Protein AF-0000000066024032 (afdb_homodimer)

Foldseek 3Di:
DDPDDAALQFAEEEEECALLLLLLVQLLCVLAVAGAYAYEHAHVRPDPLVDDLVVLQVVLLVSLLVRVVSPHQAYEYSFLLCVLRHQVSSCVSNPPRHYYYLLLLLLVVQLVPWDPQEEEEEEGNSNVVSCRNVVSNCVVPVSHHYHYFYLHCLQVCLQVVVLPPPVVLVSLLVGCCSCVVPPGQEYEHSGSSCVLNVVSNVVNNVDNHHYGHSSNSVSVVVVVVCVVVVSHHPGPHYDPHAAEYQDDDPCNQVSCCSSNVDGDDDYHHDHD/DPPDDAALQFAEEEEECALLLVLLVQLLCVLAVAGAYAYEHAHVRPDPLVDDLVVLQVVLLVSLLVRVVSPHQEYEYSFLLCVLRHQVSSCVSNDPRHYDYLLLLLLVVQLVPWDPQEEEEEEGNSNVVSCRNVVSNCVVPVSHHYHYFYLHCLQVCLQVVVLPPPVVLVSLLVGCCSCVVPPGQEYEHSGSSCVLNVVSNVVNNVDNHHYGHSSNSVSVVVVVVCVVVVSNHPGPHYDPHAAEYQDDDPCNQVSNCSSNVDGDDDYHHDHD

pLDDT: mean 95.27, std 5.95, range [47.28, 98.88]

Nearest PDB structures (foldseek):
  2gzm-assembly1_A  TM=9.660E-01  e=6.768E-29  Bacillus anthracis
  3ist-assembly1_A  TM=9.310E-01  e=1.536E-26  Listeria monocytogenes EGD-e
  1zuw-assembly1_A  TM=9.324E-01  e=1.345E-25  Bacillus subtilis
  1zuw-assembly2_B-2  TM=9.335E-01  e=2.005E-25  Bacillus subtilis
  2jfq-assembly1_B  TM=9.343E-01  e=2.123E-25  Staphylococcus aureus

Radius of gyration: 24.54 Å; Cα contacts (8 Å, |Δi|>4): 1189; chains: 2; bounding box: 52×71×63 Å

Secondary structure (DSSP, 8-state):
-------TTSPEEEEESSSTTHHHHHHHHHH-TT--EEEEE-TTT---TTS-HHHHHHHHHHHHHHHHTT--SEEEE--HHHHHH-HHHHHHHHTTS-EEEHHHHHHHHHHHH-SSSEEEEEE-HHHHHTTHHHHHHHHH-TT-EEEEEE-TTHHHHHHTT-SS-HHHHHHHHHHHGGGTT---SEEEEESTTGGGGHHHHHHHH-S--EEEEHHHHHHHHHHHHHHHTT-----S--PPPEEEES---TTHHHHHHHHH-S----EEE---/-------TTSPEEEEESSSTTHHHHHHHHHH-TT--EEEEE-TTT---TTS-HHHHHHHHHHHHHHHHTT--SEEEE--HHHHHHSHHHHHHHHTTS-EEEHHHHHHHHHHHH-SSSEEEEEE-HHHHHTTHHHHHHHHH-TT-EEEEEE-TTHHHHHHTT-SS-HHHHHHHHHHHGGGTT---SEEEEESTTGGGGHHHHHHHH-S--EEEEHHHHHHHHHHHHHHHTT-----S--PPPEEEES---TTHHHHHHHHH-S----EEE---

InterPro domains:
  IPR001920 Asp/Glu racemase [G3DSA:3.40.50.1860] (12-260)
  IPR001920 Asp/Glu racemase [G3DSA:3.40.50.1860] (102-214)
  IPR001920 Asp/Glu racemase [SSF53681] (11-114)
  IPR001920 Asp/Glu racemase [SSF53681] (116-269)
  IPR004391 Glutamate racemase [MF_00258] (10-263)
  IPR004391 Glutamate racemase [TIGR00067] (12-257)
  IPR015942 Asp/Glu/hydantoin racemase [PF01177] (24-219)
  IPR033134 Asp/Glu racemase, active site 2 [PS00924] (187-197)

Structure (mmCIF, N/CA/C/O backbone):
data_AF-0000000066024032-model_v1
#
loop_
_entity.id
_entity.type
_entity.pdbx_description
1 polymer 'Glutamate racemase'
#
loop_
_atom_site.group_PDB
_atom_site.id
_atom_site.type_symbol
_atom_site.label_atom_id
_atom_site.label_alt_id
_atom_site.label_comp_id
_atom_site.label_asym_id
_atom_site.label_entity_id
_atom_site.label_seq_id
_atom_site.pdbx_PDB_ins_code
_atom_site.Cartn_x
_atom_site.Cartn_y
_atom_site.Cartn_z
_atom_site.occupancy
_atom_site.B_iso_or_equiv
_atom_site.auth_seq_id
_atom_site.auth_comp_id
_atom_site.auth_asym_id
_atom_site.auth_atom_id
_atom_site.pdbx_PDB_model_num
ATOM 1 N N . MET A 1 1 ? -22.828 -21.719 2.119 1 47.88 1 MET A N 1
ATOM 2 C CA . MET A 1 1 ? -22.375 -21.375 0.773 1 47.88 1 MET A CA 1
ATOM 3 C C . MET A 1 1 ? -22.859 -22.406 -0.244 1 47.88 1 MET A C 1
ATOM 5 O O . MET A 1 1 ? -22.828 -23.609 0.015 1 47.88 1 MET A O 1
ATOM 9 N N . GLN A 1 2 ? -23.688 -22.047 -1.116 1 52 2 GLN A N 1
ATOM 10 C CA . GLN A 1 2 ? -24.422 -22.922 -2.014 1 52 2 GLN A CA 1
ATOM 11 C C . GLN A 1 2 ? -23.469 -23.812 -2.814 1 52 2 GLN A C 1
ATOM 13 O O . GLN A 1 2 ? -22.5 -23.328 -3.383 1 52 2 GLN A O 1
ATOM 18 N N . HIS A 1 3 ? -23.328 -25.094 -2.455 1 68.25 3 HIS A N 1
ATOM 19 C CA . HIS A 1 3 ? -22.641 -26.125 -3.219 1 68.25 3 HIS A CA 1
ATOM 20 C C . HIS A 1 3 ? -23.125 -26.141 -4.668 1 68.25 3 HIS A C 1
ATOM 22 O O . HIS A 1 3 ? -24.312 -26.297 -4.93 1 68.25 3 HIS A O 1
ATOM 28 N N . HIS A 1 4 ? -22.359 -25.281 -5.551 1 77.88 4 HIS A N 1
ATOM 29 C CA . HIS A 1 4 ? -22.719 -25.406 -6.957 1 77.88 4 HIS A CA 1
ATOM 30 C C . HIS A 1 4 ? -21.922 -26.516 -7.641 1 77.88 4 HIS A C 1
ATOM 32 O O . HIS A 1 4 ? -20.844 -26.891 -7.176 1 77.88 4 HIS A O 1
ATOM 38 N N . LYS A 1 5 ? -22.656 -27.234 -8.594 1 85.88 5 LYS A N 1
ATOM 39 C CA . LYS A 1 5 ? -21.984 -28.266 -9.383 1 85.88 5 LYS A CA 1
ATOM 40 C C . LYS A 1 5 ? -21.172 -27.656 -10.516 1 85.88 5 LYS A C 1
ATOM 42 O O . LYS A 1 5 ? -21.734 -27.047 -11.438 1 85.88 5 LYS A O 1
ATOM 47 N N . ALA A 1 6 ? -19.797 -27.703 -10.445 1 93.25 6 ALA A N 1
ATOM 48 C CA . ALA A 1 6 ? -18.891 -27.156 -11.453 1 93.25 6 ALA A CA 1
ATOM 49 C C . ALA A 1 6 ? -19.078 -27.875 -12.789 1 93.25 6 ALA A C 1
ATOM 51 O O . ALA A 1 6 ? -19.25 -29.094 -12.828 1 93.25 6 ALA A O 1
ATOM 52 N N . THR A 1 7 ? -19.125 -27.125 -13.852 1 94.56 7 THR A N 1
ATOM 53 C CA . THR A 1 7 ? -19.172 -27.656 -15.219 1 94.56 7 THR A CA 1
ATOM 54 C C . THR A 1 7 ? -17.953 -27.203 -16 1 94.56 7 THR A C 1
ATOM 56 O O . THR A 1 7 ? -17.219 -26.312 -15.578 1 94.56 7 THR A O 1
ATOM 59 N N . PRO A 1 8 ? -17.688 -27.828 -17.078 1 95.44 8 PRO A N 1
ATOM 60 C CA . PRO A 1 8 ? -16.562 -27.406 -17.922 1 95.44 8 PRO A CA 1
ATOM 61 C C . PRO A 1 8 ? -16.672 -25.953 -18.359 1 95.44 8 PRO A C 1
ATOM 63 O O . PRO A 1 8 ? -15.641 -25.312 -18.609 1 95.44 8 PRO A O 1
ATOM 66 N N . GLU A 1 9 ? -17.859 -25.406 -18.328 1 94.69 9 GLU A N 1
ATOM 67 C CA . GLU A 1 9 ? -18.062 -24.047 -18.797 1 94.69 9 GLU A CA 1
ATOM 68 C C . GLU A 1 9 ? -18 -23.047 -17.641 1 94.69 9 GLU A C 1
ATOM 70 O O . GLU A 1 9 ? -17.984 -21.844 -17.844 1 94.69 9 GLU A O 1
ATOM 75 N N . SER A 1 10 ? -17.969 -23.547 -16.406 1 97 10 SER A N 1
ATOM 76 C CA . SER A 1 10 ? -17.766 -22.672 -15.266 1 97 10 SER A CA 1
ATOM 77 C C . SER A 1 10 ? -16.422 -21.953 -15.336 1 97 10 SER A C 1
ATOM 79 O O . SER A 1 10 ? -15.445 -22.5 -15.844 1 97 10 SER A O 1
ATOM 81 N N . PRO A 1 11 ? -16.359 -20.781 -14.875 1 98.06 11 PRO A N 1
ATOM 82 C CA . PRO A 1 11 ? -15.117 -20 -15.008 1 98.06 11 PRO A CA 1
ATOM 83 C C . PRO A 1 11 ? -14.031 -20.453 -14.031 1 98.06 11 PRO A C 1
ATOM 85 O O . PRO A 1 11 ? -14.336 -21.062 -13.008 1 98.06 11 PRO A O 1
ATOM 88 N N . ILE A 1 12 ? -12.805 -20.156 -14.414 1 98.62 12 ILE A N 1
ATOM 89 C CA . ILE A 1 12 ? -11.68 -20.188 -13.484 1 98.62 12 ILE A CA 1
ATOM 90 C C . ILE A 1 12 ? -11.648 -18.875 -12.688 1 98.62 12 ILE A C 1
ATOM 92 O O . ILE A 1 12 ? -11.57 -17.797 -13.258 1 98.62 12 ILE A O 1
ATOM 96 N N . GLY A 1 13 ? -11.789 -18.969 -11.383 1 98.75 13 GLY A N 1
ATOM 97 C CA . GLY A 1 13 ? -11.68 -17.797 -10.531 1 98.75 13 GLY A CA 1
ATOM 98 C C . GLY A 1 13 ? -10.258 -17.531 -10.062 1 98.75 13 GLY A C 1
ATOM 99 O O . GLY A 1 13 ? -9.609 -18.422 -9.508 1 98.75 13 GLY A O 1
ATOM 100 N N . ILE A 1 14 ? -9.773 -16.359 -10.289 1 98.88 14 ILE A N 1
ATOM 101 C CA . ILE A 1 14 ? -8.43 -15.938 -9.891 1 98.88 14 ILE A CA 1
ATOM 102 C C . ILE A 1 14 ? -8.516 -14.695 -9.008 1 98.88 14 ILE A C 1
ATOM 104 O O . ILE A 1 14 ? -9.266 -13.766 -9.312 1 98.88 14 ILE A O 1
ATOM 108 N N . PHE A 1 15 ? -7.801 -14.664 -7.855 1 98.69 15 PHE A N 1
ATOM 109 C CA . PHE A 1 15 ? -7.758 -13.391 -7.148 1 98.69 15 PHE A CA 1
ATOM 110 C C . PHE A 1 15 ? -6.344 -13.086 -6.668 1 98.69 15 PHE A C 1
ATOM 112 O O . PHE A 1 15 ? -5.516 -13.984 -6.543 1 98.69 15 PHE A O 1
ATOM 119 N N . ASP A 1 16 ? -6.062 -11.867 -6.48 1 98.25 16 ASP A N 1
ATOM 120 C CA . ASP A 1 16 ? -4.797 -11.281 -6.043 1 98.25 16 ASP A CA 1
ATOM 121 C C . ASP A 1 16 ? -5.027 -10.047 -5.184 1 98.25 16 ASP A C 1
ATOM 123 O O . ASP A 1 16 ? -6.125 -9.492 -5.168 1 98.25 16 ASP A O 1
ATOM 127 N N . SER A 1 17 ? -3.982 -9.703 -4.422 1 97.31 17 SER A N 1
ATOM 128 C CA . SER A 1 17 ? -4.055 -8.516 -3.574 1 97.31 17 SER A CA 1
ATOM 129 C C . SER A 1 17 ? -4.191 -7.246 -4.406 1 97.31 17 SER A C 1
ATOM 131 O O . SER A 1 17 ? -4.559 -6.191 -3.885 1 97.31 17 SER A O 1
ATOM 133 N N . GLY A 1 18 ? -3.9 -7.289 -5.625 1 95.62 18 GLY A N 1
ATOM 134 C CA . GLY A 1 18 ? -3.99 -6.148 -6.52 1 95.62 18 GLY A CA 1
ATOM 135 C C . GLY A 1 18 ? -3.955 -6.539 -7.988 1 95.62 18 GLY A C 1
ATOM 136 O O . GLY A 1 18 ? -4.695 -7.426 -8.414 1 95.62 18 GLY A O 1
ATOM 137 N N . VAL A 1 19 ? -3.131 -5.848 -8.773 1 94.75 19 VAL A N 1
ATOM 138 C CA . VAL A 1 19 ? -3.107 -6.051 -10.219 1 94.75 19 VAL A CA 1
ATOM 139 C C . VAL A 1 19 ? -2.02 -7.059 -10.578 1 94.75 19 VAL A C 1
ATOM 141 O O . VAL A 1 19 ? -1.96 -7.535 -11.711 1 94.75 19 VAL A O 1
ATOM 144 N N . GLY A 1 20 ? -1.205 -7.461 -9.609 1 95.38 20 GLY A N 1
ATOM 145 C CA . GLY A 1 20 ? -0.122 -8.391 -9.883 1 95.38 20 GLY A CA 1
ATOM 146 C C . GLY A 1 20 ? -0.605 -9.727 -10.43 1 95.38 20 GLY A C 1
ATOM 147 O O . GLY A 1 20 ? 0.087 -10.367 -11.219 1 95.38 20 GLY A O 1
ATOM 148 N N . GLY A 1 21 ? -1.785 -10.117 -10.023 1 97.31 21 GLY A N 1
ATOM 149 C CA . GLY A 1 21 ? -2.352 -11.398 -10.43 1 97.31 21 GLY A CA 1
ATOM 150 C C . GLY A 1 21 ? -2.689 -11.461 -11.906 1 97.31 21 GLY A C 1
ATOM 151 O O . GLY A 1 21 ? -2.945 -12.539 -12.445 1 97.31 21 GLY A O 1
ATOM 152 N N . LEU A 1 22 ? -2.648 -10.336 -12.602 1 96.44 22 LEU A N 1
ATOM 153 C CA . LEU A 1 22 ? -2.887 -10.32 -14.039 1 96.44 22 LEU A CA 1
ATOM 154 C C . LEU A 1 22 ? -1.825 -11.125 -14.773 1 96.44 22 LEU A C 1
ATOM 156 O O . LEU A 1 22 ? -2.084 -11.656 -15.859 1 96.44 22 LEU A O 1
ATOM 160 N N . THR A 1 23 ? -0.643 -11.281 -14.18 1 95.75 23 THR A N 1
ATOM 161 C CA . THR A 1 23 ? 0.368 -12.164 -14.75 1 95.75 23 THR A CA 1
ATOM 162 C C . THR A 1 23 ? -0.133 -13.602 -14.797 1 95.75 23 THR A C 1
ATOM 164 O O . THR A 1 23 ? 0.154 -14.336 -15.75 1 95.75 23 THR A O 1
ATOM 167 N N . VAL A 1 24 ? -0.854 -13.992 -13.773 1 97.62 24 VAL A N 1
ATOM 168 C CA . VAL A 1 24 ? -1.428 -15.336 -13.711 1 97.62 24 VAL A CA 1
ATOM 169 C C . VAL A 1 24 ? -2.539 -15.461 -14.75 1 97.62 24 VAL A C 1
ATOM 171 O O . VAL A 1 24 ? -2.65 -16.484 -15.422 1 97.62 24 VAL A O 1
ATOM 174 N N . VAL A 1 25 ? -3.367 -14.398 -14.898 1 97.38 25 VAL A N 1
ATOM 175 C CA . VAL A 1 25 ? -4.406 -14.391 -15.922 1 97.38 25 VAL A CA 1
ATOM 176 C C . VAL A 1 25 ? -3.777 -14.625 -17.297 1 97.38 25 VAL A C 1
ATOM 178 O O . VAL A 1 25 ? -4.238 -15.469 -18.062 1 97.38 25 VAL A O 1
ATOM 181 N N . ARG A 1 26 ? -2.736 -13.922 -17.547 1 95.5 26 ARG A N 1
ATOM 182 C CA . ARG A 1 26 ? -2.041 -14.047 -18.828 1 95.5 26 ARG A CA 1
ATOM 183 C C . ARG A 1 26 ? -1.519 -15.461 -19.031 1 95.5 26 ARG A C 1
ATOM 185 O O . ARG A 1 26 ? -1.658 -16.031 -20.125 1 95.5 26 ARG A O 1
ATOM 192 N N . ALA A 1 27 ? -0.917 -16.031 -18.016 1 96.19 27 ALA A N 1
ATOM 193 C CA . ALA A 1 27 ? -0.37 -17.375 -18.094 1 96.19 27 ALA A CA 1
ATOM 194 C C . ALA A 1 27 ? -1.474 -18.406 -18.344 1 96.19 27 ALA A C 1
ATOM 196 O O . ALA A 1 27 ? -1.3 -19.328 -19.125 1 96.19 27 ALA A O 1
ATOM 197 N N . ILE A 1 28 ? -2.6 -18.25 -17.688 1 97.31 28 ILE A N 1
ATOM 198 C CA . ILE A 1 28 ? -3.727 -19.156 -17.844 1 97.31 28 ILE A CA 1
ATOM 199 C C . ILE A 1 28 ? -4.289 -19.062 -19.25 1 97.31 28 ILE A C 1
ATOM 201 O O . ILE A 1 28 ? -4.602 -20.078 -19.875 1 97.31 28 ILE A O 1
ATOM 205 N N . GLN A 1 29 ? -4.402 -17.828 -19.734 1 95.75 29 GLN A N 1
ATOM 206 C CA . GLN A 1 29 ? -4.906 -17.625 -21.078 1 95.75 29 GLN A CA 1
ATOM 207 C C . GLN A 1 29 ? -3.986 -18.281 -22.109 1 95.75 29 GLN A C 1
ATOM 209 O O . GLN A 1 29 ? -4.457 -18.828 -23.109 1 95.75 29 GLN A O 1
ATOM 214 N N . ALA A 1 30 ? -2.73 -18.219 -21.891 1 94.38 30 ALA A N 1
ATOM 215 C CA . ALA A 1 30 ? -1.761 -18.828 -22.797 1 94.38 30 ALA A CA 1
ATOM 216 C C . ALA A 1 30 ? -1.856 -20.359 -22.766 1 94.38 30 ALA A C 1
ATOM 218 O O . ALA A 1 30 ? -1.774 -21.016 -23.812 1 94.38 30 ALA A O 1
ATOM 219 N N . GLU A 1 31 ? -2.045 -20.906 -21.594 1 95.5 31 GLU A N 1
ATOM 220 C CA . GLU A 1 31 ? -2.064 -22.344 -21.391 1 95.5 31 GLU A CA 1
ATOM 221 C C . GLU A 1 31 ? -3.406 -22.953 -21.797 1 95.5 31 GLU A C 1
ATOM 223 O O . GLU A 1 31 ? -3.465 -24.078 -22.281 1 95.5 31 GLU A O 1
ATOM 228 N N . MET A 1 32 ? -4.469 -22.219 -21.531 1 96.56 32 MET A N 1
ATOM 229 C CA . MET A 1 32 ? -5.84 -22.672 -21.75 1 96.56 32 MET A CA 1
ATOM 230 C C . MET A 1 32 ? -6.688 -21.547 -22.344 1 96.56 32 MET A C 1
ATOM 232 O O . MET A 1 32 ? -7.582 -21.016 -21.672 1 96.56 32 MET A O 1
ATOM 236 N N . PRO A 1 33 ? -6.555 -21.25 -23.625 1 95.56 33 PRO A N 1
ATOM 237 C CA . PRO A 1 33 ? -7.164 -20.078 -24.234 1 95.56 33 PRO A CA 1
ATOM 238 C C . PRO A 1 33 ? -8.688 -20.141 -24.281 1 95.56 33 PRO A C 1
ATOM 240 O O . PRO A 1 33 ? -9.352 -19.125 -24.453 1 95.56 33 PRO A O 1
ATOM 243 N N . ALA A 1 34 ? -9.211 -21.328 -24.031 1 96.44 34 ALA A N 1
ATOM 244 C CA . ALA A 1 34 ? -10.656 -21.484 -24.172 1 96.44 34 ALA A CA 1
ATOM 245 C C . ALA A 1 34 ? -11.367 -21.281 -22.844 1 96.44 34 ALA A C 1
ATOM 247 O O . ALA A 1 34 ? -12.594 -21.203 -22.797 1 96.44 34 ALA A O 1
ATOM 248 N N . GLU A 1 35 ? -10.664 -21.141 -21.781 1 97.75 35 GLU A N 1
ATOM 249 C CA . GLU A 1 35 ? -11.266 -21.094 -20.453 1 97.75 35 GLU A CA 1
ATOM 250 C C . GLU A 1 35 ? -11.812 -19.703 -20.156 1 97.75 35 GLU A C 1
ATOM 252 O O . GLU A 1 35 ? -11.172 -18.703 -20.453 1 97.75 35 GLU A O 1
ATOM 257 N N . ARG A 1 36 ? -12.984 -19.641 -19.625 1 97.44 36 ARG A N 1
ATOM 258 C CA . ARG A 1 36 ? -13.516 -18.406 -19.047 1 97.44 36 ARG A CA 1
ATOM 259 C C . ARG A 1 36 ? -12.805 -18.062 -17.75 1 97.44 36 ARG A C 1
ATOM 261 O O . ARG A 1 36 ? -12.539 -18.938 -16.922 1 97.44 36 ARG A O 1
ATOM 268 N N . ILE A 1 37 ? -12.508 -16.75 -17.609 1 97.94 37 ILE A N 1
ATOM 269 C CA . ILE A 1 37 ? -11.75 -16.328 -16.438 1 97.94 37 ILE A CA 1
ATOM 270 C C . ILE A 1 37 ? -12.492 -15.188 -15.734 1 97.94 37 ILE A C 1
ATOM 272 O O . ILE A 1 37 ? -12.992 -14.266 -16.391 1 97.94 37 ILE A O 1
ATOM 276 N N . ILE A 1 38 ? -12.617 -15.273 -14.492 1 98.31 38 ILE A N 1
ATOM 277 C CA . ILE A 1 38 ? -12.984 -14.156 -13.625 1 98.31 38 ILE A CA 1
ATOM 278 C C . ILE A 1 38 ? -11.805 -13.789 -12.719 1 98.31 38 ILE A C 1
ATOM 280 O O . ILE A 1 38 ? -11.234 -14.664 -12.055 1 98.31 38 ILE A O 1
ATOM 284 N N . TYR A 1 39 ? -11.461 -12.562 -12.82 1 98.25 39 TYR A N 1
ATOM 285 C CA . TYR A 1 39 ? -10.344 -12.07 -12.023 1 98.25 39 TYR A CA 1
ATOM 286 C C . TYR A 1 39 ? -10.805 -11.023 -11.016 1 98.25 39 TYR A C 1
ATOM 288 O O . TYR A 1 39 ? -11.484 -10.062 -11.383 1 98.25 39 TYR A O 1
ATOM 296 N N . PHE A 1 40 ? -10.406 -11.234 -9.758 1 98.56 40 PHE A N 1
ATOM 297 C CA . PHE A 1 40 ? -10.648 -10.211 -8.75 1 98.56 40 PHE A CA 1
ATOM 298 C C . PHE A 1 40 ? -9.328 -9.672 -8.203 1 98.56 40 PHE A C 1
ATOM 300 O O . PHE A 1 40 ? -8.562 -10.398 -7.574 1 98.56 40 PHE A O 1
ATOM 307 N N . GLY A 1 41 ? -9.039 -8.406 -8.422 1 98 41 GLY A N 1
ATOM 308 C CA . GLY A 1 41 ? -7.934 -7.68 -7.816 1 98 41 GLY A CA 1
ATOM 309 C C . GLY A 1 41 ? -8.367 -6.785 -6.668 1 98 41 GLY A C 1
ATOM 310 O O . GLY A 1 41 ? -9.125 -5.832 -6.871 1 98 41 GLY A O 1
ATOM 311 N N . ASP A 1 42 ? -7.91 -7.094 -5.504 1 98 42 ASP A N 1
ATOM 312 C CA . ASP A 1 42 ? -8.289 -6.332 -4.32 1 98 42 ASP A CA 1
ATOM 313 C C . ASP A 1 42 ? -7.5 -5.027 -4.227 1 98 42 ASP A C 1
ATOM 315 O O . ASP A 1 42 ? -6.797 -4.793 -3.242 1 98 42 ASP A O 1
ATOM 319 N N . THR A 1 43 ? -7.719 -4.105 -5.086 1 96.69 43 THR A N 1
ATOM 320 C CA . THR A 1 43 ? -6.902 -2.92 -5.312 1 96.69 43 THR A CA 1
ATOM 321 C C . THR A 1 43 ? -7.125 -1.889 -4.211 1 96.69 43 THR A C 1
ATOM 323 O O . THR A 1 43 ? -6.312 -0.977 -4.035 1 96.69 43 THR A O 1
ATOM 326 N N . ALA A 1 44 ? -8.164 -1.991 -3.43 1 96.12 44 ALA A N 1
ATOM 327 C CA . ALA A 1 44 ? -8.414 -1.056 -2.336 1 96.12 44 ALA A CA 1
ATOM 328 C C . ALA A 1 44 ? -7.496 -1.339 -1.15 1 96.12 44 ALA A C 1
ATOM 330 O O . ALA A 1 44 ? -7.176 -0.436 -0.375 1 96.12 44 ALA A O 1
ATOM 331 N N . ARG A 1 45 ? -7.012 -2.576 -1.073 1 96.31 45 ARG A N 1
ATOM 332 C CA . ARG A 1 45 ? -6.32 -2.951 0.157 1 96.31 45 ARG A CA 1
ATOM 333 C C . ARG A 1 45 ? -4.895 -3.408 -0.131 1 96.31 45 ARG A C 1
ATOM 335 O O . ARG A 1 45 ? -4.184 -3.85 0.774 1 96.31 45 ARG A O 1
ATOM 342 N N . VAL A 1 46 ? -4.453 -3.324 -1.394 1 95.31 46 VAL A N 1
ATOM 343 C CA . VAL A 1 46 ? -3.086 -3.635 -1.8 1 95.31 46 VAL A CA 1
ATOM 344 C C . VAL A 1 46 ? -2.113 -2.672 -1.121 1 95.31 46 VAL A C 1
ATOM 346 O O . VAL A 1 46 ? -2.436 -1.501 -0.909 1 95.31 46 VAL A O 1
ATOM 349 N N . PRO A 1 47 ? -0.94 -3.096 -0.695 1 95.25 47 PRO A N 1
ATOM 350 C CA . PRO A 1 47 ? -0.28 -4.402 -0.764 1 95.25 47 PRO A CA 1
ATOM 351 C C . PRO A 1 47 ? -0.532 -5.258 0.477 1 95.25 47 PRO A C 1
ATOM 353 O O . PRO A 1 47 ? -0.601 -4.73 1.591 1 95.25 47 PRO A O 1
ATOM 356 N N . TYR A 1 48 ? -0.571 -6.516 0.283 1 97 48 TYR A N 1
ATOM 357 C CA . TYR A 1 48 ? -0.803 -7.434 1.394 1 97 48 TYR A CA 1
ATOM 358 C C . TYR A 1 48 ? 0.5 -7.754 2.115 1 97 48 TYR A C 1
ATOM 360 O O . TYR A 1 48 ? 0.49 -8.125 3.293 1 97 48 TYR A O 1
ATOM 368 N N . GLY A 1 49 ? 1.594 -7.586 1.435 1 96.38 49 GLY A N 1
ATOM 369 C CA . GLY A 1 49 ? 2.887 -8.086 1.875 1 96.38 49 GLY A CA 1
ATOM 370 C C . GLY A 1 49 ? 3.355 -7.465 3.178 1 96.38 49 GLY A C 1
ATOM 371 O O . GLY A 1 49 ? 4.273 -7.977 3.82 1 96.38 49 GLY A O 1
ATOM 372 N N . THR A 1 50 ? 2.779 -6.355 3.611 1 94 50 THR A N 1
ATOM 373 C CA . THR A 1 50 ? 3.205 -5.676 4.832 1 94 50 THR A CA 1
ATOM 374 C C . THR A 1 50 ? 2.188 -5.883 5.949 1 94 50 THR A C 1
ATOM 376 O O . THR A 1 50 ? 2.385 -5.41 7.07 1 94 50 THR A O 1
ATOM 379 N N . LYS A 1 51 ? 1.043 -6.527 5.68 1 96.38 51 LYS A N 1
ATOM 380 C CA . LYS A 1 51 ? -0.04 -6.672 6.645 1 96.38 51 LYS A CA 1
ATOM 381 C C . LYS A 1 51 ? 0.221 -7.84 7.594 1 96.38 51 LYS A C 1
ATOM 383 O O . LYS A 1 51 ? 1.088 -8.672 7.336 1 96.38 51 LYS A O 1
ATOM 388 N N . SER A 1 52 ? -0.461 -7.859 8.641 1 96 52 SER A N 1
ATOM 389 C CA . SER A 1 52 ? -0.376 -8.945 9.609 1 96 52 SER A CA 1
ATOM 390 C C . SER A 1 52 ? -1.056 -10.211 9.078 1 96 52 SER A C 1
ATOM 392 O O . SER A 1 52 ? -1.946 -10.133 8.234 1 96 52 SER A O 1
ATOM 394 N N . PRO A 1 53 ? -0.639 -11.344 9.594 1 96.75 53 PRO A N 1
ATOM 395 C CA . PRO A 1 53 ? -1.303 -12.586 9.195 1 96.75 53 PRO A CA 1
ATOM 396 C C . PRO A 1 53 ? -2.812 -12.547 9.422 1 96.75 53 PRO A C 1
ATOM 398 O O . PRO A 1 53 ? -3.58 -13.016 8.578 1 96.75 53 PRO A O 1
ATOM 401 N N . ALA A 1 54 ? -3.252 -11.945 10.508 1 96.69 54 ALA A N 1
ATOM 402 C CA . ALA A 1 54 ? -4.676 -11.867 10.812 1 96.69 54 ALA A CA 1
ATOM 403 C C . ALA A 1 54 ? -5.426 -11.078 9.75 1 96.69 54 ALA A C 1
ATOM 405 O O . ALA A 1 54 ? -6.496 -11.492 9.297 1 96.69 54 ALA A O 1
ATOM 406 N N . THR A 1 55 ? -4.891 -9.984 9.359 1 97.12 55 THR A N 1
ATOM 407 C CA . THR A 1 55 ? -5.5 -9.141 8.336 1 97.12 55 THR A CA 1
ATOM 408 C C . THR A 1 55 ? -5.516 -9.852 6.984 1 97.12 55 THR A C 1
ATOM 410 O O . THR A 1 55 ? -6.523 -9.82 6.273 1 97.12 55 THR A O 1
ATOM 413 N N . ILE A 1 56 ? -4.449 -10.523 6.637 1 97.94 56 ILE A N 1
ATOM 414 C CA . ILE A 1 56 ? -4.332 -11.242 5.375 1 97.94 56 ILE A CA 1
ATOM 415 C C . ILE A 1 56 ? -5.383 -12.352 5.309 1 97.94 56 ILE A C 1
ATOM 417 O O . ILE A 1 56 ? -6.039 -12.531 4.281 1 97.94 56 ILE A O 1
ATOM 421 N N . ARG A 1 57 ? -5.555 -13.062 6.387 1 98.38 57 ARG A N 1
ATOM 422 C CA . ARG A 1 57 ? -6.52 -14.156 6.453 1 98.38 57 ARG A CA 1
ATOM 423 C C . ARG A 1 57 ? -7.945 -13.633 6.312 1 98.38 57 ARG A C 1
ATOM 425 O O . ARG A 1 57 ? -8.766 -14.234 5.609 1 98.38 57 ARG A O 1
ATOM 432 N N . LYS A 1 58 ? -8.195 -12.508 6.926 1 98 58 LYS A N 1
ATOM 433 C CA . LYS A 1 58 ? -9.5 -11.859 6.785 1 98 58 LYS A CA 1
ATOM 434 C C . LYS A 1 58 ? -9.773 -11.484 5.332 1 98 58 LYS A C 1
ATOM 436 O O . LYS A 1 58 ? -10.844 -11.789 4.797 1 98 58 LYS A O 1
ATOM 441 N N . TYR A 1 59 ? -8.828 -10.828 4.688 1 98.25 59 TYR A N 1
ATOM 442 C CA . TYR A 1 59 ? -8.977 -10.406 3.297 1 98.25 59 TYR A CA 1
ATOM 443 C C . TYR A 1 59 ? -9.164 -11.609 2.383 1 98.25 59 TYR A C 1
ATOM 445 O O . TYR A 1 59 ? -9.984 -11.578 1.463 1 98.25 59 TYR A O 1
ATOM 453 N N . ALA A 1 60 ? -8.398 -12.664 2.656 1 98.69 60 ALA A N 1
ATOM 454 C CA . ALA A 1 60 ? -8.484 -13.875 1.852 1 98.69 60 ALA A CA 1
ATOM 455 C C . ALA A 1 60 ? -9.898 -14.461 1.889 1 98.69 60 ALA A C 1
ATOM 457 O O . ALA A 1 60 ? -10.438 -14.859 0.856 1 98.69 60 ALA A O 1
ATOM 458 N N . HIS A 1 61 ? -10.484 -14.5 3.066 1 98.62 61 HIS A N 1
ATOM 459 C CA . HIS A 1 61 ? -11.852 -14.984 3.225 1 98.62 61 HIS A CA 1
ATOM 460 C C . HIS A 1 61 ? -12.836 -14.164 2.396 1 98.62 61 HIS A C 1
ATOM 462 O O . HIS A 1 61 ? -13.656 -14.719 1.661 1 98.62 61 HIS A O 1
ATOM 468 N N . GLU A 1 62 ? -12.688 -12.875 2.488 1 98.38 62 GLU A N 1
ATOM 469 C CA . GLU A 1 62 ? -13.602 -11.961 1.806 1 98.38 62 GLU A CA 1
ATOM 470 C C . GLU A 1 62 ? -13.438 -12.039 0.291 1 98.38 62 GLU A C 1
ATOM 472 O O . GLU A 1 62 ? -14.422 -12.047 -0.449 1 98.38 62 GLU A O 1
ATOM 477 N N . ASP A 1 63 ? -12.219 -12.078 -0.156 1 98.56 63 ASP A N 1
ATOM 478 C CA . ASP A 1 63 ? -11.938 -12.172 -1.585 1 98.56 63 ASP A CA 1
ATOM 479 C C . ASP A 1 63 ? -12.484 -13.477 -2.162 1 98.56 63 ASP A C 1
ATOM 481 O O . ASP A 1 63 ? -13.008 -13.5 -3.277 1 98.56 63 ASP A O 1
ATOM 485 N N . THR A 1 64 ? -12.32 -14.562 -1.4 1 98.56 64 THR A N 1
ATOM 486 C CA . THR A 1 64 ? -12.828 -15.867 -1.83 1 98.56 64 THR A CA 1
ATOM 487 C C . THR A 1 64 ? -14.344 -15.828 -1.972 1 98.56 64 THR A C 1
ATOM 489 O O . THR A 1 64 ? -14.898 -16.344 -2.947 1 98.56 64 THR A O 1
ATOM 492 N N . ALA A 1 65 ? -15.016 -15.203 -1.015 1 98.19 65 ALA A N 1
ATOM 493 C CA . ALA A 1 65 ? -16.469 -15.109 -1.051 1 98.19 65 ALA A CA 1
ATOM 494 C C . ALA A 1 65 ? -16.938 -14.367 -2.301 1 98.19 65 ALA A C 1
ATOM 496 O O . ALA A 1 65 ? -17.953 -14.742 -2.908 1 98.19 65 ALA A O 1
ATOM 497 N N . ILE A 1 66 ? -16.219 -13.367 -2.709 1 98 66 ILE A N 1
ATOM 498 C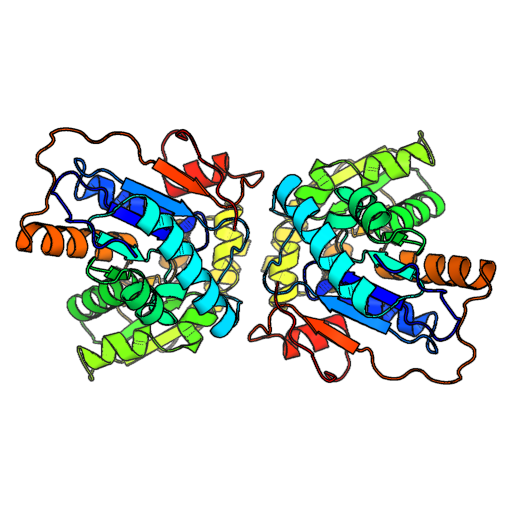 CA . ILE A 1 66 ? -16.547 -12.594 -3.906 1 98 66 ILE A CA 1
ATOM 499 C C . ILE A 1 66 ? -16.469 -13.492 -5.137 1 98 66 ILE A C 1
ATOM 501 O O . ILE A 1 66 ? -17.375 -13.516 -5.965 1 98 66 ILE A O 1
ATOM 505 N N . LEU A 1 67 ? -15.43 -14.297 -5.262 1 97.69 67 LEU A N 1
ATOM 506 C CA . LEU A 1 67 ? -15.266 -15.18 -6.414 1 97.69 67 LEU A CA 1
ATOM 507 C C . LEU A 1 67 ? -16.328 -16.281 -6.414 1 97.69 67 LEU A C 1
ATOM 509 O O . LEU A 1 67 ? -16.844 -16.641 -7.473 1 97.69 67 LEU A O 1
ATOM 513 N N . MET A 1 68 ? -16.641 -16.781 -5.23 1 97.69 68 MET A N 1
ATOM 514 C CA . MET A 1 68 ? -17.594 -17.891 -5.105 1 97.69 68 MET A CA 1
ATOM 515 C C . MET A 1 68 ? -18.984 -17.469 -5.602 1 97.69 68 MET A C 1
ATOM 517 O O . MET A 1 68 ? -19.75 -18.312 -6.09 1 97.69 68 MET A O 1
ATOM 521 N N . SER A 1 69 ? -19.234 -16.188 -5.539 1 97.12 69 SER A N 1
ATOM 522 C CA . SER A 1 69 ? -20.516 -15.688 -6.012 1 97.12 69 SER A CA 1
ATOM 523 C C . SER A 1 69 ? -20.641 -15.812 -7.527 1 97.12 69 SER A C 1
ATOM 525 O O . SER A 1 69 ? -21.734 -15.695 -8.078 1 97.12 69 SER A O 1
ATOM 527 N N . HIS A 1 70 ? -19.578 -16.156 -8.219 1 97 70 HIS A N 1
ATOM 528 C CA . HIS A 1 70 ? -19.578 -16.297 -9.672 1 97 70 HIS A CA 1
ATOM 529 C C . HIS A 1 70 ? -19.5 -17.766 -10.078 1 97 70 HIS A C 1
ATOM 531 O O . HIS A 1 70 ? -19.266 -18.078 -11.25 1 97 70 HIS A O 1
ATOM 537 N N . LEU A 1 71 ? -19.531 -18.703 -9.133 1 97.31 71 LEU A N 1
ATOM 538 C CA . LEU A 1 71 ? -19.656 -20.141 -9.305 1 97.31 71 LEU A CA 1
ATOM 539 C C . LEU A 1 71 ? -18.5 -20.703 -10.125 1 97.31 71 LEU A C 1
ATOM 541 O O . LEU A 1 71 ? -18.703 -21.344 -11.148 1 97.31 71 LEU A O 1
ATOM 545 N N . PRO A 1 72 ? -17.281 -20.516 -9.672 1 98.38 72 PRO A N 1
ATOM 546 C CA . PRO A 1 72 ? -16.109 -21 -10.391 1 98.38 72 PRO A CA 1
ATOM 547 C C . PRO A 1 72 ? -15.945 -22.516 -10.305 1 98.38 72 PRO A C 1
ATOM 549 O O . PRO A 1 72 ? -16.516 -23.156 -9.406 1 98.38 72 PRO A O 1
ATOM 552 N N . LYS A 1 73 ? -15.211 -23.062 -11.242 1 98.25 73 LYS A N 1
ATOM 553 C CA . LYS A 1 73 ? -14.922 -24.484 -11.188 1 98.25 73 LYS A CA 1
ATOM 554 C C . LYS A 1 73 ? -13.609 -24.75 -10.445 1 98.25 73 LYS A C 1
ATOM 556 O O . LYS A 1 73 ? -13.344 -25.891 -10.031 1 98.25 73 LYS A O 1
ATOM 561 N N . ILE A 1 74 ? -12.812 -23.734 -10.297 1 98.56 74 ILE A N 1
ATOM 562 C CA . ILE A 1 74 ? -11.562 -23.766 -9.547 1 98.56 74 ILE A CA 1
ATOM 563 C C . ILE A 1 74 ? -11.172 -22.359 -9.125 1 98.56 74 ILE A C 1
ATOM 565 O O . ILE A 1 74 ? -11.508 -21.375 -9.812 1 98.56 74 ILE A O 1
ATOM 569 N N . ILE A 1 75 ? -10.578 -22.219 -8.008 1 98.75 75 ILE A N 1
ATOM 570 C CA . ILE A 1 75 ? -10.047 -20.938 -7.551 1 98.75 75 ILE A CA 1
ATOM 571 C C . ILE A 1 75 ? -8.523 -20.969 -7.543 1 98.75 75 ILE A C 1
ATOM 573 O O . ILE A 1 75 ? -7.922 -21.891 -6.977 1 98.75 75 ILE A O 1
ATOM 577 N N . ILE A 1 76 ? -7.914 -20.047 -8.18 1 98.88 76 ILE A N 1
ATOM 578 C CA . ILE A 1 76 ? -6.469 -19.859 -8.148 1 98.88 76 ILE A CA 1
ATOM 579 C C . ILE A 1 76 ? -6.125 -18.672 -7.258 1 98.88 76 ILE A C 1
ATOM 581 O O . ILE A 1 76 ? -6.551 -17.547 -7.52 1 98.88 76 ILE A O 1
ATOM 585 N N . VAL A 1 77 ? -5.402 -18.953 -6.223 1 98.88 77 VAL A N 1
ATOM 586 C CA . VAL A 1 77 ? -4.855 -17.875 -5.398 1 98.88 77 VAL A CA 1
ATOM 587 C C . VAL A 1 77 ? -3.57 -17.344 -6.031 1 98.88 77 VAL A C 1
ATOM 589 O O . VAL A 1 77 ? -2.486 -17.891 -5.801 1 98.88 77 VAL A O 1
ATOM 592 N N . ALA A 1 78 ? -3.705 -16.234 -6.68 1 98.62 78 ALA A N 1
ATOM 593 C CA . ALA A 1 78 ? -2.602 -15.688 -7.461 1 98.62 78 ALA A CA 1
ATOM 594 C C . ALA A 1 78 ? -1.654 -14.875 -6.578 1 98.62 78 ALA A C 1
ATOM 596 O O . ALA A 1 78 ? -0.526 -14.578 -6.977 1 98.62 78 ALA A O 1
ATOM 597 N N . CYS A 1 79 ? -2.041 -14.5 -5.465 1 98.44 79 CYS A N 1
ATOM 598 C CA . CYS A 1 79 ? -1.214 -13.758 -4.523 1 98.44 79 CYS A CA 1
ATOM 599 C C . CYS A 1 79 ? -0.326 -14.695 -3.715 1 98.44 79 CYS A C 1
ATOM 601 O O . CYS A 1 79 ? -0.825 -15.523 -2.955 1 98.44 79 CYS A O 1
ATOM 603 N N . ASN A 1 80 ? 0.966 -14.539 -3.777 1 98.56 80 ASN A N 1
ATOM 604 C CA . ASN A 1 80 ? 1.904 -15.367 -3.031 1 98.56 80 ASN A CA 1
ATOM 605 C C . ASN A 1 80 ? 1.729 -15.195 -1.525 1 98.56 80 ASN A C 1
ATOM 607 O O . ASN A 1 80 ? 1.813 -16.172 -0.773 1 98.56 80 ASN A O 1
ATOM 611 N N . THR A 1 81 ? 1.42 -13.977 -1.102 1 98.38 81 THR A N 1
ATOM 612 C CA . THR A 1 81 ? 1.237 -13.688 0.317 1 98.38 81 THR A CA 1
ATOM 613 C C . THR A 1 81 ? 0.051 -14.469 0.877 1 98.38 81 THR A C 1
ATOM 615 O O . THR A 1 81 ? 0.16 -15.102 1.93 1 98.38 81 THR A O 1
ATOM 618 N N . VAL A 1 82 ? -1.03 -14.508 0.143 1 98.81 82 VAL A N 1
ATOM 619 C CA . VAL A 1 82 ? -2.203 -15.266 0.574 1 98.81 82 VAL A CA 1
ATOM 620 C C . VAL A 1 82 ? -1.909 -16.766 0.507 1 98.81 82 VAL A C 1
ATOM 622 O O . VAL A 1 82 ? -2.271 -17.516 1.417 1 98.81 82 VAL A O 1
ATOM 625 N N . SER A 1 83 ? -1.243 -17.188 -0.553 1 98.75 83 SER A N 1
ATOM 626 C CA . SER A 1 83 ? -0.89 -18.594 -0.676 1 98.75 83 SER A CA 1
ATOM 627 C C . SER A 1 83 ? -0.026 -19.062 0.495 1 98.75 83 SER A C 1
ATOM 629 O O . SER A 1 83 ? -0.114 -20.203 0.925 1 98.75 83 SER A O 1
ATOM 631 N N . ALA A 1 84 ? 0.755 -18.188 1.018 1 98.56 84 ALA A N 1
ATOM 632 C CA . ALA A 1 84 ? 1.68 -18.5 2.105 1 98.56 84 ALA A CA 1
ATOM 633 C C . ALA A 1 84 ? 0.958 -18.531 3.449 1 98.56 84 ALA A C 1
ATOM 635 O O . ALA A 1 84 ? 1.256 -19.375 4.305 1 98.56 84 ALA A O 1
ATOM 636 N N . LEU A 1 85 ? -0.03 -17.656 3.629 1 98.5 85 LEU A N 1
ATOM 637 C CA . LEU A 1 85 ? -0.463 -17.406 5 1 98.5 85 LEU A CA 1
ATOM 638 C C . LEU A 1 85 ? -1.932 -17.766 5.18 1 98.5 85 LEU A C 1
ATOM 640 O O . LEU A 1 85 ? -2.416 -17.859 6.309 1 98.5 85 LEU A O 1
ATOM 644 N N . ALA A 1 86 ? -2.66 -18.031 4.035 1 98.75 86 ALA A N 1
ATOM 645 C CA . ALA A 1 86 ? -4.105 -18.109 4.215 1 98.75 86 ALA A CA 1
ATOM 646 C C . ALA A 1 86 ? -4.73 -19.094 3.223 1 98.75 86 ALA A C 1
ATOM 648 O O . ALA A 1 86 ? -5.91 -18.984 2.889 1 98.75 86 ALA A O 1
ATOM 649 N N . LEU A 1 87 ? -3.955 -19.984 2.623 1 98.62 87 LEU A N 1
ATOM 650 C CA . LEU A 1 87 ? -4.512 -20.953 1.678 1 98.62 87 LEU A CA 1
ATOM 651 C C . LEU A 1 87 ? -5.59 -21.797 2.34 1 98.62 87 LEU A C 1
ATOM 653 O O . LEU A 1 87 ? -6.602 -22.125 1.714 1 98.62 87 LEU A O 1
ATOM 657 N N . ASP A 1 88 ? -5.383 -22.141 3.576 1 98.5 88 ASP A N 1
ATOM 658 C CA . ASP A 1 88 ? -6.34 -22.953 4.328 1 98.5 88 ASP A CA 1
ATOM 659 C C . ASP A 1 88 ? -7.676 -22.219 4.465 1 98.5 88 ASP A C 1
ATOM 661 O O . ASP A 1 88 ? -8.742 -22.844 4.387 1 98.5 88 ASP A O 1
ATOM 665 N N . VAL A 1 89 ? -7.641 -20.906 4.668 1 98.75 89 VAL A N 1
ATOM 666 C CA . VAL A 1 89 ? -8.844 -20.094 4.762 1 98.75 89 VAL A CA 1
ATOM 667 C C . VAL A 1 89 ? -9.594 -20.109 3.43 1 98.75 89 VAL A C 1
ATOM 669 O O . VAL A 1 89 ? -10.82 -20.234 3.4 1 98.75 89 VAL A O 1
ATOM 672 N N . VAL A 1 90 ? -8.844 -20.047 2.352 1 98.81 90 VAL A N 1
ATOM 673 C CA . VAL A 1 90 ? -9.438 -20.047 1.019 1 98.81 90 VAL A CA 1
ATOM 674 C C . VAL A 1 90 ? -10.094 -21.406 0.752 1 98.81 90 VAL A C 1
ATOM 676 O O . VAL A 1 90 ? -11.227 -21.469 0.279 1 98.81 90 VAL A O 1
ATOM 679 N N . GLU A 1 91 ? -9.414 -22.469 1.048 1 98.44 91 GLU A N 1
ATOM 680 C CA . GLU A 1 91 ? -9.945 -23.812 0.856 1 98.44 91 GLU A CA 1
ATOM 681 C C . GLU A 1 91 ? -11.234 -24.016 1.643 1 98.44 91 GLU A C 1
ATOM 683 O O . GLU A 1 91 ? -12.211 -24.562 1.116 1 98.44 91 GLU A O 1
ATOM 688 N N . LYS A 1 92 ? -11.211 -23.578 2.863 1 98.31 92 LYS A N 1
ATOM 689 C CA . LYS A 1 92 ? -12.398 -23.703 3.711 1 98.31 92 LYS A CA 1
ATOM 690 C C . LYS A 1 92 ? -13.57 -22.906 3.15 1 98.31 92 LYS A C 1
ATOM 692 O O . LYS A 1 92 ? -14.695 -23.406 3.109 1 98.31 92 LYS A O 1
ATOM 697 N N . THR A 1 93 ? -13.305 -21.719 2.74 1 98.25 93 THR A N 1
ATOM 698 C CA . THR A 1 93 ? -14.336 -20.828 2.223 1 98.25 93 THR A CA 1
ATOM 699 C C . THR A 1 93 ? -14.883 -21.344 0.893 1 98.25 93 THR A C 1
ATOM 701 O O . THR A 1 93 ? -16.062 -21.203 0.602 1 98.25 93 THR A O 1
ATOM 704 N N . ALA A 1 94 ? -13.984 -21.984 0.098 1 97.56 94 ALA A N 1
ATOM 705 C CA . ALA A 1 94 ? -14.352 -22.469 -1.232 1 97.56 94 ALA A CA 1
ATOM 706 C C . ALA A 1 94 ? -15.156 -23.766 -1.146 1 97.56 94 ALA A C 1
ATOM 708 O O . ALA A 1 94 ? -15.82 -24.156 -2.109 1 97.56 94 ALA A O 1
ATOM 709 N N . GLY A 1 95 ? -15.086 -24.5 -0.006 1 95.94 95 GLY A N 1
ATOM 710 C CA . GLY A 1 95 ? -15.82 -25.734 0.16 1 95.94 95 GLY A CA 1
ATOM 711 C C . GLY A 1 95 ? -15.344 -26.844 -0.771 1 95.94 95 GLY A C 1
ATOM 712 O O . GLY A 1 95 ? -14.18 -27.234 -0.738 1 95.94 95 GLY A O 1
ATOM 713 N N . SER A 1 96 ? -16.156 -27.234 -1.688 1 94.5 96 SER A N 1
ATOM 714 C CA . SER A 1 96 ? -15.859 -28.375 -2.545 1 94.5 96 SER A CA 1
ATOM 715 C C . SER A 1 96 ? -15.102 -27.938 -3.799 1 94.5 96 SER A C 1
ATOM 717 O O . SER A 1 96 ? -14.594 -28.781 -4.539 1 94.5 96 SER A O 1
ATOM 719 N N . ILE A 1 97 ? -15.047 -26.688 -4.035 1 96.69 97 ILE A N 1
ATOM 720 C CA . ILE A 1 97 ? -14.352 -26.172 -5.211 1 96.69 97 ILE A CA 1
ATOM 721 C C . ILE A 1 97 ? -12.836 -26.281 -5 1 96.69 97 ILE A C 1
ATOM 723 O O . ILE A 1 97 ? -12.312 -25.797 -3.992 1 96.69 97 ILE A O 1
ATOM 727 N N . PRO A 1 98 ? -12.164 -26.906 -5.93 1 97.75 98 PRO A N 1
ATOM 728 C CA . PRO A 1 98 ? -10.711 -27.031 -5.777 1 97.75 98 PRO A CA 1
ATOM 729 C C . PRO A 1 98 ? -10 -25.672 -5.746 1 97.75 98 PRO A C 1
ATOM 731 O O . PRO A 1 98 ? -10.398 -24.75 -6.457 1 97.75 98 PRO A O 1
ATOM 734 N N . VAL A 1 99 ? -8.953 -25.594 -4.895 1 98.44 99 VAL A N 1
ATOM 735 C CA . VAL A 1 99 ? -8.148 -24.391 -4.738 1 98.44 99 VAL A CA 1
ATOM 736 C C . VAL A 1 99 ? -6.684 -24.703 -5.023 1 98.44 99 VAL A C 1
ATOM 738 O O . VAL A 1 99 ? -6.176 -25.734 -4.598 1 98.44 99 VAL A O 1
ATOM 741 N N . ILE A 1 100 ? -6.043 -23.875 -5.77 1 98.25 100 ILE A N 1
ATOM 742 C CA . ILE A 1 100 ? -4.605 -24 -6.004 1 98.25 100 ILE A CA 1
ATOM 743 C C . ILE A 1 100 ? -3.922 -22.656 -5.781 1 98.25 100 ILE A C 1
ATOM 745 O O . ILE A 1 100 ? -4.465 -21.609 -6.141 1 98.25 100 ILE A O 1
ATOM 749 N N . GLY A 1 101 ? -2.812 -22.656 -5.133 1 98.25 101 GLY A N 1
ATOM 750 C CA . GLY A 1 101 ? -2.033 -21.453 -4.898 1 98.25 101 GLY A CA 1
ATOM 751 C C . GLY A 1 101 ? -0.753 -21.406 -5.711 1 98.25 101 GLY A C 1
ATOM 752 O O . GLY A 1 101 ? -0.2 -22.438 -6.074 1 98.25 101 GLY A O 1
ATOM 753 N N . VAL A 1 102 ? -0.272 -20.25 -5.898 1 98.38 102 VAL A N 1
ATOM 754 C CA . VAL A 1 102 ? 0.937 -20.047 -6.691 1 98.38 102 VAL A CA 1
ATOM 755 C C . VAL A 1 102 ? 2.148 -20.578 -5.93 1 98.38 102 VAL A C 1
ATOM 757 O O . VAL A 1 102 ? 3.123 -21.016 -6.535 1 98.38 102 VAL A O 1
ATOM 760 N N . LEU A 1 103 ? 2.094 -20.531 -4.652 1 98.38 103 LEU A N 1
ATOM 761 C CA . LEU A 1 103 ? 3.26 -20.906 -3.852 1 98.38 103 LEU A CA 1
ATOM 762 C C . LEU A 1 103 ? 3.623 -22.375 -4.055 1 98.38 103 LEU A C 1
ATOM 764 O O . LEU A 1 103 ? 4.773 -22.688 -4.359 1 98.38 103 LEU A O 1
ATOM 768 N N . LYS A 1 104 ? 2.654 -23.234 -3.932 1 97.06 104 LYS A N 1
ATOM 769 C CA . LYS A 1 104 ? 2.928 -24.656 -4.082 1 97.06 104 LYS A CA 1
ATOM 770 C C . LYS A 1 104 ? 3.395 -24.984 -5.5 1 97.06 104 LYS A C 1
ATOM 772 O O . LYS A 1 104 ? 4.301 -25.797 -5.691 1 97.06 104 LYS A O 1
ATOM 777 N N . ALA A 1 105 ? 2.723 -24.359 -6.441 1 97 105 ALA A N 1
ATOM 778 C CA . ALA A 1 105 ? 3.121 -24.578 -7.828 1 97 105 ALA A CA 1
ATOM 779 C C . ALA A 1 105 ? 4.57 -24.141 -8.055 1 97 105 ALA A C 1
ATOM 781 O O . ALA A 1 105 ? 5.34 -24.859 -8.703 1 97 105 ALA A O 1
ATOM 782 N N . GLY A 1 106 ? 4.961 -22.984 -7.527 1 97.06 106 GLY A N 1
ATOM 783 C CA . GLY A 1 106 ? 6.328 -22.5 -7.637 1 97.06 106 GLY A CA 1
ATOM 784 C C . GLY A 1 106 ? 7.332 -23.375 -6.922 1 97.06 106 GLY A C 1
ATOM 785 O O . GLY A 1 106 ? 8.406 -23.656 -7.457 1 97.06 106 GLY A O 1
ATOM 786 N N . ALA A 1 107 ? 6.969 -23.828 -5.773 1 98.38 107 ALA A N 1
ATOM 787 C CA . ALA A 1 107 ? 7.836 -24.719 -5 1 98.38 107 ALA A CA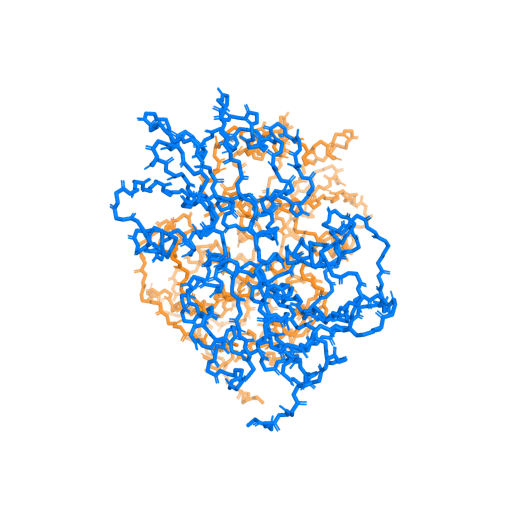 1
ATOM 788 C C . ALA A 1 107 ? 8.078 -26.031 -5.738 1 98.38 107 ALA A C 1
ATOM 790 O O . ALA A 1 107 ? 9.219 -26.5 -5.832 1 98.38 107 ALA A O 1
ATOM 791 N N . ASP A 1 108 ? 7 -26.594 -6.227 1 97.5 108 ASP A N 1
ATOM 792 C CA . ASP A 1 108 ? 7.102 -27.828 -6.98 1 97.5 108 ASP A CA 1
ATOM 793 C C . ASP A 1 108 ? 8.07 -27.688 -8.148 1 97.5 108 ASP A C 1
ATOM 795 O O . ASP A 1 108 ? 8.938 -28.547 -8.359 1 97.5 108 ASP A O 1
ATOM 799 N N . LEU A 1 109 ? 7.867 -26.625 -8.875 1 97.06 109 LEU A N 1
ATOM 800 C CA . LEU A 1 109 ? 8.711 -26.406 -10.047 1 97.06 109 LEU A CA 1
ATOM 801 C C . LEU A 1 109 ? 10.164 -26.172 -9.641 1 97.06 109 LEU A C 1
ATOM 803 O O . LEU A 1 109 ? 11.078 -26.656 -10.312 1 97.06 109 LEU A O 1
ATOM 807 N N . ALA A 1 110 ? 10.445 -25.422 -8.562 1 97.88 110 ALA A N 1
ATOM 808 C CA . ALA A 1 110 ? 11.797 -25.188 -8.078 1 97.88 110 ALA A CA 1
ATOM 809 C C . ALA A 1 110 ? 12.516 -26.484 -7.758 1 97.88 110 ALA A C 1
ATOM 811 O O . ALA A 1 110 ? 13.68 -26.672 -8.125 1 97.88 110 ALA A O 1
ATOM 812 N N . VAL A 1 111 ? 11.812 -27.406 -7.129 1 98.12 111 VAL A N 1
ATOM 813 C CA . VAL A 1 111 ? 12.375 -28.688 -6.742 1 98.12 111 VAL A CA 1
ATOM 814 C C . VAL A 1 111 ? 12.711 -29.5 -7.988 1 98.12 111 VAL A C 1
ATOM 816 O O . VAL A 1 111 ? 13.742 -30.172 -8.039 1 98.12 111 VAL A O 1
ATOM 819 N N . GLN A 1 112 ? 11.867 -29.406 -8.953 1 97 112 GLN A N 1
ATOM 820 C CA . GLN A 1 112 ? 12.023 -30.188 -10.172 1 97 112 GLN A CA 1
ATOM 821 C C . GLN A 1 112 ? 13.227 -29.703 -10.984 1 97 112 GLN A C 1
ATOM 823 O O . GLN A 1 112 ? 13.891 -30.5 -11.656 1 97 112 GLN A O 1
ATOM 828 N N . VAL A 1 113 ? 13.57 -28.422 -10.867 1 96.62 113 VAL A N 1
ATOM 829 C CA . VAL A 1 113 ? 14.484 -27.875 -11.875 1 96.62 113 VAL A CA 1
ATOM 830 C C . VAL A 1 113 ? 15.859 -27.672 -11.258 1 96.62 113 VAL A C 1
ATOM 832 O O . VAL A 1 113 ? 16.859 -27.609 -11.969 1 96.62 113 VAL A O 1
ATOM 835 N N . THR A 1 114 ? 15.977 -27.453 -9.969 1 97.94 114 THR A N 1
ATOM 836 C CA . THR A 1 114 ? 17.266 -27.188 -9.344 1 97.94 114 THR A CA 1
ATOM 837 C C . THR A 1 114 ? 18.234 -28.344 -9.586 1 97.94 114 THR A C 1
ATOM 839 O O . THR A 1 114 ? 17.844 -29.5 -9.547 1 97.94 114 THR A O 1
ATOM 842 N N . ARG A 1 115 ? 19.453 -28.031 -9.883 1 96.56 115 ARG A N 1
ATOM 843 C CA . ARG A 1 115 ? 20.453 -29.031 -10.195 1 96.56 115 ARG A CA 1
ATOM 844 C C . ARG A 1 115 ? 21.406 -29.25 -9.016 1 96.56 115 ARG A C 1
ATOM 846 O O . ARG A 1 115 ? 21.922 -30.359 -8.828 1 96.56 115 ARG A O 1
ATOM 853 N N . ASN A 1 116 ? 21.578 -28.234 -8.242 1 96.75 116 ASN A N 1
ATOM 854 C CA . ASN A 1 116 ? 22.562 -28.359 -7.164 1 96.75 116 ASN A CA 1
ATOM 855 C C . ASN A 1 116 ? 21.891 -28.266 -5.793 1 96.75 116 ASN A C 1
ATOM 857 O O . ASN A 1 116 ? 22.562 -28.156 -4.773 1 96.75 116 ASN A O 1
ATOM 861 N N . LYS A 1 117 ? 20.562 -28.094 -5.773 1 97.88 117 LYS A N 1
ATOM 862 C CA . LYS A 1 117 ? 19.734 -28.156 -4.574 1 97.88 117 LYS A CA 1
ATOM 863 C C . LYS A 1 117 ? 19.938 -26.906 -3.709 1 97.88 117 LYS A C 1
ATOM 865 O O . LYS A 1 117 ? 19.797 -26.969 -2.484 1 97.88 117 LYS A O 1
ATOM 870 N N . HIS A 1 118 ? 20.375 -25.859 -4.289 1 98.06 118 HIS A N 1
ATOM 871 C CA . HIS A 1 118 ? 20.406 -24.547 -3.65 1 98.06 118 HIS A CA 1
ATOM 872 C C . HIS A 1 118 ? 19.422 -23.578 -4.312 1 98.06 118 HIS A C 1
ATOM 874 O O . HIS A 1 118 ? 19.641 -23.141 -5.445 1 98.06 118 HIS A O 1
ATOM 880 N N . VAL A 1 119 ? 18.359 -23.266 -3.564 1 98.5 119 VAL A N 1
ATOM 881 C CA . VAL A 1 119 ? 17.266 -22.5 -4.133 1 98.5 119 VAL A CA 1
ATOM 882 C C . VAL A 1 119 ? 17.109 -21.172 -3.379 1 98.5 119 VAL A C 1
ATOM 884 O O . VAL A 1 119 ? 17.125 -21.156 -2.146 1 98.5 119 VAL A O 1
ATOM 887 N N . GLY A 1 120 ? 17.078 -20.062 -4.105 1 98.5 120 GLY A N 1
ATOM 888 C CA . GLY A 1 120 ? 16.719 -18.766 -3.551 1 98.5 120 GLY A CA 1
ATOM 889 C C . GLY A 1 120 ? 15.25 -18.438 -3.717 1 98.5 120 GLY A C 1
ATOM 890 O O . GLY A 1 120 ? 14.609 -18.875 -4.676 1 98.5 120 GLY A O 1
ATOM 891 N N . VAL A 1 121 ? 14.703 -17.75 -2.783 1 98.75 121 VAL A N 1
ATOM 892 C CA . VAL A 1 121 ? 13.328 -17.25 -2.869 1 98.75 121 VAL A CA 1
ATOM 893 C C . VAL A 1 121 ? 13.297 -15.758 -2.533 1 98.75 121 VAL A C 1
ATOM 895 O O . VAL A 1 121 ? 13.828 -15.336 -1.504 1 98.75 121 VAL A O 1
ATOM 898 N N . ILE A 1 122 ? 12.742 -14.969 -3.426 1 98.69 122 ILE A N 1
ATOM 899 C CA . ILE A 1 122 ? 12.453 -13.578 -3.07 1 98.69 122 ILE A CA 1
ATOM 900 C C . ILE A 1 122 ? 10.945 -13.359 -3.02 1 98.69 122 ILE A C 1
ATOM 902 O O . ILE A 1 122 ? 10.195 -13.984 -3.777 1 98.69 122 ILE A O 1
ATOM 906 N N . GLY A 1 123 ? 10.469 -12.516 -2.146 1 98.25 123 GLY A N 1
ATOM 907 C CA . GLY A 1 123 ? 9.047 -12.258 -1.966 1 98.25 123 GLY A CA 1
ATOM 908 C C . GLY A 1 123 ? 8.773 -11.07 -1.058 1 98.25 123 GLY A C 1
ATOM 909 O O . GLY A 1 123 ? 9.672 -10.273 -0.775 1 98.25 123 GLY A O 1
ATOM 910 N N . THR A 1 124 ? 7.531 -10.906 -0.696 1 97.5 124 THR A N 1
ATOM 911 C CA . THR A 1 124 ? 7.145 -9.875 0.255 1 97.5 124 THR A CA 1
ATOM 912 C C . THR A 1 124 ? 7.625 -10.227 1.661 1 97.5 124 THR A C 1
ATOM 914 O O . THR A 1 124 ? 8.016 -11.359 1.922 1 97.5 124 THR A O 1
ATOM 917 N N . GLN A 1 125 ? 7.578 -9.242 2.523 1 96.88 125 GLN A N 1
ATOM 918 C CA . GLN A 1 125 ? 7.957 -9.477 3.914 1 96.88 125 GLN A CA 1
ATOM 919 C C . GLN A 1 125 ? 7.102 -10.578 4.539 1 96.88 125 GLN A C 1
ATOM 921 O O . GLN A 1 125 ? 7.621 -11.484 5.188 1 96.88 125 GLN A O 1
ATOM 926 N N . ALA A 1 126 ? 5.801 -10.547 4.312 1 97.12 126 ALA A N 1
ATOM 927 C CA . ALA A 1 126 ? 4.891 -11.531 4.887 1 97.12 126 ALA A CA 1
ATOM 928 C C . ALA A 1 126 ? 5.184 -12.93 4.348 1 97.12 126 ALA A C 1
ATOM 930 O O . ALA A 1 126 ? 5.23 -13.898 5.109 1 97.12 126 ALA A O 1
ATOM 931 N N . THR A 1 127 ? 5.457 -13.039 3.049 1 97.88 127 THR A N 1
ATOM 932 C CA . THR A 1 127 ? 5.742 -14.328 2.428 1 97.88 127 THR A CA 1
ATOM 933 C C . THR A 1 127 ? 7.031 -14.922 2.986 1 97.88 127 THR A C 1
ATOM 935 O O . THR A 1 127 ? 7.055 -16.078 3.416 1 97.88 127 THR A O 1
ATOM 938 N N . VAL A 1 128 ? 8.078 -14.148 3.057 1 98.31 128 VAL A N 1
ATOM 939 C CA . VAL A 1 128 ? 9.391 -14.617 3.473 1 98.31 128 VAL A CA 1
ATOM 940 C C . VAL A 1 128 ? 9.375 -14.953 4.965 1 98.31 128 VAL A C 1
ATOM 942 O O . VAL A 1 128 ? 9.875 -16 5.379 1 98.31 128 VAL A O 1
ATOM 945 N N . SER A 1 129 ? 8.695 -14.078 5.742 1 96.94 129 SER A N 1
ATOM 946 C CA . SER A 1 129 ? 8.68 -14.266 7.188 1 96.94 129 SER A CA 1
ATOM 947 C C . SER A 1 129 ? 7.879 -15.508 7.578 1 96.94 129 SER A C 1
ATOM 949 O O . SER A 1 129 ? 8.102 -16.094 8.641 1 96.94 129 SER A O 1
ATOM 951 N N . SER A 1 130 ? 6.98 -15.922 6.73 1 97.44 130 SER A N 1
ATOM 952 C CA . SER A 1 130 ? 6.152 -17.094 7.02 1 97.44 130 SER A CA 1
ATOM 953 C C . SER A 1 130 ? 6.93 -18.391 6.809 1 97.44 130 SER A C 1
ATOM 955 O O . SER A 1 130 ? 6.488 -19.453 7.227 1 97.44 130 SER A O 1
ATOM 957 N N . ASN A 1 131 ? 8.07 -18.375 6.051 1 98.19 131 ASN A N 1
ATOM 958 C CA . ASN A 1 131 ? 8.906 -19.516 5.695 1 98.19 131 ASN A CA 1
ATOM 959 C C . ASN A 1 131 ? 8.133 -20.531 4.848 1 98.19 131 ASN A C 1
ATOM 961 O O . ASN A 1 131 ? 8.539 -21.688 4.742 1 98.19 131 ASN A O 1
ATOM 965 N N . ALA A 1 132 ? 7.078 -20.078 4.289 1 98.25 132 ALA A N 1
ATOM 966 C CA . ALA A 1 132 ? 6.164 -21 3.611 1 98.25 132 ALA A CA 1
ATOM 967 C C . ALA A 1 132 ? 6.844 -21.672 2.42 1 98.25 132 ALA A C 1
ATOM 969 O O . ALA A 1 132 ? 6.664 -22.859 2.188 1 98.25 132 ALA A O 1
ATOM 970 N N . TYR A 1 133 ? 7.621 -20.938 1.658 1 98.44 133 TYR A N 1
ATOM 971 C CA . TYR A 1 133 ? 8.32 -21.516 0.511 1 98.44 133 TYR A CA 1
ATOM 972 C C . TYR A 1 133 ? 9.359 -22.531 0.958 1 98.44 133 TYR A C 1
ATOM 974 O O . TYR A 1 133 ? 9.438 -23.625 0.402 1 98.44 133 TYR A O 1
ATOM 982 N N . ALA A 1 134 ? 10.156 -22.141 1.914 1 98.44 134 ALA A N 1
ATOM 983 C CA . ALA A 1 134 ? 11.172 -23.062 2.424 1 98.44 134 ALA A CA 1
ATOM 984 C C . ALA A 1 134 ? 10.531 -24.359 2.922 1 98.44 134 ALA A C 1
ATOM 986 O O . ALA A 1 134 ? 11.016 -25.453 2.615 1 98.44 134 ALA A O 1
ATOM 987 N N . ASP A 1 135 ? 9.438 -24.234 3.654 1 98.56 135 ASP A N 1
ATOM 988 C CA . ASP A 1 135 ? 8.734 -25.391 4.176 1 98.56 135 ASP A CA 1
ATOM 989 C C . ASP A 1 135 ? 8.203 -26.281 3.043 1 98.56 135 ASP A C 1
ATOM 991 O O . ASP A 1 135 ? 8.367 -27.5 3.074 1 98.56 135 ASP A O 1
ATOM 995 N N . ALA A 1 136 ? 7.586 -25.656 2.059 1 98.38 136 ALA A N 1
ATOM 996 C CA . ALA A 1 136 ? 7.008 -26.391 0.94 1 98.38 136 ALA A CA 1
ATOM 997 C C . ALA A 1 136 ? 8.086 -27.125 0.153 1 98.38 136 ALA A C 1
ATOM 999 O O . ALA A 1 136 ? 7.906 -28.297 -0.226 1 98.38 136 ALA A O 1
ATOM 1000 N N . ILE A 1 137 ? 9.203 -26.484 -0.059 1 98.5 137 ILE A N 1
ATOM 1001 C CA . ILE A 1 137 ? 10.289 -27.062 -0.842 1 98.5 137 ILE A CA 1
ATOM 1002 C C . ILE A 1 137 ? 10.93 -28.219 -0.07 1 98.5 137 ILE A C 1
ATOM 1004 O O . ILE A 1 137 ? 11.141 -29.297 -0.622 1 98.5 137 ILE A O 1
ATOM 1008 N N . THR A 1 138 ? 11.141 -27.984 1.189 1 97.94 138 THR A N 1
ATOM 1009 C CA . THR A 1 138 ? 11.828 -28.984 1.993 1 97.94 138 THR A CA 1
ATOM 1010 C C . THR A 1 138 ? 10.938 -30.203 2.227 1 97.94 138 THR A C 1
ATOM 1012 O O . THR A 1 138 ? 11.43 -31.328 2.365 1 97.94 138 THR A O 1
ATOM 1015 N N . LEU A 1 139 ? 9.664 -30.016 2.264 1 97.81 139 LEU A N 1
ATOM 1016 C CA . LEU A 1 139 ? 8.727 -31.125 2.359 1 97.81 139 LEU A CA 1
ATOM 1017 C C . LEU A 1 139 ? 8.836 -32.031 1.145 1 97.81 139 LEU A C 1
ATOM 1019 O O . LEU A 1 139 ? 8.664 -33.25 1.259 1 97.81 139 LEU A O 1
ATOM 1023 N N . LEU A 1 140 ? 9.086 -31.438 0.017 1 97.88 140 LEU A N 1
ATOM 1024 C CA . LEU A 1 140 ? 9.203 -32.188 -1.226 1 97.88 140 LEU A CA 1
ATOM 1025 C C . LEU A 1 140 ? 10.586 -32.844 -1.343 1 97.88 140 LEU A C 1
ATOM 1027 O O . LEU A 1 140 ? 10.711 -33.969 -1.854 1 97.88 140 LEU A O 1
ATOM 1031 N N . ASP A 1 141 ? 11.602 -32.125 -0.887 1 98.31 141 ASP A N 1
ATOM 1032 C CA . ASP A 1 141 ? 12.977 -32.625 -0.883 1 98.31 141 ASP A CA 1
ATOM 1033 C C . ASP A 1 141 ? 13.773 -31.984 0.258 1 98.31 141 ASP A C 1
ATOM 1035 O O . ASP A 1 141 ? 14.25 -30.844 0.144 1 98.31 141 ASP A O 1
ATOM 1039 N N . ALA A 1 142 ? 14.062 -32.656 1.242 1 97.81 142 ALA A N 1
ATOM 1040 C CA . ALA A 1 142 ? 14.664 -32.188 2.486 1 97.81 142 ALA A CA 1
ATOM 1041 C C . ALA A 1 142 ? 16.141 -31.844 2.279 1 97.81 142 ALA A C 1
ATOM 1043 O O . ALA A 1 142 ? 16.75 -31.188 3.131 1 97.81 142 ALA A O 1
ATOM 1044 N N . ASN A 1 143 ? 16.672 -32.219 1.147 1 98.06 143 ASN A N 1
ATOM 1045 C CA . ASN A 1 143 ? 18.078 -31.953 0.885 1 98.06 143 ASN A CA 1
ATOM 1046 C C . ASN A 1 143 ? 18.281 -30.562 0.273 1 98.06 143 ASN A C 1
ATOM 1048 O O . ASN A 1 143 ? 19.406 -30.109 0.114 1 98.06 143 ASN A O 1
ATOM 1052 N N . ILE A 1 144 ? 17.219 -29.922 -0.054 1 98.56 144 ILE A N 1
ATOM 1053 C CA . ILE A 1 144 ? 17.328 -28.625 -0.713 1 98.56 144 ILE A CA 1
ATOM 1054 C C . ILE A 1 144 ? 17.516 -27.516 0.333 1 98.56 144 ILE A C 1
ATOM 1056 O O . ILE A 1 144 ? 16.781 -27.453 1.319 1 98.56 144 ILE A O 1
ATOM 1060 N N . GLU A 1 145 ? 18.562 -26.75 0.143 1 98.19 145 GLU A N 1
ATOM 1061 C CA . GLU A 1 145 ? 18.781 -25.547 0.949 1 98.19 145 GLU A CA 1
ATOM 1062 C C . GLU A 1 145 ? 18.078 -24.344 0.345 1 98.19 145 GLU A C 1
ATOM 1064 O O . GLU A 1 145 ? 18.234 -24.047 -0.843 1 98.19 145 GLU A O 1
ATOM 1069 N N . VAL A 1 146 ? 17.312 -23.688 1.19 1 98.69 146 VAL A N 1
ATOM 1070 C CA . VAL A 1 146 ? 16.562 -22.531 0.713 1 98.69 146 VAL A CA 1
ATOM 1071 C C . VAL A 1 146 ? 17.047 -21.266 1.417 1 98.69 146 VAL A C 1
ATOM 1073 O O . VAL A 1 146 ? 17.156 -21.234 2.645 1 98.69 146 VAL A O 1
ATOM 1076 N N . VAL A 1 147 ? 17.422 -20.25 0.685 1 98.5 147 VAL A N 1
ATOM 1077 C CA . VAL A 1 147 ? 17.734 -18.922 1.204 1 98.5 147 VAL A CA 1
ATOM 1078 C C . VAL A 1 147 ? 16.688 -17.922 0.7 1 98.5 147 VAL A C 1
ATOM 1080 O O . VAL A 1 147 ? 16.469 -17.797 -0.507 1 98.5 147 VAL A O 1
ATOM 1083 N N . SER A 1 148 ? 16.016 -17.25 1.64 1 98.69 148 SER A N 1
ATOM 1084 C CA . SER A 1 148 ? 14.93 -16.344 1.272 1 98.69 148 SER A CA 1
ATOM 1085 C C . SER A 1 148 ? 15.289 -14.891 1.599 1 98.69 148 SER A C 1
ATOM 1087 O O . SER A 1 148 ? 16.047 -14.633 2.539 1 98.69 148 SER A O 1
ATOM 1089 N N . LYS A 1 149 ? 14.805 -13.992 0.793 1 98.69 149 LYS A N 1
ATOM 1090 C CA . LYS A 1 149 ? 15.023 -12.57 1.014 1 98.69 149 LYS A CA 1
ATOM 1091 C C . LYS A 1 149 ? 13.766 -11.766 0.689 1 98.69 149 LYS A C 1
ATOM 1093 O O . LYS A 1 149 ? 13.219 -11.867 -0.411 1 98.69 149 LYS A O 1
ATOM 1098 N N . ALA A 1 150 ? 13.305 -11.008 1.664 1 98.38 150 ALA A N 1
ATOM 1099 C CA . ALA A 1 150 ? 12.203 -10.086 1.425 1 98.38 150 ALA A CA 1
ATOM 1100 C C . ALA A 1 150 ? 12.656 -8.883 0.602 1 98.38 150 ALA A C 1
ATOM 1102 O O . ALA A 1 150 ? 13.75 -8.352 0.822 1 98.38 150 ALA A O 1
ATOM 1103 N N . CYS A 1 151 ? 11.883 -8.5 -0.35 1 98.38 151 CYS A N 1
ATOM 1104 C CA . CYS A 1 151 ? 12.188 -7.375 -1.225 1 98.38 151 CYS A CA 1
ATOM 1105 C C . CYS A 1 151 ? 11.023 -6.398 -1.287 1 98.38 151 CYS A C 1
ATOM 1107 O O . CYS A 1 151 ? 10.43 -6.195 -2.35 1 98.38 151 CYS A O 1
ATOM 1109 N N . PRO A 1 152 ? 10.719 -5.68 -0.236 1 97.06 152 PRO A N 1
ATOM 1110 C CA . PRO A 1 152 ? 9.492 -4.895 -0.09 1 97.06 152 PRO A CA 1
ATOM 1111 C C . PRO A 1 152 ? 9.406 -3.736 -1.082 1 97.06 152 PRO A C 1
ATOM 1113 O O . PRO A 1 152 ? 8.312 -3.271 -1.406 1 97.06 152 PRO A O 1
ATOM 1116 N N . LEU A 1 153 ? 10.453 -3.27 -1.664 1 98.12 153 LEU A N 1
ATOM 1117 C CA . LEU A 1 153 ? 10.414 -2.098 -2.533 1 98.12 153 LEU A CA 1
ATOM 1118 C C . LEU A 1 153 ? 10.156 -2.502 -3.98 1 98.12 153 LEU A C 1
ATOM 1120 O O . LEU A 1 153 ? 9.898 -1.648 -4.832 1 98.12 153 LEU A O 1
ATOM 1124 N N . PHE A 1 154 ? 10.141 -3.791 -4.281 1 98.19 154 PHE A N 1
ATOM 1125 C CA . PHE A 1 154 ? 9.992 -4.242 -5.656 1 98.19 154 PHE A CA 1
ATOM 1126 C C . PHE A 1 154 ? 8.57 -3.986 -6.156 1 98.19 154 PHE A C 1
ATOM 1128 O O . PHE A 1 154 ? 8.375 -3.572 -7.305 1 98.19 154 PHE A O 1
ATOM 1135 N N . VAL A 1 155 ? 7.57 -4.152 -5.266 1 97.06 155 VAL A N 1
ATOM 1136 C CA . VAL A 1 155 ? 6.188 -3.967 -5.691 1 97.06 155 VAL A CA 1
ATOM 1137 C C . VAL A 1 155 ? 5.949 -2.502 -6.047 1 97.06 155 VAL A C 1
ATOM 1139 O O . VAL A 1 155 ? 5.492 -2.189 -7.148 1 97.06 155 VAL A O 1
ATOM 1142 N N . PRO A 1 156 ? 6.344 -1.558 -5.152 1 97 156 PRO A N 1
ATOM 1143 C CA . PRO A 1 156 ? 6.148 -0.153 -5.52 1 97 156 PRO A CA 1
ATOM 1144 C C . PRO A 1 156 ? 6.895 0.233 -6.793 1 97 156 PRO A C 1
ATOM 1146 O O . PRO A 1 156 ? 6.359 0.965 -7.629 1 97 156 PRO A O 1
ATOM 1149 N N . LEU A 1 157 ? 8.078 -0.211 -6.992 1 97.62 157 LEU A N 1
ATOM 1150 C CA . LEU A 1 157 ? 8.852 0.109 -8.188 1 97.62 157 LEU A CA 1
ATOM 1151 C C . LEU A 1 157 ? 8.172 -0.426 -9.438 1 97.62 157 LEU A C 1
ATOM 1153 O O . LEU A 1 157 ? 8.062 0.283 -10.438 1 97.62 157 LEU A O 1
ATOM 1157 N N . ALA A 1 158 ? 7.691 -1.682 -9.352 1 95.31 158 ALA A N 1
ATOM 1158 C CA . ALA A 1 158 ? 6.992 -2.301 -10.477 1 95.31 158 ALA A CA 1
ATOM 1159 C C . ALA A 1 158 ? 5.734 -1.514 -10.844 1 95.31 158 ALA A C 1
ATOM 1161 O O . ALA A 1 158 ? 5.496 -1.228 -12.016 1 95.31 158 ALA A O 1
ATOM 1162 N N . GLU A 1 159 ? 4.969 -1.091 -9.883 1 93.88 159 GLU A N 1
ATOM 1163 C CA . GLU A 1 159 ? 3.697 -0.415 -10.117 1 93.88 159 GLU A CA 1
ATOM 1164 C C . GLU A 1 159 ? 3.912 0.992 -10.664 1 93.88 159 GLU A C 1
ATOM 1166 O O . GLU A 1 159 ? 3.033 1.546 -11.328 1 93.88 159 GLU A O 1
ATOM 1171 N N . GLU A 1 160 ? 5.102 1.562 -10.367 1 94.12 160 GLU A N 1
ATOM 1172 C CA . GLU A 1 160 ? 5.395 2.896 -10.883 1 94.12 160 GLU A CA 1
ATOM 1173 C C . GLU A 1 160 ? 6.051 2.828 -12.258 1 94.12 160 GLU A C 1
ATOM 1175 O O . GLU A 1 160 ? 6.367 3.859 -12.852 1 94.12 160 GLU A O 1
ATOM 1180 N N . GLY A 1 161 ? 6.32 1.617 -12.727 1 93.25 161 GLY A N 1
ATOM 1181 C CA . GLY A 1 161 ? 6.93 1.441 -14.039 1 93.25 161 GLY A CA 1
ATOM 1182 C C . GLY A 1 161 ? 8.43 1.684 -14.039 1 93.25 161 GLY A C 1
ATOM 1183 O O . GLY A 1 161 ? 9.023 1.92 -15.086 1 93.25 161 GLY A O 1
ATOM 1184 N N . PHE A 1 162 ? 9.055 1.684 -12.867 1 95.31 162 PHE A N 1
ATOM 1185 C CA . PHE A 1 162 ? 10.5 1.864 -12.742 1 95.31 162 PHE A CA 1
ATOM 1186 C C . PHE A 1 162 ? 11.227 0.545 -12.961 1 95.31 162 PHE A C 1
ATOM 1188 O O . PHE A 1 162 ? 12.078 0.159 -12.156 1 95.31 162 PHE A O 1
ATOM 1195 N N . THR A 1 163 ? 10.984 -0.124 -14.07 1 94.81 163 THR A N 1
ATOM 1196 C CA . THR A 1 163 ? 11.438 -1.49 -14.305 1 94.81 163 THR A CA 1
ATOM 1197 C C . THR A 1 163 ? 12.914 -1.508 -14.703 1 94.81 163 THR A C 1
ATOM 1199 O O . THR A 1 163 ? 13.633 -2.455 -14.383 1 94.81 163 THR A O 1
ATOM 1202 N N . GLU A 1 164 ? 13.367 -0.426 -15.406 1 94.56 164 GLU A N 1
ATOM 1203 C CA . GLU A 1 164 ? 14.758 -0.363 -15.859 1 94.56 164 GLU A CA 1
ATOM 1204 C C . GLU A 1 164 ? 15.477 0.848 -15.266 1 94.56 164 GLU A C 1
ATOM 1206 O O . GLU A 1 164 ? 16.516 1.262 -15.773 1 94.56 164 GLU A O 1
ATOM 1211 N N . HIS A 1 165 ? 14.922 1.372 -14.305 1 96.12 165 HIS A N 1
ATOM 1212 C CA . HIS A 1 165 ? 15.461 2.574 -13.688 1 96.12 165 HIS A CA 1
ATOM 1213 C C . HIS A 1 165 ? 16.734 2.262 -12.891 1 96.12 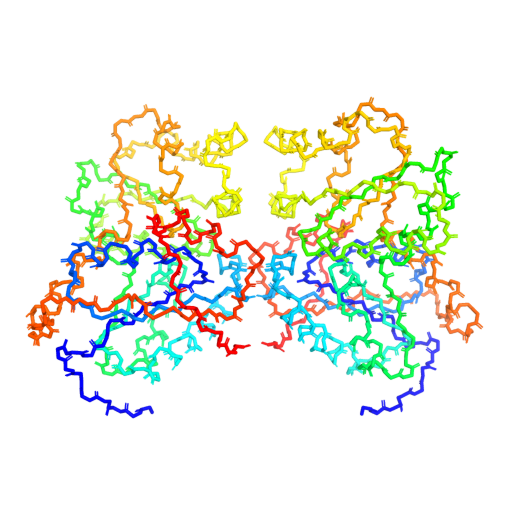165 HIS A C 1
ATOM 1215 O O . HIS A 1 165 ? 16.844 1.189 -12.297 1 96.12 165 HIS A O 1
ATOM 1221 N N . ALA A 1 166 ? 17.625 3.232 -12.852 1 97.56 166 ALA A N 1
ATOM 1222 C CA . ALA A 1 166 ? 18.875 3.062 -12.125 1 97.56 166 ALA A CA 1
ATOM 1223 C C . ALA A 1 166 ? 18.609 2.801 -10.641 1 97.56 166 ALA A C 1
ATOM 1225 O O . ALA A 1 166 ? 19.328 2.021 -10.008 1 97.56 166 ALA A O 1
ATOM 1226 N N . ALA A 1 167 ? 17.641 3.451 -10.078 1 97.94 167 ALA A N 1
ATOM 1227 C CA . ALA A 1 167 ? 17.297 3.24 -8.68 1 97.94 167 ALA A CA 1
ATOM 1228 C C . ALA A 1 167 ? 16.859 1.796 -8.43 1 97.94 167 ALA A C 1
ATOM 1230 O O . ALA A 1 167 ? 17.188 1.22 -7.391 1 97.94 167 ALA A O 1
ATOM 1231 N N . THR A 1 168 ? 16.109 1.212 -9.391 1 98.38 168 THR A N 1
ATOM 1232 C CA . THR A 1 168 ? 15.68 -0.177 -9.273 1 98.38 168 THR A CA 1
ATOM 1233 C C . THR A 1 168 ? 16.875 -1.117 -9.273 1 98.38 168 THR A C 1
ATOM 1235 O O . THR A 1 168 ? 16.922 -2.084 -8.508 1 98.38 168 THR A O 1
ATOM 1238 N N . ARG A 1 169 ? 17.812 -0.842 -10.078 1 98 169 ARG A N 1
ATOM 1239 C CA . ARG A 1 169 ? 19.031 -1.646 -10.141 1 98 169 ARG A CA 1
ATOM 1240 C C . ARG A 1 169 ? 19.781 -1.599 -8.812 1 98 169 ARG A C 1
ATOM 1242 O O . ARG A 1 169 ? 20.281 -2.621 -8.344 1 98 169 ARG A O 1
ATOM 1249 N N . LEU A 1 170 ? 19.906 -0.411 -8.211 1 98.19 170 LEU A N 1
ATOM 1250 C CA . LEU A 1 170 ? 20.578 -0.257 -6.93 1 98.19 170 LEU A CA 1
ATOM 1251 C C . LEU A 1 170 ? 19.875 -1.054 -5.844 1 98.19 170 LEU A C 1
ATOM 1253 O O . LEU A 1 170 ? 20.516 -1.749 -5.055 1 98.19 170 LEU A O 1
ATOM 1257 N N . ILE A 1 171 ? 18.578 -0.982 -5.836 1 98.44 171 ILE A N 1
ATOM 1258 C CA . ILE A 1 171 ? 17.781 -1.675 -4.828 1 98.44 171 ILE A CA 1
ATOM 1259 C C . ILE A 1 171 ? 17.875 -3.184 -5.039 1 98.44 171 ILE A C 1
ATOM 1261 O O . ILE A 1 171 ? 18.031 -3.943 -4.082 1 98.44 171 ILE A O 1
ATOM 1265 N N . ALA A 1 172 ? 17.797 -3.602 -6.316 1 98.25 172 ALA A N 1
ATOM 1266 C CA . ALA A 1 172 ? 17.969 -5.016 -6.637 1 98.25 172 ALA A CA 1
ATOM 1267 C C . ALA A 1 172 ? 19.328 -5.531 -6.168 1 98.25 172 ALA A C 1
ATOM 1269 O O . ALA A 1 172 ? 19.422 -6.613 -5.59 1 98.25 172 ALA A O 1
ATOM 1270 N N . SER A 1 173 ? 20.328 -4.734 -6.438 1 97.62 173 SER A N 1
ATOM 1271 C CA . SER A 1 173 ? 21.672 -5.113 -6.012 1 97.62 173 SER A CA 1
ATOM 1272 C C . SER A 1 173 ? 21.734 -5.297 -4.496 1 97.62 173 SER A C 1
ATOM 1274 O O . SER A 1 173 ? 22.328 -6.262 -4.008 1 97.62 173 SER A O 1
ATOM 1276 N N . ASP A 1 174 ? 21.109 -4.402 -3.775 1 97.56 174 ASP A N 1
ATOM 1277 C CA . ASP A 1 174 ? 21.109 -4.484 -2.318 1 97.56 174 ASP A CA 1
ATOM 1278 C C . ASP A 1 174 ? 20.391 -5.742 -1.843 1 97.56 174 ASP A C 1
ATOM 1280 O O . ASP A 1 174 ? 20.906 -6.48 -1 1 97.56 174 ASP A O 1
ATOM 1284 N N . TYR A 1 175 ? 19.219 -6.008 -2.371 1 98.19 175 TYR A N 1
ATOM 1285 C CA . TYR A 1 175 ? 18.422 -7.152 -1.938 1 98.19 175 TYR A CA 1
ATOM 1286 C C . TYR A 1 175 ? 19.094 -8.461 -2.307 1 98.19 175 TYR A C 1
ATOM 1288 O O . TYR A 1 175 ? 19.219 -9.367 -1.476 1 98.19 175 TYR A O 1
ATOM 1296 N N . LEU A 1 176 ? 19.625 -8.539 -3.49 1 98.06 176 LEU A N 1
ATOM 1297 C CA . LEU A 1 176 ? 20.094 -9.812 -4.02 1 98.06 176 LEU A CA 1
ATOM 1298 C C . LEU A 1 176 ? 21.484 -10.148 -3.482 1 98.06 176 LEU A C 1
ATOM 1300 O O . LEU A 1 176 ? 21.938 -11.289 -3.59 1 98.06 176 LEU A O 1
ATOM 1304 N N . ALA A 1 177 ? 22.141 -9.148 -2.854 1 97.44 177 ALA A N 1
ATOM 1305 C CA . ALA A 1 177 ? 23.406 -9.422 -2.16 1 97.44 177 ALA A CA 1
ATOM 1306 C C . ALA A 1 177 ? 23.219 -10.477 -1.08 1 97.44 177 ALA A C 1
ATOM 1308 O O . ALA A 1 177 ? 24.188 -11.102 -0.64 1 97.44 177 ALA A O 1
ATOM 1309 N N . ALA A 1 178 ? 21.984 -10.719 -0.672 1 97.31 178 ALA A N 1
ATOM 1310 C CA . ALA A 1 178 ? 21.656 -11.734 0.323 1 97.31 178 ALA A CA 1
ATOM 1311 C C . ALA A 1 178 ? 22.047 -13.125 -0.173 1 97.31 178 ALA A C 1
ATOM 1313 O O . ALA A 1 178 ? 22.25 -14.047 0.626 1 97.31 178 ALA A O 1
ATOM 1314 N N . PHE A 1 179 ? 22.203 -13.258 -1.425 1 97.38 179 PHE A N 1
ATOM 1315 C CA . PHE A 1 179 ? 22.484 -14.57 -1.989 1 97.38 179 PHE A CA 1
ATOM 1316 C C . PHE A 1 179 ? 23.984 -14.727 -2.256 1 97.38 179 PHE A C 1
ATOM 1318 O O . PHE A 1 179 ? 24.438 -15.789 -2.684 1 97.38 179 PHE A O 1
ATOM 1325 N N . ASP A 1 180 ? 24.703 -13.617 -1.946 1 94.56 180 ASP A N 1
ATOM 1326 C CA . ASP A 1 180 ? 26.156 -13.719 -2.084 1 94.56 180 ASP A CA 1
ATOM 1327 C C . ASP A 1 180 ? 26.719 -14.812 -1.176 1 94.56 180 ASP A C 1
ATOM 1329 O O . ASP A 1 180 ? 26.359 -14.891 0.001 1 94.56 180 ASP A O 1
ATOM 1333 N N . GLY A 1 181 ? 27.547 -15.641 -1.661 1 93.19 181 GLY A N 1
ATOM 1334 C CA . GLY A 1 181 ? 28.109 -16.734 -0.887 1 93.19 181 GLY A CA 1
ATOM 1335 C C . GLY A 1 181 ? 27.266 -18 -0.918 1 93.19 181 GLY A C 1
ATOM 1336 O O . GLY A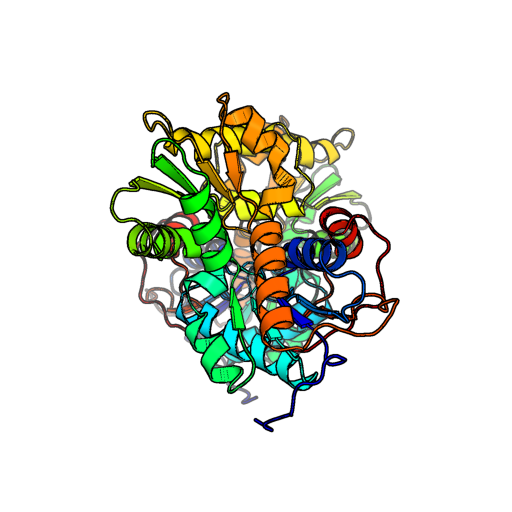 1 181 ? 27.672 -19.031 -0.4 1 93.19 181 GLY A O 1
ATOM 1337 N N . HIS A 1 182 ? 26.062 -17.844 -1.432 1 94.62 182 HIS A N 1
ATOM 1338 C CA . HIS A 1 182 ? 25.219 -19 -1.649 1 94.62 182 HIS A CA 1
ATOM 1339 C C . HIS A 1 182 ? 25.234 -19.438 -3.113 1 94.62 182 HIS A C 1
ATOM 1341 O O . HIS A 1 182 ? 25.172 -18.594 -4.012 1 94.62 182 HIS A O 1
ATOM 1347 N N . ASP A 1 183 ? 25.422 -20.641 -3.369 1 94.38 183 ASP A N 1
ATOM 1348 C CA . ASP A 1 183 ? 25.5 -21.156 -4.73 1 94.38 183 ASP A CA 1
ATOM 1349 C C . ASP A 1 183 ? 24.125 -21.547 -5.262 1 94.38 183 ASP A C 1
ATOM 1351 O O . ASP A 1 183 ? 23.938 -22.688 -5.703 1 94.38 183 ASP A O 1
ATOM 1355 N N . ILE A 1 184 ? 23.234 -20.594 -5.238 1 96.94 184 ILE A N 1
ATOM 1356 C CA . ILE A 1 184 ? 21.906 -20.922 -5.727 1 96.94 184 ILE A CA 1
ATOM 1357 C C . ILE A 1 184 ? 21.938 -21.094 -7.246 1 96.94 184 ILE A C 1
ATOM 1359 O O . ILE A 1 184 ? 22.625 -20.359 -7.945 1 96.94 184 ILE A O 1
ATOM 1363 N N . ASP A 1 185 ? 21.219 -22.062 -7.758 1 97.69 185 ASP A N 1
ATOM 1364 C CA . ASP A 1 185 ? 21.109 -22.234 -9.203 1 97.69 185 ASP A CA 1
ATOM 1365 C C . ASP A 1 185 ? 19.688 -21.953 -9.688 1 97.69 185 ASP A C 1
ATOM 1367 O O . ASP A 1 185 ? 19.406 -21.984 -10.891 1 97.69 185 ASP A O 1
ATOM 1371 N N . THR A 1 186 ? 18.766 -21.734 -8.742 1 97.81 186 THR A N 1
ATOM 1372 C CA . THR A 1 186 ? 17.344 -21.5 -8.984 1 97.81 186 THR A CA 1
ATOM 1373 C C . THR A 1 186 ? 16.812 -20.391 -8.07 1 97.81 186 THR A C 1
ATOM 1375 O O . THR A 1 186 ? 17.156 -20.344 -6.887 1 97.81 186 THR A O 1
ATOM 1378 N N . LEU A 1 187 ? 16.094 -19.422 -8.641 1 98.31 187 LEU A N 1
ATOM 1379 C CA . LEU A 1 187 ? 15.484 -18.328 -7.871 1 98.31 187 LEU A CA 1
ATOM 1380 C C . LEU A 1 187 ? 13.984 -18.266 -8.117 1 98.31 187 LEU A C 1
ATOM 1382 O O . LEU A 1 187 ? 13.539 -18.125 -9.258 1 98.31 187 LEU A O 1
ATOM 1386 N N . VAL A 1 188 ? 13.203 -18.391 -7.105 1 98.31 188 VAL A N 1
ATOM 1387 C CA . VAL A 1 188 ? 11.75 -18.312 -7.188 1 98.31 188 VAL A CA 1
ATOM 1388 C C . VAL A 1 188 ? 11.305 -16.859 -7.008 1 98.31 188 VAL A C 1
ATOM 1390 O O . VAL A 1 188 ? 11.688 -16.203 -6.039 1 98.31 188 VAL A O 1
ATOM 1393 N N . LEU A 1 189 ? 10.555 -16.391 -7.949 1 98.19 189 LEU A N 1
ATOM 1394 C CA . LEU A 1 189 ? 9.867 -15.117 -7.781 1 98.19 189 LEU A CA 1
ATOM 1395 C C . LEU A 1 189 ? 8.57 -15.289 -6.996 1 98.19 189 LEU A C 1
ATOM 1397 O O . LEU A 1 189 ? 7.527 -15.594 -7.57 1 98.19 189 LEU A O 1
ATOM 1401 N N . GLY A 1 190 ? 8.664 -15.016 -5.691 1 97.81 190 GLY A N 1
ATOM 1402 C CA . GLY A 1 190 ? 7.559 -15.266 -4.785 1 97.81 190 GLY A CA 1
ATOM 1403 C C . GLY A 1 190 ? 6.613 -14.086 -4.656 1 97.81 190 GLY A C 1
ATOM 1404 O O . GLY A 1 190 ? 6.098 -13.82 -3.568 1 97.81 190 GLY A O 1
ATOM 1405 N N . CYS A 1 191 ? 6.418 -13.352 -5.656 1 97.38 191 CYS A N 1
ATOM 1406 C CA . CYS A 1 191 ? 5.453 -12.266 -5.785 1 97.38 191 CYS A CA 1
ATOM 1407 C C . CYS A 1 191 ? 5.02 -12.086 -7.234 1 97.38 191 CYS A C 1
ATOM 1409 O O . CYS A 1 191 ? 5.852 -12.102 -8.141 1 97.38 191 CYS A O 1
ATOM 1411 N N . THR A 1 192 ? 3.793 -11.852 -7.422 1 96.19 192 THR A N 1
ATOM 1412 C CA . THR A 1 192 ? 3.229 -11.836 -8.766 1 96.19 192 THR A CA 1
ATOM 1413 C C . THR A 1 192 ? 3.623 -10.562 -9.508 1 96.19 192 THR A C 1
ATOM 1415 O O . THR A 1 192 ? 3.494 -10.477 -10.727 1 96.19 192 THR A O 1
ATOM 1418 N N . HIS A 1 193 ? 4.125 -9.57 -8.828 1 96.12 193 HIS A N 1
ATOM 1419 C CA . HIS A 1 193 ? 4.621 -8.359 -9.469 1 96.12 193 HIS A CA 1
ATOM 1420 C C . HIS A 1 193 ? 6.023 -8.562 -10.023 1 96.12 193 HIS A C 1
ATOM 1422 O O . HIS A 1 193 ? 6.453 -7.848 -10.93 1 96.12 193 HIS A O 1
ATOM 1428 N N . TYR A 1 194 ? 6.777 -9.492 -9.531 1 97.25 194 TYR A N 1
ATOM 1429 C CA . TYR A 1 194 ? 8.227 -9.562 -9.68 1 97.25 194 TYR A CA 1
ATOM 1430 C C . TYR A 1 194 ? 8.609 -9.938 -11.109 1 97.25 194 TYR A C 1
ATOM 1432 O O . TYR A 1 194 ? 9.664 -9.531 -11.602 1 97.25 194 TYR A O 1
ATOM 1440 N N . PRO A 1 195 ? 7.75 -10.656 -11.828 1 95.44 195 PRO A N 1
ATOM 1441 C CA . PRO A 1 195 ? 8.102 -10.945 -13.219 1 95.44 195 PRO A CA 1
ATOM 1442 C C . PRO A 1 195 ? 8.328 -9.688 -14.047 1 95.44 195 PRO A C 1
ATOM 1444 O O . PRO A 1 195 ? 9.109 -9.703 -15.008 1 95.44 195 PRO A O 1
ATOM 1447 N N . ILE A 1 196 ? 7.707 -8.586 -13.695 1 94.31 196 ILE A N 1
ATOM 1448 C CA . ILE A 1 196 ? 7.875 -7.324 -14.414 1 94.31 196 ILE A CA 1
ATOM 1449 C C . ILE A 1 196 ? 9.305 -6.816 -14.242 1 94.31 196 ILE A C 1
ATOM 1451 O O . ILE A 1 196 ? 9.812 -6.078 -15.094 1 94.31 196 ILE A O 1
ATOM 1455 N N . LEU A 1 197 ? 10 -7.234 -13.195 1 96.75 197 LEU A N 1
ATOM 1456 C CA . LEU A 1 197 ? 11.359 -6.82 -12.891 1 96.75 197 LEU A CA 1
ATOM 1457 C C . LEU A 1 197 ? 12.359 -7.918 -13.242 1 96.75 197 LEU A C 1
ATOM 1459 O O . LEU A 1 197 ? 13.508 -7.887 -12.805 1 96.75 197 LEU A O 1
ATOM 1463 N N . ARG A 1 198 ? 11.93 -8.891 -13.977 1 95.38 198 ARG A N 1
ATOM 1464 C CA . ARG A 1 198 ? 12.742 -10.062 -14.273 1 95.38 198 ARG A CA 1
ATOM 1465 C C . ARG A 1 198 ? 14.086 -9.672 -14.875 1 95.38 198 ARG A C 1
ATOM 1467 O O . ARG A 1 198 ? 15.125 -10.219 -14.5 1 95.38 198 ARG A O 1
ATOM 1474 N N . HIS A 1 199 ? 14.102 -8.75 -15.789 1 95.5 199 HIS A N 1
ATOM 1475 C CA . HIS A 1 199 ? 15.312 -8.359 -16.484 1 95.5 199 HIS A CA 1
ATOM 1476 C C . HIS A 1 199 ? 16.344 -7.801 -15.523 1 95.5 199 HIS A C 1
ATOM 1478 O O . HIS A 1 199 ? 17.5 -8.234 -15.516 1 95.5 199 HIS A O 1
ATOM 1484 N N . VAL A 1 200 ? 15.93 -6.844 -14.648 1 97.06 200 VAL A N 1
ATOM 1485 C CA . VAL A 1 200 ? 16.859 -6.223 -13.703 1 97.06 200 VAL A CA 1
ATOM 1486 C C . VAL A 1 200 ? 17.328 -7.258 -12.688 1 97.06 200 VAL A C 1
ATOM 1488 O O . VAL A 1 200 ? 18.5 -7.258 -12.297 1 97.06 200 VAL A O 1
ATOM 1491 N N . ILE A 1 201 ? 16.453 -8.18 -12.281 1 97 201 ILE A N 1
ATOM 1492 C CA . ILE A 1 201 ? 16.797 -9.219 -11.32 1 97 201 ILE A CA 1
ATOM 1493 C C . ILE A 1 201 ? 17.859 -10.148 -11.922 1 97 201 ILE A C 1
ATOM 1495 O O . ILE A 1 201 ? 18.891 -10.414 -11.289 1 97 201 ILE A O 1
ATOM 1499 N N . THR A 1 202 ? 17.625 -10.547 -13.141 1 95.19 202 THR A N 1
ATOM 1500 C CA . THR A 1 202 ? 18.547 -11.461 -13.82 1 95.19 202 THR A CA 1
ATOM 1501 C C . THR A 1 202 ? 19.891 -10.797 -14.07 1 95.19 202 THR A C 1
ATOM 1503 O O . THR A 1 202 ? 20.938 -11.406 -13.844 1 95.19 202 THR A O 1
ATOM 1506 N N . GLU A 1 203 ? 19.859 -9.586 -14.461 1 94.5 203 GLU A N 1
ATOM 1507 C CA . GLU A 1 203 ? 21.094 -8.859 -14.734 1 94.5 203 GLU A CA 1
ATOM 1508 C C . GLU A 1 203 ? 21.906 -8.664 -13.461 1 94.5 203 GLU A C 1
ATOM 1510 O O . GLU A 1 203 ? 23.141 -8.695 -13.5 1 94.5 203 GLU A O 1
ATOM 1515 N N . THR A 1 204 ? 21.219 -8.461 -12.398 1 94.5 204 THR A N 1
ATOM 1516 C CA . THR A 1 204 ? 21.891 -8.18 -11.133 1 94.5 204 THR A CA 1
ATOM 1517 C C . THR A 1 204 ? 22.562 -9.43 -10.578 1 94.5 204 THR A C 1
ATOM 1519 O O . THR A 1 204 ? 23.609 -9.352 -9.93 1 94.5 204 THR A O 1
ATOM 1522 N N . LEU A 1 205 ? 22.031 -10.633 -10.648 1 91.94 205 LEU A N 1
ATOM 1523 C CA . LEU A 1 205 ? 22.547 -11.875 -10.102 1 91.94 205 LEU A CA 1
ATOM 1524 C C . LEU A 1 205 ? 23.812 -12.312 -10.844 1 91.94 205 LEU A C 1
ATOM 1526 O O . LEU A 1 205 ? 24.672 -12.984 -10.266 1 91.94 205 LEU A O 1
ATOM 1530 N N . HIS A 1 206 ? 24.203 -11.797 -11.977 1 79.94 206 HIS A N 1
ATOM 1531 C CA . HIS A 1 206 ? 25.422 -12.031 -12.766 1 79.94 206 HIS A CA 1
ATOM 1532 C C . HIS A 1 206 ? 25.766 -13.516 -12.812 1 79.94 206 HIS A C 1
ATOM 1534 O O . HIS A 1 206 ? 26.938 -13.891 -12.688 1 79.94 206 HIS A O 1
ATOM 1540 N N . ARG A 1 207 ? 24.953 -14.461 -12.766 1 83 207 ARG A N 1
ATOM 1541 C CA . ARG A 1 207 ? 25.172 -15.898 -12.859 1 83 207 ARG A CA 1
ATOM 1542 C C . ARG A 1 207 ? 24.047 -16.578 -13.625 1 83 207 ARG A C 1
ATOM 1544 O O . ARG A 1 207 ? 23 -15.969 -13.867 1 83 207 ARG A O 1
ATOM 1551 N N . ASP A 1 208 ? 24.375 -17.812 -14.078 1 87.94 208 ASP A N 1
ATOM 1552 C CA . ASP A 1 208 ? 23.375 -18.609 -14.781 1 87.94 208 ASP A CA 1
ATOM 1553 C C . ASP A 1 208 ? 22.375 -19.203 -13.797 1 87.94 208 ASP A C 1
ATOM 1555 O O . ASP A 1 208 ? 22.625 -20.25 -13.195 1 87.94 208 ASP A O 1
ATOM 1559 N N . ILE A 1 209 ? 21.328 -18.484 -13.523 1 94.69 209 ILE A N 1
ATOM 1560 C CA . ILE A 1 209 ? 20.312 -18.891 -12.562 1 94.69 209 ILE A CA 1
ATOM 1561 C C . ILE A 1 209 ? 18.984 -19.109 -13.281 1 94.69 209 ILE A C 1
ATOM 1563 O O . ILE A 1 209 ? 18.609 -18.344 -14.164 1 94.69 209 ILE A O 1
ATOM 1567 N N . ARG A 1 210 ? 18.344 -20.156 -12.945 1 95.94 210 ARG A N 1
ATOM 1568 C CA . ARG A 1 210 ? 17 -20.406 -13.445 1 95.94 210 ARG A CA 1
ATOM 1569 C C . ARG A 1 210 ? 15.953 -19.656 -12.625 1 95.94 210 ARG A C 1
ATOM 1571 O O . ARG A 1 210 ? 15.891 -19.828 -11.406 1 95.94 210 ARG A O 1
ATOM 1578 N N . ILE A 1 211 ? 15.148 -18.875 -13.336 1 96.75 211 ILE A N 1
ATOM 1579 C CA . ILE A 1 211 ? 14.117 -18.094 -12.656 1 96.75 211 ILE A CA 1
ATOM 1580 C C . ILE A 1 211 ? 12.781 -18.828 -12.734 1 96.75 211 ILE A C 1
ATOM 1582 O O . ILE A 1 211 ? 12.359 -19.25 -13.805 1 96.75 211 ILE A O 1
ATOM 1586 N N . ILE A 1 212 ? 12.195 -19.016 -11.641 1 96.31 212 ILE A N 1
ATOM 1587 C CA . ILE A 1 212 ? 10.883 -19.625 -11.57 1 96.31 212 ILE A CA 1
ATOM 1588 C C . ILE A 1 212 ? 9.805 -18.547 -11.422 1 96.31 212 ILE A C 1
ATOM 1590 O O . ILE A 1 212 ? 9.789 -17.812 -10.438 1 96.31 212 ILE A O 1
ATOM 1594 N N . ASP A 1 213 ? 8.945 -18.5 -12.391 1 93.62 213 ASP A N 1
ATOM 1595 C CA . ASP A 1 213 ? 7.762 -17.656 -12.367 1 93.62 213 ASP A CA 1
ATOM 1596 C C . ASP A 1 213 ? 6.543 -18.422 -11.867 1 93.62 213 ASP A C 1
ATOM 1598 O O . ASP A 1 213 ? 6.055 -19.328 -12.547 1 93.62 213 ASP A O 1
ATOM 1602 N N . SER A 1 214 ? 6.016 -17.984 -10.812 1 93.06 214 SER A N 1
ATOM 1603 C CA . SER A 1 214 ? 4.93 -18.719 -10.156 1 93.06 214 SER A CA 1
ATOM 1604 C C . SER A 1 214 ? 3.66 -18.688 -11 1 93.06 214 SER A C 1
ATOM 1606 O O . SER A 1 214 ? 2.824 -19.594 -10.898 1 93.06 214 SER A O 1
ATOM 1608 N N . ALA A 1 215 ? 3.527 -17.672 -11.828 1 94.19 215 ALA A N 1
ATOM 1609 C CA . ALA A 1 215 ? 2.355 -17.562 -12.695 1 94.19 215 ALA A CA 1
ATOM 1610 C C . ALA A 1 215 ? 2.346 -18.688 -13.734 1 94.19 215 ALA A C 1
ATOM 1612 O O . ALA A 1 215 ? 1.316 -19.328 -13.961 1 94.19 215 ALA A O 1
ATOM 1613 N N . GLU A 1 216 ? 3.475 -18.969 -14.336 1 93.31 216 GLU A N 1
ATOM 1614 C CA . GLU A 1 216 ? 3.588 -20.047 -15.32 1 93.31 216 GLU A CA 1
ATOM 1615 C C . GLU A 1 216 ? 3.42 -21.406 -14.672 1 93.31 216 GLU A C 1
ATOM 1617 O O . GLU A 1 216 ? 2.766 -22.297 -15.227 1 93.31 216 GLU A O 1
ATOM 1622 N N . ALA A 1 217 ? 4.035 -21.5 -13.492 1 94.62 217 ALA A N 1
ATOM 1623 C CA . ALA A 1 217 ? 3.971 -22.766 -12.773 1 94.62 217 ALA A CA 1
ATOM 1624 C C . ALA A 1 217 ? 2.529 -23.141 -12.43 1 94.62 217 ALA A C 1
ATOM 1626 O O . ALA A 1 217 ? 2.117 -24.281 -12.602 1 94.62 217 ALA A O 1
ATOM 1627 N N . VAL A 1 218 ? 1.724 -22.203 -12.047 1 97.69 218 VAL A N 1
ATOM 1628 C CA . VAL A 1 218 ? 0.37 -22.5 -11.586 1 97.69 218 VAL A CA 1
ATOM 1629 C C . VAL A 1 218 ? -0.532 -22.781 -12.789 1 97.69 218 VAL A C 1
ATOM 1631 O O . VAL A 1 218 ? -1.476 -23.562 -12.688 1 97.69 218 VAL A O 1
ATOM 1634 N N . ALA A 1 219 ? -0.287 -22.156 -13.914 1 97.38 219 ALA A N 1
ATOM 1635 C CA . ALA A 1 219 ? -1.072 -22.406 -15.125 1 97.38 219 ALA A CA 1
ATOM 1636 C C . ALA A 1 219 ? -0.973 -23.859 -15.555 1 97.38 219 ALA A C 1
ATOM 1638 O O . ALA A 1 219 ? -1.987 -24.5 -15.852 1 97.38 219 ALA A O 1
ATOM 1639 N N . GLY A 1 220 ? 0.254 -24.375 -15.547 1 96.06 220 GLY A N 1
ATOM 1640 C CA . GLY A 1 220 ? 0.449 -25.766 -15.906 1 96.06 220 GLY A CA 1
ATOM 1641 C C . GLY A 1 220 ? -0.233 -26.719 -14.945 1 96.06 220 GLY A C 1
ATOM 1642 O O . GLY A 1 220 ? -0.888 -27.672 -15.375 1 96.06 220 GLY A O 1
ATOM 1643 N N . ARG A 1 221 ? -0.125 -26.438 -13.719 1 96.12 221 ARG A N 1
ATOM 1644 C CA . ARG A 1 221 ? -0.746 -27.281 -12.711 1 96.12 221 ARG A CA 1
ATOM 1645 C C . ARG A 1 221 ? -2.266 -27.25 -12.82 1 96.12 221 ARG A C 1
ATOM 1647 O O . ARG A 1 221 ? -2.936 -28.266 -12.641 1 96.12 221 ARG A O 1
ATOM 1654 N N . THR A 1 222 ? -2.777 -26.109 -13.055 1 98.19 222 THR A N 1
ATOM 1655 C CA . THR A 1 222 ? -4.219 -25.938 -13.195 1 98.19 222 THR A CA 1
ATOM 1656 C C . THR A 1 222 ? -4.75 -26.766 -14.367 1 98.19 222 THR A C 1
ATOM 1658 O O . THR A 1 222 ? -5.781 -27.422 -14.25 1 98.19 222 THR A O 1
ATOM 1661 N N . ARG A 1 223 ? -4.07 -26.719 -15.484 1 97.81 223 ARG A N 1
ATOM 1662 C CA . ARG A 1 223 ? -4.48 -27.5 -16.656 1 97.81 223 ARG A CA 1
ATOM 1663 C C . ARG A 1 223 ? -4.574 -28.984 -16.312 1 97.81 223 ARG A C 1
ATOM 1665 O O . ARG A 1 223 ? -5.547 -29.656 -16.672 1 97.81 223 ARG A O 1
ATOM 1672 N N . LYS A 1 224 ? -3.553 -29.438 -15.633 1 96.88 224 LYS A N 1
ATOM 1673 C CA . LYS A 1 224 ? -3.516 -30.844 -15.258 1 96.88 224 LYS A CA 1
ATOM 1674 C C . LYS A 1 224 ? -4.688 -31.203 -14.352 1 96.88 224 LYS A C 1
ATOM 1676 O O . LYS A 1 224 ? -5.336 -32.25 -14.547 1 96.88 224 LYS A O 1
ATOM 1681 N N . LEU A 1 225 ? -4.938 -30.359 -13.383 1 96.94 225 LEU A N 1
ATOM 1682 C CA . LEU A 1 225 ? -6.027 -30.594 -12.445 1 96.94 225 LEU A CA 1
ATOM 1683 C C . LEU A 1 225 ? -7.371 -30.641 -13.164 1 96.94 225 LEU A C 1
ATOM 1685 O O . LEU A 1 225 ? -8.195 -31.516 -12.898 1 96.94 225 LEU A O 1
ATOM 1689 N N . LEU A 1 226 ? -7.598 -29.688 -14.047 1 97.88 226 LEU A N 1
ATOM 1690 C CA . LEU A 1 226 ? -8.859 -29.609 -14.773 1 97.88 226 LEU A CA 1
ATOM 1691 C C . LEU A 1 226 ? -9.008 -30.797 -15.734 1 97.88 226 LEU A C 1
ATOM 1693 O O . LEU A 1 226 ? -10.102 -31.328 -15.906 1 97.88 226 LEU A O 1
ATOM 1697 N N . ALA A 1 227 ? -7.898 -31.172 -16.359 1 97.5 227 ALA A N 1
ATOM 1698 C CA . ALA A 1 227 ? -7.914 -32.344 -17.234 1 97.5 227 ALA A CA 1
ATOM 1699 C C . ALA A 1 227 ? -8.281 -33.594 -16.469 1 97.5 227 ALA A C 1
ATOM 1701 O O . ALA A 1 227 ? -9.125 -34.375 -16.922 1 97.5 227 ALA A O 1
ATOM 1702 N N . ASP A 1 228 ? -7.68 -33.781 -15.375 1 97.25 228 ASP A N 1
ATOM 1703 C CA . ASP A 1 228 ? -7.934 -34.969 -14.539 1 97.25 228 ASP A CA 1
ATOM 1704 C C . ASP A 1 228 ? -9.383 -35 -14.078 1 97.25 228 ASP A C 1
ATOM 1706 O O . ASP A 1 228 ? -9.969 -36.094 -13.945 1 97.25 228 ASP A O 1
ATOM 1710 N N . ALA A 1 229 ? -9.984 -33.844 -13.906 1 96.5 229 ALA A N 1
ATOM 1711 C CA . ALA A 1 229 ? -11.352 -33.75 -13.414 1 96.5 229 ALA A CA 1
ATOM 1712 C C . ALA A 1 229 ? -12.352 -33.719 -14.57 1 96.5 229 ALA A C 1
ATOM 1714 O O . ALA A 1 229 ? -13.562 -33.656 -14.352 1 96.5 229 ALA A O 1
ATOM 1715 N N . LYS A 1 230 ? -11.82 -33.656 -15.828 1 96.69 230 LYS A N 1
ATOM 1716 C CA . LYS A 1 230 ? -12.648 -33.562 -17.016 1 96.69 230 LYS A CA 1
ATOM 1717 C C . LYS A 1 230 ? -13.469 -32.281 -17 1 96.69 230 LYS A C 1
ATOM 1719 O O . LYS A 1 230 ? -14.672 -32.312 -17.281 1 96.69 230 LYS A O 1
ATOM 1724 N N . LEU A 1 231 ? -12.805 -31.25 -16.625 1 97.25 231 LEU A N 1
ATOM 1725 C CA . LEU A 1 231 ? -13.492 -29.969 -16.5 1 97.25 231 LEU A CA 1
ATOM 1726 C C . LEU A 1 231 ? -12.906 -28.938 -17.453 1 97.25 231 LEU A C 1
ATOM 1728 O O . LEU A 1 231 ? -13.195 -27.734 -17.344 1 97.25 231 LEU A O 1
ATOM 1732 N N . LEU A 1 232 ? -12.055 -29.359 -18.359 1 97.44 232 LEU A N 1
ATOM 1733 C CA . LEU A 1 232 ? -11.578 -28.438 -19.375 1 97.44 232 LEU A CA 1
ATOM 1734 C C . LEU A 1 232 ? -12.719 -27.969 -20.266 1 97.44 232 LEU A C 1
ATOM 1736 O O . LEU A 1 232 ? -13.578 -28.766 -20.656 1 97.44 232 LEU A O 1
ATOM 1740 N N . SER A 1 233 ? -12.641 -26.719 -20.562 1 96.38 233 SER A N 1
ATOM 1741 C CA . SER A 1 233 ? -13.68 -26.156 -21.422 1 96.38 233 SER A CA 1
ATOM 1742 C C . SER A 1 233 ? -13.727 -26.844 -22.781 1 96.38 233 SER A C 1
ATOM 1744 O O . SER A 1 233 ? -12.68 -27.188 -23.328 1 96.38 233 SER A O 1
ATOM 1746 N N . THR A 1 234 ? -14.914 -26.922 -23.359 1 92.88 234 THR A N 1
ATOM 1747 C CA . THR A 1 234 ? -15.094 -27.516 -24.672 1 92.88 234 THR A CA 1
ATOM 1748 C C . THR A 1 234 ? -15.297 -26.438 -25.734 1 92.88 234 THR A C 1
ATOM 1750 O O . THR A 1 234 ? -15.438 -26.734 -26.922 1 92.88 234 THR A O 1
ATOM 1753 N N . GLU A 1 235 ? -15.258 -25.266 -25.266 1 91.25 235 GLU A N 1
ATOM 1754 C CA . GLU A 1 235 ? -15.438 -24.141 -26.172 1 91.25 235 GLU A CA 1
ATOM 1755 C C . GLU A 1 235 ? -14.18 -23.891 -26.984 1 91.25 235 GLU A C 1
ATOM 1757 O O . GLU A 1 235 ? -13.086 -24.312 -26.594 1 91.25 235 GLU A O 1
ATOM 1762 N N . LYS A 1 236 ? -14.352 -23.219 -28.156 1 88.19 236 LYS A N 1
ATOM 1763 C CA . LYS A 1 236 ? -13.227 -22.906 -29.031 1 88.19 236 LYS A CA 1
ATOM 1764 C C . LYS A 1 236 ? -12.547 -21.609 -28.609 1 88.19 236 LYS A C 1
ATOM 1766 O O . LYS A 1 236 ? -11.328 -21.469 -28.719 1 88.19 236 LYS A O 1
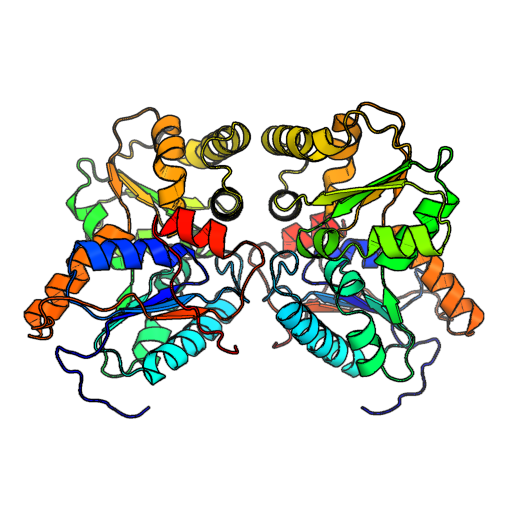ATOM 1771 N N . HIS A 1 237 ? -13.406 -20.656 -28.172 1 87.62 237 HIS A N 1
ATOM 1772 C CA . HIS A 1 237 ? -12.875 -19.359 -27.781 1 87.62 237 HIS A CA 1
ATOM 1773 C C . HIS A 1 237 ? -13.469 -18.906 -26.453 1 87.62 237 HIS A C 1
ATOM 1775 O O . HIS A 1 237 ? -14.617 -19.219 -26.141 1 87.62 237 HIS A O 1
ATOM 1781 N N . ALA A 1 238 ? -12.633 -18.203 -25.766 1 87.94 238 ALA A N 1
ATOM 1782 C CA . ALA A 1 238 ? -13.133 -17.625 -24.516 1 87.94 238 ALA A CA 1
ATOM 1783 C C . ALA A 1 238 ? -13.328 -16.125 -24.641 1 87.94 238 ALA A C 1
ATOM 1785 O O . ALA A 1 238 ? -12.586 -15.453 -25.375 1 87.94 238 ALA A O 1
ATOM 1786 N N . PRO A 1 239 ? -14.398 -15.578 -23.969 1 89.19 239 PRO A N 1
ATOM 1787 C CA . PRO A 1 239 ? -14.5 -14.117 -23.875 1 89.19 239 PRO A CA 1
ATOM 1788 C C . PRO A 1 239 ? -13.336 -13.492 -23.109 1 89.19 239 PRO A C 1
ATOM 1790 O O . PRO A 1 239 ? -12.578 -14.203 -22.453 1 89.19 239 PRO A O 1
ATOM 1793 N N . PRO A 1 240 ? -13.172 -12.141 -23.234 1 91.62 240 PRO A N 1
ATOM 1794 C CA . PRO A 1 240 ? -12.195 -11.477 -22.359 1 91.62 240 PRO A CA 1
ATOM 1795 C C . PRO A 1 240 ? -12.461 -11.719 -20.875 1 91.62 240 PRO A C 1
ATOM 1797 O O . PRO A 1 240 ? -13.609 -11.93 -20.484 1 91.62 240 PRO A O 1
ATOM 1800 N N . PRO A 1 241 ? -11.398 -11.711 -20.125 1 94.81 241 PRO A N 1
ATOM 1801 C CA . PRO A 1 241 ? -11.602 -11.938 -18.703 1 94.81 241 PRO A CA 1
ATOM 1802 C C . PRO A 1 241 ? -12.547 -10.922 -18.062 1 94.81 241 PRO A C 1
ATOM 1804 O O . PRO A 1 241 ? -12.523 -9.742 -18.422 1 94.81 241 PRO A O 1
ATOM 1807 N N . HIS A 1 242 ? -13.383 -11.43 -17.203 1 96.25 242 HIS A N 1
ATOM 1808 C CA . HIS A 1 242 ? -14.203 -10.562 -16.359 1 96.25 242 HIS A CA 1
ATOM 1809 C C . HIS A 1 242 ? -13.398 -10.023 -15.18 1 96.25 242 HIS A C 1
ATOM 1811 O O . HIS A 1 242 ? -13.141 -10.75 -14.219 1 96.25 242 HIS A O 1
ATOM 1817 N N . LEU A 1 243 ? -13.125 -8.695 -15.25 1 96.75 243 LEU A N 1
ATOM 1818 C CA . LEU A 1 243 ? -12.25 -8.086 -14.258 1 96.75 243 LEU A CA 1
ATOM 1819 C C . LEU A 1 243 ? -13.062 -7.418 -13.156 1 96.75 243 LEU A C 1
ATOM 1821 O O . LEU A 1 243 ? -13.891 -6.547 -13.43 1 96.75 243 LEU A O 1
ATOM 1825 N N . LEU A 1 244 ? -12.844 -7.852 -11.953 1 97.69 244 LEU A N 1
ATOM 1826 C CA . LEU A 1 244 ? -13.367 -7.227 -10.742 1 97.69 244 LEU A CA 1
ATOM 1827 C C . LEU A 1 244 ? -12.25 -6.594 -9.93 1 97.69 244 LEU A C 1
ATOM 1829 O O . LEU A 1 244 ? -11.172 -7.18 -9.781 1 97.69 244 LEU A O 1
ATOM 1833 N N . VAL A 1 245 ? -12.438 -5.367 -9.508 1 97.25 245 VAL A N 1
ATOM 1834 C CA . VAL A 1 245 ? -11.484 -4.723 -8.609 1 97.25 245 VAL A CA 1
ATOM 1835 C C . VAL A 1 245 ? -12.227 -4.066 -7.449 1 97.25 245 VAL A C 1
ATOM 1837 O O . VAL A 1 245 ? -13.414 -3.736 -7.57 1 97.25 245 VAL A O 1
ATOM 1840 N N . SER A 1 246 ? -11.57 -3.91 -6.336 1 97.56 246 SER A N 1
ATOM 1841 C CA . SER A 1 246 ? -12.219 -3.285 -5.188 1 97.56 246 SER A CA 1
ATOM 1842 C C . SER A 1 246 ? -12.062 -1.769 -5.219 1 97.56 246 SER A C 1
ATOM 1844 O O . SER A 1 246 ? -12.664 -1.058 -4.414 1 97.56 246 SER A O 1
ATOM 1846 N N . ASP A 1 247 ? -11.211 -1.312 -6.105 1 96.38 247 ASP A N 1
ATOM 1847 C CA . ASP A 1 247 ? -10.984 0.107 -6.363 1 96.38 247 ASP A CA 1
ATOM 1848 C C . ASP A 1 247 ? -10.453 0.33 -7.777 1 96.38 247 ASP A C 1
ATOM 1850 O O . ASP A 1 247 ? -9.898 -0.586 -8.391 1 96.38 247 ASP A O 1
ATOM 1854 N N .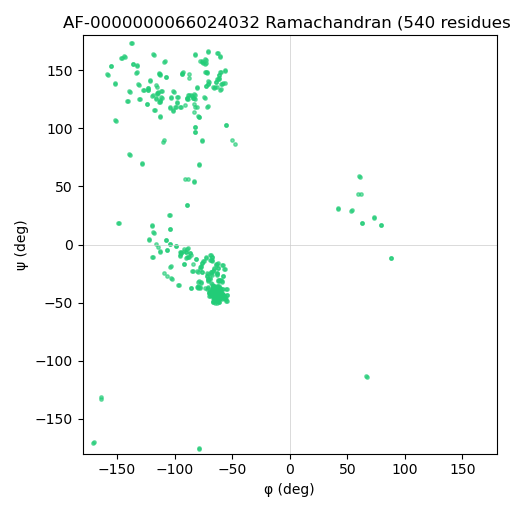 LEU A 1 248 ? -10.719 1.484 -8.266 1 92.06 248 LEU A N 1
ATOM 1855 C CA . LEU A 1 248 ? -10.148 1.87 -9.555 1 92.06 248 LEU A CA 1
ATOM 1856 C C . LEU A 1 248 ? -9.102 2.965 -9.383 1 92.06 248 LEU A C 1
ATOM 1858 O O . LEU A 1 248 ? -9.414 4.152 -9.492 1 92.06 248 LEU A O 1
ATOM 1862 N N . PRO A 1 249 ? -7.922 2.488 -9.172 1 83.19 249 PRO A N 1
ATOM 1863 C CA . PRO A 1 249 ? -6.867 3.486 -8.977 1 83.19 249 PRO A CA 1
ATOM 1864 C C . PRO A 1 249 ? -6.684 4.398 -10.188 1 83.19 249 PRO A C 1
ATOM 1866 O O . PRO A 1 249 ? -7.027 4.016 -11.312 1 83.19 249 PRO A O 1
ATOM 1869 N N . GLN A 1 250 ? -6.062 5.477 -9.945 1 80.25 250 GLN A N 1
ATOM 1870 C CA . GLN A 1 250 ? -5.855 6.461 -11 1 80.25 250 GLN A CA 1
ATOM 1871 C C . GLN A 1 250 ? -5.012 5.887 -12.141 1 80.25 250 GLN A C 1
ATOM 1873 O O . GLN A 1 250 ? -5.27 6.164 -13.312 1 80.25 250 GLN A O 1
ATOM 1878 N N . LYS A 1 251 ? -4.141 5.027 -11.859 1 86.38 251 LYS A N 1
ATOM 1879 C CA . LYS A 1 251 ? -3.211 4.496 -12.852 1 86.38 251 LYS A CA 1
ATOM 1880 C C . LYS A 1 251 ? -3.615 3.094 -13.289 1 86.38 251 LYS A C 1
ATOM 1882 O O . LYS A 1 251 ? -2.773 2.309 -13.734 1 86.38 251 LYS A O 1
ATOM 1887 N N . PHE A 1 252 ? -4.848 2.717 -13.211 1 89.31 252 PHE A N 1
ATOM 1888 C CA . PHE A 1 252 ? -5.254 1.337 -13.453 1 89.31 252 PHE A CA 1
ATOM 1889 C C . PHE A 1 252 ? -4.98 0.933 -14.891 1 89.31 252 PHE A C 1
ATOM 1891 O O . PHE A 1 252 ? -4.492 -0.169 -15.156 1 89.31 252 PHE A O 1
ATOM 1898 N N . SER A 1 253 ? -5.273 1.815 -15.805 1 89.62 253 SER A N 1
ATOM 1899 C CA . SER A 1 253 ? -5.078 1.511 -17.219 1 89.62 253 SER A CA 1
ATOM 1900 C C . SER A 1 253 ? -3.607 1.247 -17.531 1 89.62 253 SER A C 1
ATOM 1902 O O . SER A 1 253 ? -3.277 0.296 -18.234 1 89.62 253 SER A O 1
ATOM 1904 N N . MET A 1 254 ? -2.74 2.047 -16.969 1 89.19 254 MET A N 1
ATOM 1905 C CA . MET A 1 254 ? -1.304 1.872 -17.156 1 89.19 254 MET A CA 1
ATOM 1906 C C . MET A 1 254 ? -0.83 0.555 -16.562 1 89.19 254 MET A C 1
ATOM 1908 O O . MET A 1 254 ? -0.061 -0.179 -17.172 1 89.19 254 MET A O 1
ATOM 1912 N N . LEU A 1 255 ? -1.324 0.251 -15.445 1 90.38 255 LEU A N 1
ATOM 1913 C CA . LEU A 1 255 ? -0.939 -0.979 -14.766 1 90.38 255 LEU A CA 1
ATOM 1914 C C . LEU A 1 255 ? -1.412 -2.203 -15.539 1 90.38 255 LEU A C 1
ATOM 1916 O O . LEU A 1 255 ? -0.661 -3.168 -15.703 1 90.38 255 LEU A O 1
ATOM 1920 N N . TYR A 1 256 ? -2.631 -2.113 -16.016 1 92.06 256 TYR A N 1
ATOM 1921 C CA . TYR A 1 256 ? -3.17 -3.223 -16.797 1 92.06 256 TYR A CA 1
ATOM 1922 C C . TYR A 1 256 ? -2.305 -3.502 -18.016 1 92.06 256 TYR A C 1
ATOM 1924 O O . TYR A 1 256 ? -1.987 -4.656 -18.312 1 92.06 256 TYR A O 1
ATOM 1932 N N . LYS A 1 257 ? -1.903 -2.465 -18.672 1 90.06 257 LYS A N 1
ATOM 1933 C CA . LYS A 1 257 ? -1.061 -2.619 -19.859 1 90.06 257 LYS A CA 1
ATOM 1934 C C . LYS A 1 257 ? 0.298 -3.209 -19.484 1 90.06 257 LYS A C 1
ATOM 1936 O O . LYS A 1 257 ? 0.838 -4.039 -20.219 1 90.06 257 LYS A O 1
ATOM 1941 N N . LEU A 1 258 ? 0.812 -2.832 -18.422 1 87.44 258 LEU A N 1
ATOM 1942 C CA . LEU A 1 258 ? 2.119 -3.287 -17.969 1 87.44 258 LEU A CA 1
ATOM 1943 C C . LEU A 1 258 ? 2.092 -4.777 -17.641 1 87.44 258 LEU A C 1
ATOM 1945 O O . LEU A 1 258 ? 3.031 -5.504 -17.953 1 87.44 258 LEU A O 1
ATOM 1949 N N . PHE A 1 259 ? 0.952 -5.23 -17.078 1 88.5 259 PHE A N 1
ATOM 1950 C CA . PHE A 1 259 ? 0.898 -6.598 -16.578 1 88.5 259 PHE A CA 1
ATOM 1951 C C . PHE A 1 259 ? 0.283 -7.531 -17.625 1 88.5 259 PHE A C 1
ATOM 1953 O O . PHE A 1 259 ? 0.667 -8.695 -17.719 1 88.5 259 PHE A O 1
ATOM 1960 N N . MET A 1 260 ? -0.703 -7.082 -18.438 1 87.12 260 MET A N 1
ATOM 1961 C CA . MET A 1 260 ? -1.423 -7.922 -19.391 1 87.12 260 MET A CA 1
ATOM 1962 C C . MET A 1 260 ? -0.936 -7.672 -20.812 1 87.12 260 MET A C 1
ATOM 1964 O O . MET A 1 260 ? -1.107 -8.516 -21.703 1 87.12 260 MET A O 1
ATOM 1968 N N . GLU A 1 261 ? -0.328 -6.613 -21 1 78.12 261 GLU A N 1
ATOM 1969 C CA . GLU A 1 261 ? 0.155 -6.238 -22.328 1 78.12 261 GLU A CA 1
ATOM 1970 C C . GLU A 1 261 ? -0.974 -6.266 -23.359 1 78.12 261 GLU A C 1
ATOM 1972 O O . GLU A 1 261 ? -0.804 -6.793 -24.453 1 78.12 261 GLU A O 1
ATOM 1977 N N . SER A 1 262 ? -2.189 -6.031 -23.031 1 78.56 262 SER A N 1
ATOM 1978 C CA . SER A 1 262 ? -3.367 -5.965 -23.891 1 78.56 262 SER A CA 1
ATOM 1979 C C . SER A 1 262 ? -4.27 -4.801 -23.5 1 78.56 262 SER A C 1
ATOM 1981 O O . SER A 1 262 ? -4.012 -4.109 -22.516 1 78.56 262 SER A O 1
ATOM 1983 N N . ASP A 1 263 ? -5.355 -4.566 -24.344 1 78.75 263 ASP A N 1
ATOM 1984 C CA . ASP A 1 263 ? -6.293 -3.484 -24.062 1 78.75 263 ASP A CA 1
ATOM 1985 C C . ASP A 1 263 ? -7.176 -3.822 -22.859 1 78.75 263 ASP A C 1
ATOM 1987 O O . ASP A 1 263 ? -7.492 -4.992 -22.625 1 78.75 263 ASP A O 1
ATOM 1991 N N . LEU A 1 264 ? -7.512 -2.783 -22.188 1 80.25 264 LEU A N 1
ATOM 1992 C CA . LEU A 1 264 ? -8.305 -2.896 -20.969 1 80.25 264 LEU A CA 1
ATOM 1993 C C . LEU A 1 264 ? -9.75 -3.277 -21.281 1 80.25 264 LEU A C 1
ATOM 1995 O O . LEU A 1 264 ? -10.438 -2.557 -22.016 1 80.25 264 LEU A O 1
ATOM 1999 N N . PRO A 1 265 ? -10.102 -4.367 -20.781 1 84.25 265 PRO A N 1
ATOM 2000 C CA . PRO A 1 265 ? -11.523 -4.688 -20.906 1 84.25 265 PRO A CA 1
ATOM 2001 C C . PRO A 1 265 ? -12.383 -3.941 -19.891 1 84.25 265 PRO A C 1
ATOM 2003 O O . PRO A 1 265 ? -11.883 -3.068 -19.172 1 84.25 265 PRO A O 1
ATOM 2006 N N . ASP A 1 266 ? -13.68 -4.277 -19.891 1 85.5 266 ASP A N 1
ATOM 2007 C CA . ASP A 1 266 ? -14.555 -3.691 -18.875 1 85.5 266 ASP A CA 1
ATOM 2008 C C . ASP A 1 266 ? -14.18 -4.16 -17.484 1 85.5 266 ASP A C 1
ATOM 2010 O O . ASP A 1 266 ? -13.852 -5.332 -17.281 1 85.5 266 ASP A O 1
ATOM 2014 N N . VAL A 1 267 ? -14.133 -3.211 -16.562 1 89.94 267 VAL A N 1
ATOM 2015 C CA . VAL A 1 267 ? -13.766 -3.484 -15.172 1 89.94 267 VAL A CA 1
ATOM 2016 C C . VAL A 1 267 ? -14.961 -3.232 -14.258 1 89.94 267 VAL A C 1
ATOM 2018 O O . VAL A 1 267 ? -15.641 -2.211 -14.383 1 89.94 267 VAL A O 1
ATOM 2021 N N . GLU A 1 268 ? -15.242 -4.199 -13.391 1 93.5 268 GLU A N 1
ATOM 2022 C CA . GLU A 1 268 ? -16.328 -4.082 -12.422 1 93.5 268 GLU A CA 1
ATOM 2023 C C . GLU A 1 268 ? -15.805 -3.768 -11.031 1 93.5 268 GLU A C 1
ATOM 2025 O O . GLU A 1 268 ? -14.891 -4.438 -10.539 1 93.5 268 GLU A O 1
ATOM 2030 N N . LEU A 1 269 ? -16.344 -2.699 -10.438 1 92.62 269 LEU A N 1
ATOM 2031 C CA . LEU A 1 269 ? -15.992 -2.326 -9.07 1 92.62 269 LEU A CA 1
ATOM 2032 C C . LEU A 1 269 ? -16.812 -3.131 -8.062 1 92.62 269 LEU A C 1
ATOM 2034 O O . LEU A 1 269 ? -18.031 -3.23 -8.188 1 92.62 269 LEU A O 1
ATOM 2038 N N . VAL A 1 270 ? -16.125 -3.721 -7.125 1 93.19 270 VAL A N 1
ATOM 2039 C CA . VAL A 1 270 ? -16.781 -4.484 -6.07 1 93.19 270 VAL A CA 1
ATOM 2040 C C . VAL A 1 270 ? -16.422 -3.893 -4.707 1 93.19 270 VAL A C 1
ATOM 2042 O O . VAL A 1 270 ? -15.281 -3.486 -4.48 1 93.19 270 VAL A O 1
ATOM 2045 N N . GLU A 1 271 ? -17.375 -3.84 -3.785 1 86.94 271 GLU A N 1
ATOM 2046 C CA . GLU A 1 271 ? -17.172 -3.25 -2.467 1 86.94 271 GLU A CA 1
ATOM 2047 C C . GLU A 1 271 ? -16.562 -4.262 -1.501 1 86.94 271 GLU A C 1
ATOM 2049 O O . GLU A 1 271 ? -16.969 -5.418 -1.46 1 86.94 271 GLU A O 1
ATOM 2054 N N . VAL A 1 272 ? -15.531 -3.814 -0.931 1 86.69 272 VAL A N 1
ATOM 2055 C CA . VAL A 1 272 ? -14.961 -4.621 0.141 1 86.69 272 VAL A CA 1
ATOM 2056 C C . VAL A 1 272 ? -14.875 -3.795 1.422 1 86.69 272 VAL A C 1
ATOM 2058 O O . VAL A 1 272 ? -14.828 -2.562 1.372 1 86.69 272 VAL A O 1
ATOM 2061 N N . MET B 1 1 ? -25.125 10.672 15.898 1 47.28 1 MET B N 1
ATOM 2062 C CA . MET B 1 1 ? -23.844 10.727 16.594 1 47.28 1 MET B CA 1
ATOM 2063 C C . MET B 1 1 ? -23.922 11.609 17.828 1 47.28 1 MET B C 1
ATOM 2065 O O . MET B 1 1 ? -24.531 12.688 17.797 1 47.28 1 MET B O 1
ATOM 2069 N N . GLN B 1 2 ? -23.781 11.055 18.953 1 51.25 2 GLN B N 1
ATOM 2070 C CA . GLN B 1 2 ? -24.078 11.695 20.234 1 51.25 2 GLN B CA 1
ATOM 2071 C C . GLN B 1 2 ? -23.297 13 20.375 1 51.25 2 GLN B C 1
ATOM 2073 O O . GLN B 1 2 ? -22.094 13.047 20.125 1 51.25 2 GLN B O 1
ATOM 2078 N N . HIS B 1 3 ? -23.922 14.133 20.188 1 65.88 3 HIS B N 1
ATOM 2079 C CA . HIS B 1 3 ? -23.422 15.469 20.5 1 65.88 3 HIS B CA 1
ATOM 2080 C C . HIS B 1 3 ? -22.828 15.523 21.906 1 65.88 3 HIS B C 1
ATOM 2082 O O . HIS B 1 3 ? -23.516 15.227 22.891 1 65.88 3 HIS B O 1
ATOM 2088 N N . HIS B 1 4 ? -21.438 15.141 21.938 1 77.75 4 HIS B N 1
ATOM 2089 C CA . HIS B 1 4 ? -20.844 15.297 23.266 1 77.75 4 HIS B CA 1
ATOM 2090 C C . HIS B 1 4 ? -20.297 16.703 23.469 1 77.75 4 HIS B C 1
ATOM 2092 O O . HIS B 1 4 ? -20 17.406 22.5 1 77.75 4 HIS B O 1
ATOM 2098 N N . LYS B 1 5 ? -20.391 17.141 24.688 1 87.62 5 LYS B N 1
ATOM 2099 C CA . LYS B 1 5 ? -19.859 18.469 25.016 1 87.62 5 LYS B CA 1
ATOM 2100 C C . LYS B 1 5 ? -18.344 18.391 25.281 1 87.62 5 LYS B C 1
ATOM 2102 O O . LYS B 1 5 ? -17.922 17.734 26.234 1 87.62 5 LYS B O 1
ATOM 2107 N N . ALA B 1 6 ? -17.531 19.016 24.422 1 92.44 6 ALA B N 1
ATOM 2108 C CA . ALA B 1 6 ? -16.078 19.016 24.531 1 92.44 6 ALA B CA 1
ATOM 2109 C C . ALA B 1 6 ? -15.641 19.797 25.781 1 92.44 6 ALA B C 1
ATOM 2111 O O . ALA B 1 6 ? -16.203 20.844 26.094 1 92.44 6 ALA B O 1
ATOM 2112 N N . THR B 1 7 ? -14.727 19.25 26.5 1 94.5 7 THR B N 1
ATOM 2113 C CA . THR B 1 7 ? -14.102 19.906 27.641 1 94.5 7 THR B CA 1
ATOM 2114 C C . THR B 1 7 ? -12.602 20.094 27.406 1 94.5 7 THR B C 1
ATOM 2116 O O . THR B 1 7 ? -12.031 19.484 26.484 1 94.5 7 THR B O 1
ATOM 2119 N N . PRO B 1 8 ? -11.977 20.922 28.141 1 95.5 8 PRO B N 1
ATOM 2120 C CA . PRO B 1 8 ? -10.523 21.094 28.016 1 95.5 8 PRO B CA 1
ATOM 2121 C C . PRO B 1 8 ? -9.758 19.781 28.203 1 95.5 8 PRO B C 1
ATOM 2123 O O . PRO B 1 8 ? -8.664 19.625 27.656 1 95.5 8 PRO B O 1
ATOM 2126 N N . GLU B 1 9 ? -10.359 18.828 28.828 1 94.75 9 GLU B N 1
ATOM 2127 C CA . GLU B 1 9 ? -9.688 17.562 29.125 1 94.75 9 GLU B CA 1
ATOM 2128 C C . GLU B 1 9 ? -9.992 16.516 28.062 1 94.75 9 GLU B C 1
ATOM 2130 O O . GLU B 1 9 ? -9.375 15.445 28.031 1 94.75 9 GLU B O 1
ATOM 2135 N N . SER B 1 10 ? -10.914 16.797 27.188 1 97 10 SER B N 1
ATOM 2136 C CA . SER B 1 10 ? -11.172 15.906 26.047 1 97 10 SER B CA 1
ATOM 2137 C C . SER B 1 10 ? -9.945 15.781 25.156 1 97 10 SER B C 1
ATOM 2139 O O . SER B 1 10 ? -9.18 16.734 25 1 97 10 SER B O 1
ATOM 2141 N N . PRO B 1 11 ? -9.734 14.672 24.578 1 98.06 11 PRO B N 1
ATOM 2142 C CA . PRO B 1 11 ? -8.516 14.469 23.797 1 98.06 11 PRO B CA 1
ATOM 2143 C C . PRO B 1 11 ? -8.562 15.156 22.438 1 98.06 11 PRO B C 1
ATOM 2145 O O . PRO B 1 11 ? -9.648 15.453 21.938 1 98.06 11 PRO B O 1
ATOM 2148 N N . ILE B 1 12 ? -7.383 15.422 21.906 1 98.62 12 ILE B N 1
ATOM 2149 C CA . ILE B 1 12 ? -7.215 15.734 20.5 1 98.62 12 ILE B CA 1
ATOM 2150 C C . ILE B 1 12 ? -7.199 14.445 19.688 1 98.62 12 ILE B C 1
ATOM 2152 O O . ILE B 1 12 ? -6.367 13.562 19.922 1 98.62 12 ILE B O 1
ATOM 2156 N N . GLY B 1 13 ? -8.148 14.273 18.781 1 98.75 13 GLY B N 1
ATOM 2157 C CA . GLY B 1 13 ? -8.156 13.133 17.891 1 98.75 13 GLY B CA 1
ATOM 2158 C C . GLY B 1 13 ? -7.391 13.375 16.594 1 98.75 13 GLY B C 1
ATOM 2159 O O . GLY B 1 13 ? -7.645 14.352 15.898 1 98.75 13 GLY B O 1
ATOM 2160 N N . ILE B 1 14 ? -6.457 12.508 16.312 1 98.88 14 ILE B N 1
ATOM 2161 C CA . ILE B 1 14 ? -5.645 12.594 15.102 1 98.88 14 ILE B CA 1
ATOM 2162 C C . ILE B 1 14 ? -5.773 11.297 14.297 1 98.88 14 ILE B C 1
ATOM 2164 O O . ILE B 1 14 ? -5.73 10.203 14.867 1 98.88 14 ILE B O 1
ATOM 2168 N N . PHE B 1 15 ? -6 11.391 12.969 1 98.62 15 PHE B N 1
ATOM 2169 C CA . PHE B 1 15 ? -5.922 10.141 12.219 1 98.62 15 PHE B CA 1
ATOM 2170 C C . PHE B 1 15 ? -5.152 10.344 10.914 1 98.62 15 PHE B C 1
ATOM 2172 O O . PHE B 1 15 ? -5.027 11.469 10.43 1 98.62 15 PHE B O 1
ATOM 2179 N N . ASP B 1 16 ? -4.602 9.312 10.43 1 98.19 16 ASP B N 1
ATOM 2180 C CA . ASP B 1 16 ? -3.799 9.211 9.211 1 98.19 16 ASP B CA 1
ATOM 2181 C C . ASP B 1 16 ? -4.023 7.867 8.516 1 98.19 16 ASP B C 1
ATOM 2183 O O . ASP B 1 16 ? -4.562 6.934 9.117 1 98.19 16 ASP B O 1
ATOM 2187 N N . SER B 1 17 ? -3.67 7.848 7.223 1 97.25 17 SER B N 1
ATOM 2188 C CA . SER B 1 17 ? -3.801 6.617 6.453 1 97.25 17 SER B CA 1
ATOM 2189 C C . SER B 1 17 ? -2.883 5.527 6.988 1 97.25 17 SER B C 1
ATOM 2191 O O . SER B 1 17 ? -3.059 4.348 6.676 1 97.25 17 SER B O 1
ATOM 2193 N N . GLY B 1 18 ? -1.932 5.852 7.742 1 95.5 18 GLY B N 1
ATOM 2194 C CA . GLY B 1 18 ? -0.989 4.906 8.32 1 95.5 18 GLY B CA 1
ATOM 2195 C C . GLY B 1 18 ? -0.198 5.484 9.477 1 95.5 18 GLY B C 1
ATOM 2196 O O . GLY B 1 18 ? -0.772 6.055 10.406 1 95.5 18 GLY B O 1
ATOM 2197 N N . VAL B 1 19 ? 1.121 5.301 9.445 1 94.62 19 VAL B N 1
ATOM 2198 C CA . VAL B 1 19 ? 1.962 5.699 10.57 1 94.62 19 VAL B CA 1
ATOM 2199 C C . VAL B 1 19 ? 2.541 7.09 10.312 1 94.62 19 VAL B C 1
ATOM 2201 O O . VAL B 1 19 ? 3.107 7.711 11.219 1 94.62 19 VAL B O 1
ATOM 2204 N N . GLY B 1 20 ? 2.33 7.637 9.125 1 95.25 20 GLY B N 1
ATOM 2205 C CA . GLY B 1 20 ? 2.875 8.945 8.789 1 95.25 20 GLY B CA 1
ATOM 2206 C C . GLY B 1 20 ? 2.373 10.047 9.703 1 95.25 20 GLY B C 1
ATOM 2207 O O . GLY B 1 20 ? 3.09 11.016 9.969 1 95.25 20 GLY B O 1
ATOM 2208 N N . GLY B 1 21 ? 1.175 9.891 10.195 1 97.19 21 GLY B N 1
ATOM 2209 C CA . GLY B 1 21 ? 0.552 10.891 11.047 1 97.19 21 GLY B CA 1
ATOM 2210 C C . GLY B 1 21 ? 1.228 11.031 12.398 1 97.19 21 GLY B C 1
ATOM 2211 O O . GLY B 1 21 ? 0.977 11.992 13.133 1 97.19 21 GLY B O 1
ATOM 2212 N N . LEU B 1 22 ? 2.125 10.125 12.734 1 96.31 22 LEU B N 1
ATOM 2213 C CA . LEU B 1 22 ? 2.873 10.227 13.984 1 96.31 22 LEU B CA 1
ATOM 2214 C C . LEU B 1 22 ? 3.742 11.477 14 1 96.31 22 LEU B C 1
ATOM 2216 O O . LEU B 1 22 ? 4.043 12.016 15.07 1 96.31 22 LEU B O 1
ATOM 2220 N N . THR B 1 23 ? 4.113 11.992 12.828 1 95.62 23 THR B N 1
ATOM 2221 C CA . THR B 1 23 ? 4.816 13.266 12.758 1 95.62 23 THR B CA 1
ATOM 2222 C C . THR B 1 23 ? 3.953 14.391 13.32 1 95.62 23 THR B C 1
ATOM 2224 O O . THR B 1 23 ? 4.461 15.305 13.977 1 95.62 23 THR B O 1
ATOM 2227 N N . VAL B 1 24 ? 2.672 14.32 13.039 1 97.5 24 VAL B N 1
ATOM 2228 C CA . VAL B 1 24 ? 1.731 15.312 13.547 1 97.5 24 VAL B CA 1
ATOM 2229 C C . VAL B 1 24 ? 1.582 15.148 15.062 1 97.5 24 VAL B C 1
ATOM 2231 O O . VAL B 1 24 ? 1.533 16.141 15.797 1 97.5 24 VAL B O 1
ATOM 2234 N N . VAL B 1 25 ? 1.521 13.883 15.539 1 97.19 25 VAL B N 1
ATOM 2235 C CA . VAL B 1 25 ? 1.47 13.617 16.969 1 97.19 25 VAL B CA 1
ATOM 2236 C C . VAL B 1 25 ? 2.666 14.273 17.656 1 97.19 25 VAL B C 1
ATOM 2238 O O . VAL B 1 25 ? 2.504 14.977 18.656 1 97.19 25 VAL B O 1
ATOM 2241 N N . ARG B 1 26 ? 3.799 14.078 17.094 1 95.38 26 ARG B N 1
ATOM 2242 C CA . ARG B 1 26 ? 5.023 14.641 17.656 1 95.38 26 ARG B CA 1
ATOM 2243 C C . ARG B 1 26 ? 4.961 16.156 17.688 1 95.38 26 ARG B C 1
ATOM 2245 O O . ARG B 1 26 ? 5.328 16.781 18.688 1 95.38 26 ARG B O 1
ATOM 2252 N N . ALA B 1 27 ? 4.512 16.75 16.625 1 96.06 27 ALA B N 1
ATOM 2253 C CA . ALA B 1 27 ? 4.406 18.219 16.531 1 96.06 27 ALA B CA 1
ATOM 2254 C C . ALA B 1 27 ? 3.422 18.75 17.562 1 96.06 27 ALA B C 1
ATOM 2256 O O . ALA B 1 27 ? 3.674 19.781 18.203 1 96.06 27 ALA B O 1
ATOM 2257 N N . ILE B 1 28 ? 2.312 18.078 17.75 1 97.25 28 ILE B N 1
ATOM 2258 C CA . ILE B 1 28 ? 1.29 18.5 18.703 1 97.25 28 ILE B CA 1
ATOM 2259 C C . ILE B 1 28 ? 1.837 18.391 20.125 1 97.25 28 ILE B C 1
ATOM 2261 O O . ILE B 1 28 ? 1.626 19.281 20.953 1 97.25 28 ILE B O 1
ATOM 2265 N N . GLN B 1 29 ? 2.527 17.297 20.375 1 95.62 29 GLN B N 1
ATOM 2266 C CA . GLN B 1 29 ? 3.115 17.109 21.703 1 95.62 29 GLN B CA 1
ATOM 2267 C C . GLN B 1 29 ? 4.129 18.219 22.016 1 95.62 29 GLN B C 1
ATOM 2269 O O . GLN B 1 29 ? 4.23 18.672 23.156 1 95.62 29 GLN B O 1
ATOM 2274 N N . ALA B 1 30 ? 4.871 18.609 21.047 1 94.19 30 ALA B N 1
ATOM 2275 C CA . ALA B 1 30 ? 5.859 19.672 21.219 1 94.19 30 ALA B CA 1
ATOM 2276 C C . ALA B 1 30 ? 5.18 21.016 21.484 1 94.19 30 ALA B C 1
ATOM 2278 O O . ALA B 1 30 ? 5.633 21.797 22.312 1 94.19 30 ALA B O 1
ATOM 2279 N N . GLU B 1 31 ? 4.098 21.281 20.766 1 95.44 31 GLU B N 1
ATOM 2280 C CA . GLU B 1 31 ? 3.398 22.562 20.828 1 95.44 31 GLU B CA 1
ATOM 2281 C C . GLU B 1 31 ? 2.516 22.656 22.078 1 95.44 31 GLU B C 1
ATOM 2283 O O . GLU B 1 31 ? 2.344 23.734 22.656 1 95.44 31 GLU B O 1
ATOM 2288 N N . MET B 1 32 ? 1.917 21.531 22.438 1 96.5 32 MET B N 1
ATOM 2289 C CA . MET B 1 32 ? 0.961 21.453 23.531 1 96.5 32 MET B CA 1
ATOM 2290 C C . MET B 1 32 ? 1.188 20.172 24.344 1 96.5 32 MET B C 1
ATOM 2292 O O . MET B 1 32 ? 0.368 19.266 24.312 1 96.5 32 MET B O 1
ATOM 2296 N N . PRO B 1 33 ? 2.193 20.156 25.203 1 95.5 33 PRO B N 1
ATOM 2297 C CA . PRO B 1 33 ? 2.627 18.938 25.891 1 95.5 33 PRO B CA 1
ATOM 2298 C C . PRO B 1 33 ? 1.589 18.422 26.891 1 95.5 33 PRO B C 1
ATOM 2300 O O . PRO B 1 33 ? 1.653 17.266 27.297 1 95.5 33 PRO B O 1
ATOM 2303 N N . ALA B 1 34 ? 0.625 19.25 27.203 1 96.44 34 ALA B N 1
ATOM 2304 C CA . ALA B 1 34 ? -0.321 18.859 28.25 1 96.44 34 ALA B CA 1
ATOM 2305 C C . ALA B 1 34 ? -1.558 18.203 27.641 1 96.44 34 ALA B C 1
ATOM 2307 O O . ALA B 1 34 ? -2.393 17.641 28.359 1 96.44 34 ALA B O 1
ATOM 2308 N N . GLU B 1 35 ? -1.7 18.203 26.359 1 97.75 35 GLU B N 1
ATOM 2309 C CA . GLU B 1 35 ? -2.918 17.719 25.719 1 97.75 35 GLU B CA 1
ATOM 2310 C C . GLU B 1 35 ? -2.941 16.203 25.625 1 97.75 35 GLU B C 1
ATOM 2312 O O . GLU B 1 35 ? -1.93 15.578 25.312 1 97.75 35 GLU B O 1
ATOM 2317 N N . ARG B 1 36 ? -4.043 15.625 25.953 1 97.38 36 ARG B N 1
ATOM 2318 C CA . ARG B 1 36 ? -4.281 14.211 25.672 1 97.38 36 ARG B CA 1
ATOM 2319 C C . ARG B 1 36 ? -4.48 13.977 24.172 1 97.38 36 ARG B C 1
ATOM 2321 O O . ARG B 1 36 ? -5.156 14.758 23.5 1 97.38 36 ARG B O 1
ATOM 2328 N N . ILE B 1 37 ? -3.865 12.883 23.672 1 97.88 37 ILE B N 1
ATOM 2329 C CA . ILE B 1 37 ? -3.924 12.609 22.25 1 97.88 37 ILE B CA 1
ATOM 2330 C C . ILE B 1 37 ? -4.43 11.188 22.016 1 97.88 37 ILE B C 1
ATOM 2332 O O . ILE B 1 37 ? -4.008 10.25 22.688 1 97.88 37 ILE B O 1
ATOM 2336 N N . ILE B 1 38 ? -5.328 11.031 21.156 1 98.25 38 ILE B N 1
ATOM 2337 C CA . ILE B 1 38 ? -5.691 9.75 20.562 1 98.25 38 ILE B CA 1
ATOM 2338 C C . ILE B 1 38 ? -5.32 9.742 19.078 1 98.25 38 ILE B C 1
ATOM 2340 O O . ILE B 1 38 ? -5.684 10.664 18.344 1 98.25 38 ILE B O 1
ATOM 2344 N N . TYR B 1 39 ? -4.547 8.773 18.766 1 98.19 39 TYR B N 1
ATOM 2345 C CA . TYR B 1 39 ? -4.098 8.641 17.375 1 98.19 39 TYR B CA 1
ATOM 2346 C C . TYR B 1 39 ? -4.641 7.359 16.75 1 98.19 39 TYR B C 1
ATOM 2348 O O . TYR B 1 39 ? -4.496 6.273 17.312 1 98.19 39 TYR B O 1
ATOM 2356 N N . PHE B 1 40 ? -5.234 7.523 15.555 1 98.44 40 PHE B N 1
ATOM 2357 C CA . PHE B 1 40 ? -5.641 6.352 14.789 1 98.44 40 PHE B CA 1
ATOM 2358 C C . PHE B 1 40 ? -4.887 6.289 13.461 1 98.44 40 PHE B C 1
ATOM 2360 O O . PHE B 1 40 ? -5.035 7.168 12.617 1 98.44 40 PHE B O 1
ATOM 2367 N N . GLY B 1 41 ? -4.066 5.277 13.266 1 97.94 41 GLY B N 1
ATOM 2368 C CA . GLY B 1 41 ? -3.422 4.957 12 1 97.94 41 GLY B CA 1
ATOM 2369 C C . GLY B 1 41 ? -4.09 3.809 11.266 1 97.94 41 GLY B C 1
ATOM 2370 O O . GLY B 1 41 ? -4.102 2.676 11.758 1 97.94 41 GLY B O 1
ATOM 2371 N N . ASP B 1 42 ? -4.637 4.105 10.133 1 97.94 42 ASP B N 1
ATOM 2372 C CA . ASP B 1 42 ? -5.34 3.088 9.359 1 97.94 42 ASP B CA 1
ATOM 2373 C C . ASP B 1 42 ? -4.355 2.197 8.602 1 97.94 42 ASP B C 1
ATOM 2375 O O . ASP B 1 42 ? -4.402 2.119 7.371 1 97.94 42 ASP B O 1
ATOM 2379 N N . THR B 1 43 ? -3.611 1.384 9.258 1 96.62 43 THR B N 1
ATOM 2380 C CA . THR B 1 43 ? -2.459 0.65 8.75 1 96.62 43 THR B CA 1
ATOM 2381 C C . THR B 1 43 ? -2.904 -0.533 7.895 1 96.62 43 THR B C 1
ATOM 2383 O O . THR B 1 43 ? -2.117 -1.079 7.117 1 96.62 43 THR B O 1
ATOM 2386 N N . ALA B 1 44 ? -4.137 -0.946 7.957 1 96.06 44 ALA B N 1
ATOM 2387 C CA . ALA B 1 44 ? -4.633 -2.051 7.145 1 96.06 44 ALA B CA 1
ATOM 2388 C C . ALA B 1 44 ? -4.863 -1.609 5.699 1 96.06 44 ALA B C 1
ATOM 2390 O O . ALA B 1 44 ? -4.785 -2.42 4.773 1 96.06 44 ALA B O 1
ATOM 2391 N N . ARG B 1 45 ? -5.074 -0.306 5.516 1 96.31 45 ARG B N 1
ATOM 2392 C CA . ARG B 1 45 ? -5.523 0.123 4.195 1 96.31 45 ARG B CA 1
ATOM 2393 C C . ARG B 1 45 ? -4.562 1.138 3.592 1 96.31 45 ARG B C 1
ATOM 2395 O O . ARG B 1 45 ? -4.824 1.69 2.521 1 96.31 45 ARG B O 1
ATOM 2402 N N . VAL B 1 46 ? -3.443 1.403 4.273 1 95.25 46 VAL B N 1
ATOM 2403 C CA . VAL B 1 46 ? -2.385 2.273 3.773 1 95.25 46 VAL B CA 1
ATOM 2404 C C . VAL B 1 46 ? -1.781 1.678 2.504 1 95.25 46 VAL B C 1
ATOM 2406 O O . VAL B 1 46 ? -1.681 0.456 2.371 1 95.25 46 VAL B O 1
ATOM 2409 N N . PRO B 1 47 ? -1.416 2.455 1.493 1 95.19 47 PRO B N 1
ATOM 2410 C CA . PRO B 1 47 ? -1.428 3.91 1.326 1 95.19 47 PRO B CA 1
ATOM 2411 C C . PRO B 1 47 ? -2.705 4.418 0.66 1 95.19 47 PRO B C 1
ATOM 2413 O O . PRO B 1 47 ? -3.246 3.754 -0.229 1 95.19 47 PRO B O 1
ATOM 2416 N N . TYR B 1 48 ? -3.102 5.574 1.021 1 96.94 48 TYR B N 1
ATOM 2417 C CA . TYR B 1 48 ? -4.309 6.164 0.451 1 96.94 48 TYR B CA 1
ATOM 2418 C C . TYR B 1 48 ? -4.004 6.859 -0.871 1 96.94 48 TYR B C 1
ATOM 2420 O O . TYR B 1 48 ? -4.887 7.016 -1.716 1 96.94 48 TYR B O 1
ATOM 2428 N N . GLY B 1 49 ? -2.768 7.234 -1.05 1 96.31 49 GLY B N 1
ATOM 2429 C CA . GLY B 1 49 ? -2.363 8.125 -2.125 1 96.31 49 GLY B CA 1
ATOM 2430 C C . GLY B 1 49 ? -2.615 7.551 -3.506 1 96.31 49 GLY B C 1
ATOM 2431 O O . GLY B 1 49 ? -2.592 8.281 -4.5 1 96.31 49 GLY B O 1
ATOM 2432 N N . THR B 1 50 ? -2.844 6.258 -3.639 1 94 50 THR B N 1
ATOM 2433 C CA . THR B 1 50 ? -3.053 5.625 -4.938 1 94 50 THR B CA 1
ATOM 2434 C C . THR B 1 50 ? -4.523 5.258 -5.129 1 94 50 THR B C 1
ATOM 2436 O O . THR B 1 50 ? -4.906 4.742 -6.18 1 94 50 THR B O 1
ATOM 2439 N N . LYS B 1 51 ? -5.379 5.445 -4.113 1 96.38 51 LYS B N 1
ATOM 2440 C CA . LYS B 1 51 ? -6.773 5.02 -4.156 1 96.38 51 LYS B CA 1
ATOM 2441 C C . LYS B 1 51 ? -7.641 6.043 -4.879 1 96.38 51 LYS B C 1
ATOM 2443 O O . LYS B 1 51 ? -7.215 7.18 -5.098 1 96.38 51 LYS B O 1
ATOM 2448 N N . SER B 1 52 ? -8.773 5.645 -5.25 1 95.94 52 SER B N 1
ATOM 2449 C CA . SER B 1 52 ? -9.742 6.527 -5.887 1 95.94 52 SER B CA 1
ATOM 2450 C C . SER B 1 52 ? -10.359 7.492 -4.875 1 95.94 52 SER B C 1
ATOM 2452 O O . SER B 1 52 ? -10.398 7.199 -3.678 1 95.94 52 SER B O 1
ATOM 2454 N N . PRO B 1 53 ? -10.836 8.617 -5.355 1 96.69 53 PRO B N 1
ATOM 2455 C CA . PRO B 1 53 ? -11.516 9.555 -4.457 1 96.69 53 PRO B CA 1
ATOM 2456 C C . PRO B 1 53 ? -12.664 8.898 -3.689 1 96.69 53 PRO B C 1
ATOM 2458 O O . PRO B 1 53 ? -12.828 9.148 -2.492 1 96.69 53 PRO B O 1
ATOM 2461 N N . ALA B 1 54 ? -13.406 8.023 -4.332 1 96.69 54 ALA B N 1
ATOM 2462 C CA . ALA B 1 54 ? -14.539 7.355 -3.684 1 96.69 54 ALA B CA 1
ATOM 2463 C C . ALA B 1 54 ? -14.062 6.5 -2.512 1 96.69 54 ALA B C 1
ATOM 2465 O O . ALA B 1 54 ? -14.664 6.527 -1.435 1 96.69 54 ALA B O 1
ATOM 2466 N N . THR B 1 55 ? -13.031 5.762 -2.705 1 97.12 55 THR B N 1
ATOM 2467 C CA . THR B 1 55 ? -12.477 4.902 -1.666 1 97.12 55 THR B CA 1
ATOM 2468 C C . THR B 1 55 ? -11.914 5.734 -0.519 1 97.12 55 THR B C 1
ATOM 2470 O O . THR B 1 55 ? -12.141 5.418 0.652 1 97.12 55 THR B O 1
ATOM 2473 N N . ILE B 1 56 ? -11.234 6.816 -0.823 1 97.94 56 ILE B N 1
ATOM 2474 C CA . ILE B 1 56 ? -10.641 7.699 0.173 1 97.94 56 ILE B CA 1
ATOM 2475 C C . ILE B 1 56 ? -11.742 8.305 1.043 1 97.94 56 ILE B C 1
ATOM 2477 O O . ILE B 1 56 ? -11.609 8.367 2.268 1 97.94 56 ILE B O 1
ATOM 2481 N N . ARG B 1 57 ? -12.812 8.742 0.432 1 98.31 57 ARG B N 1
ATOM 2482 C CA . ARG B 1 57 ? -13.93 9.352 1.146 1 98.31 57 ARG B CA 1
ATOM 2483 C C . ARG B 1 57 ? -14.602 8.344 2.074 1 98.31 57 ARG B C 1
ATOM 2485 O O . ARG B 1 57 ? -14.945 8.672 3.211 1 98.31 57 ARG B O 1
ATOM 2492 N N . LYS B 1 58 ? -14.719 7.125 1.592 1 98 58 LYS B N 1
ATOM 2493 C CA . LYS B 1 58 ? -15.266 6.055 2.422 1 98 58 LYS B CA 1
ATOM 2494 C C . LYS B 1 58 ? -14.391 5.812 3.65 1 98 58 LYS B C 1
ATOM 2496 O O . LYS B 1 58 ? -14.891 5.75 4.773 1 98 58 LYS B O 1
ATOM 2501 N N . TYR B 1 59 ? -13.094 5.68 3.459 1 98.25 59 TYR B N 1
ATOM 2502 C CA . TYR B 1 59 ? -12.156 5.441 4.551 1 98.25 59 TYR B CA 1
ATOM 2503 C C . TYR B 1 59 ? -12.18 6.598 5.551 1 98.25 59 TYR B C 1
ATOM 2505 O O . TYR B 1 59 ? -12.141 6.379 6.762 1 98.25 59 TYR B O 1
ATOM 2513 N N . ALA B 1 60 ? -12.234 7.812 5.016 1 98.62 60 ALA B N 1
ATOM 2514 C CA . ALA B 1 60 ? -12.258 9 5.867 1 98.62 60 ALA B CA 1
ATOM 2515 C C . ALA B 1 60 ? -13.461 8.977 6.805 1 98.62 60 ALA B C 1
ATOM 2517 O O . ALA B 1 60 ? -13.336 9.289 7.992 1 98.62 60 ALA B O 1
ATOM 2518 N N . HIS B 1 61 ? -14.617 8.617 6.273 1 98.62 61 HIS B N 1
ATOM 2519 C CA . HIS B 1 61 ? -15.828 8.508 7.078 1 98.62 61 HIS B CA 1
ATOM 2520 C C . HIS B 1 61 ? -15.648 7.5 8.211 1 98.62 61 HIS B C 1
ATOM 2522 O O . HIS B 1 61 ? -15.961 7.797 9.367 1 98.62 61 HIS B O 1
ATOM 2528 N N . GLU B 1 62 ? -15.109 6.371 7.863 1 98.38 62 GLU B N 1
ATOM 2529 C CA . GLU B 1 62 ? -14.953 5.289 8.828 1 98.38 62 GLU B CA 1
ATOM 2530 C C . GLU B 1 62 ? -13.914 5.648 9.891 1 98.38 62 GLU B C 1
ATOM 2532 O O . GLU B 1 62 ? -14.125 5.379 11.078 1 98.38 62 GLU B O 1
ATOM 2537 N N . ASP B 1 63 ? -12.828 6.203 9.477 1 98.5 63 ASP B N 1
ATOM 2538 C CA . ASP B 1 63 ? -11.781 6.609 10.414 1 98.5 63 ASP B CA 1
ATOM 2539 C C . ASP B 1 63 ? -12.289 7.668 11.383 1 98.5 63 ASP B C 1
ATOM 2541 O O . ASP B 1 63 ? -11.961 7.641 12.57 1 98.5 63 ASP B O 1
ATOM 2545 N N . THR B 1 64 ? -13.078 8.617 10.859 1 98.56 64 THR B N 1
ATOM 2546 C CA . THR B 1 64 ? -13.656 9.672 11.695 1 98.56 64 THR B CA 1
ATOM 2547 C C . THR B 1 64 ? -14.578 9.07 12.75 1 98.56 64 THR B C 1
ATOM 2549 O O . THR B 1 64 ? -14.539 9.469 13.914 1 98.56 64 THR B O 1
ATOM 2552 N N . ALA B 1 65 ? -15.391 8.102 12.352 1 98.19 65 ALA B N 1
ATOM 2553 C CA . ALA B 1 65 ? -16.312 7.457 13.281 1 98.19 65 ALA B CA 1
ATOM 2554 C C . ALA B 1 65 ? -15.555 6.781 14.422 1 98.19 65 ALA B C 1
ATOM 2556 O O . ALA B 1 65 ? -16 6.82 15.57 1 98.19 65 ALA B O 1
ATOM 2557 N N . ILE B 1 66 ? -14.438 6.207 14.133 1 98 66 ILE B N 1
ATOM 2558 C CA . ILE B 1 66 ? -13.609 5.555 15.141 1 98 66 ILE B CA 1
ATOM 2559 C C . ILE B 1 66 ? -13.117 6.586 16.156 1 98 66 ILE B C 1
ATOM 2561 O O . ILE B 1 66 ? -13.219 6.367 17.375 1 98 66 ILE B O 1
ATOM 2565 N N . LEU B 1 67 ? -12.648 7.73 15.727 1 97.69 67 LEU B N 1
ATOM 2566 C CA . LEU B 1 67 ? -12.156 8.766 16.641 1 97.69 67 LEU B CA 1
ATOM 2567 C C . LEU B 1 67 ? -13.289 9.352 17.469 1 97.69 67 LEU B C 1
ATOM 2569 O O . LEU B 1 67 ? -13.117 9.633 18.641 1 97.69 67 LEU B O 1
ATOM 2573 N N . MET B 1 68 ? -14.453 9.516 16.828 1 97.62 68 MET B N 1
ATOM 2574 C CA . MET B 1 68 ? -15.594 10.141 17.484 1 97.62 68 MET B CA 1
ATOM 2575 C C . MET B 1 68 ? -16.062 9.297 18.672 1 97.62 68 MET B C 1
ATOM 2577 O O . MET B 1 68 ? -16.578 9.836 19.656 1 97.62 68 MET B O 1
ATOM 2581 N N . SER B 1 69 ? -15.789 8.023 18.594 1 97.12 69 SER B N 1
ATOM 2582 C CA . SER B 1 69 ? -16.172 7.145 19.703 1 97.12 69 SER B CA 1
ATOM 2583 C C . SER B 1 69 ? -15.344 7.43 20.953 1 97.12 69 SER B C 1
ATOM 2585 O O . SER B 1 69 ? -15.703 6.988 22.047 1 97.12 69 SER B O 1
ATOM 2587 N N . HIS B 1 70 ? -14.32 8.25 20.859 1 96.94 70 HIS B N 1
ATOM 2588 C CA . HIS B 1 70 ? -13.461 8.594 22 1 96.94 70 HIS B CA 1
ATOM 2589 C C . HIS B 1 70 ? -13.711 10.016 22.469 1 96.94 70 HIS B C 1
ATOM 2591 O O . HIS B 1 70 ? -12.945 10.555 23.266 1 96.94 70 HIS B O 1
ATOM 2597 N N . LEU B 1 71 ? -14.688 10.727 21.891 1 97.31 71 LEU B N 1
ATOM 2598 C CA . LEU B 1 71 ? -15.219 12.016 22.312 1 97.31 71 LEU B CA 1
ATOM 2599 C C . LEU B 1 71 ? -14.133 13.086 22.281 1 97.31 71 LEU B C 1
ATOM 2601 O O . LEU B 1 71 ? -13.883 13.75 23.297 1 97.31 71 LEU B O 1
ATOM 2605 N N . PRO B 1 72 ? -13.531 13.312 21.156 1 98.38 72 PRO B N 1
ATOM 2606 C CA . PRO B 1 72 ? -12.469 14.312 21.047 1 98.38 72 PRO B CA 1
ATOM 2607 C C . PRO B 1 72 ? -13 15.742 21.094 1 98.38 72 PRO B C 1
ATOM 2609 O O . PRO B 1 72 ? -14.195 15.977 20.859 1 98.38 72 PRO B O 1
ATOM 2612 N N . LYS B 1 73 ? -12.133 16.672 21.422 1 98.25 73 LYS B N 1
ATOM 2613 C CA . LYS B 1 73 ? -12.516 18.078 21.406 1 98.25 73 LYS B CA 1
ATOM 2614 C C . LYS B 1 73 ? -12.203 18.719 20.062 1 98.25 73 LYS B C 1
ATOM 2616 O O . LYS B 1 73 ? -12.711 19.797 19.734 1 98.25 73 LYS B O 1
ATOM 2621 N N . ILE B 1 74 ? -11.375 18.062 19.297 1 98.56 74 ILE B N 1
ATOM 2622 C CA . ILE B 1 74 ? -11 18.469 17.938 1 98.56 74 ILE B CA 1
ATOM 2623 C C . ILE B 1 74 ? -10.461 17.266 17.172 1 98.56 74 ILE B C 1
ATOM 2625 O O . ILE B 1 74 ? -9.883 16.359 17.766 1 98.56 74 ILE B O 1
ATOM 2629 N N . ILE B 1 75 ? -10.688 17.203 15.914 1 98.75 75 ILE B N 1
ATOM 2630 C CA . ILE B 1 75 ? -10.117 16.172 15.047 1 98.75 75 ILE B CA 1
ATOM 2631 C C . ILE B 1 75 ? -9.109 16.812 14.094 1 98.75 75 ILE B C 1
ATOM 2633 O O . ILE B 1 75 ? -9.406 17.797 13.422 1 98.75 75 ILE B O 1
ATOM 2637 N N . ILE B 1 76 ? -7.945 16.297 14.062 1 98.88 76 ILE B N 1
ATOM 2638 C CA . ILE B 1 76 ? -6.91 16.672 13.109 1 98.88 76 ILE B CA 1
ATOM 2639 C C . ILE B 1 76 ? -6.777 15.594 12.039 1 98.88 76 ILE B C 1
ATOM 2641 O O . ILE B 1 76 ? -6.469 14.438 12.344 1 98.88 76 ILE B O 1
ATOM 2645 N N . VAL B 1 77 ? -7.043 15.977 10.836 1 98.88 77 VAL B N 1
ATOM 2646 C CA . VAL B 1 77 ? -6.781 15.086 9.711 1 98.88 77 VAL B CA 1
ATOM 2647 C C . VAL B 1 77 ? -5.309 15.18 9.312 1 98.88 77 VAL B C 1
ATOM 2649 O O . VAL B 1 77 ? -4.926 16.062 8.523 1 98.88 77 VAL B O 1
ATOM 2652 N N . ALA B 1 78 ? -4.57 14.219 9.734 1 98.62 78 ALA B N 1
ATOM 2653 C CA . ALA B 1 78 ? -3.121 14.234 9.57 1 98.62 78 ALA B CA 1
ATOM 2654 C C . ALA B 1 78 ? -2.721 13.68 8.203 1 98.62 78 ALA B C 1
ATOM 2656 O O . ALA B 1 78 ? -1.551 13.758 7.816 1 98.62 78 ALA B O 1
ATOM 2657 N N . CYS B 1 79 ? -3.553 13.156 7.484 1 98.38 79 CYS B N 1
ATOM 2658 C CA . CYS B 1 79 ? -3.305 12.648 6.137 1 98.38 79 CYS B CA 1
ATOM 2659 C C . CYS B 1 79 ? -3.574 13.719 5.09 1 98.38 79 CYS B C 1
ATOM 2661 O O . CYS B 1 79 ? -4.711 14.172 4.938 1 98.38 79 CYS B O 1
ATOM 2663 N N . ASN B 1 80 ? -2.596 14.086 4.316 1 98.5 80 ASN B N 1
ATOM 2664 C CA . ASN B 1 80 ? -2.752 15.102 3.273 1 98.5 80 ASN B CA 1
ATOM 2665 C C . ASN B 1 80 ? -3.748 14.656 2.207 1 98.5 80 ASN B C 1
ATOM 2667 O O . ASN B 1 80 ? -4.539 15.461 1.714 1 98.5 80 ASN B O 1
ATOM 2671 N N . THR B 1 81 ? -3.754 13.359 1.903 1 98.38 81 THR B N 1
ATOM 2672 C CA . THR B 1 81 ? -4.66 12.812 0.896 1 98.38 81 THR B CA 1
ATOM 2673 C C . THR B 1 81 ? -6.113 12.984 1.327 1 98.38 81 THR B C 1
ATOM 2675 O O . THR B 1 81 ? -6.945 13.453 0.547 1 98.38 81 THR B O 1
ATOM 2678 N N . VAL B 1 82 ? -6.398 12.719 2.572 1 98.81 82 VAL B N 1
ATOM 2679 C CA . VAL B 1 82 ? -7.75 12.883 3.09 1 98.81 82 VAL B CA 1
ATOM 2680 C C . VAL B 1 82 ? -8.094 14.367 3.172 1 98.81 82 VAL B C 1
ATOM 2682 O O . VAL B 1 82 ? -9.195 14.781 2.814 1 98.81 82 VAL B O 1
ATOM 2685 N N . SER B 1 83 ? -7.141 15.172 3.623 1 98.75 83 SER B N 1
ATOM 2686 C CA . SER B 1 83 ? -7.367 16.609 3.701 1 98.75 83 SER B CA 1
ATOM 2687 C C . SER B 1 83 ? -7.699 17.188 2.33 1 98.75 83 SER B C 1
ATOM 2689 O O . SER B 1 83 ? -8.477 18.141 2.223 1 98.75 83 SER B O 1
ATOM 2691 N N . ALA B 1 84 ? -7.16 16.641 1.315 1 98.56 84 ALA B N 1
ATOM 2692 C CA . ALA B 1 84 ? -7.34 17.109 -0.052 1 98.56 84 ALA B CA 1
ATOM 2693 C C . ALA B 1 84 ? -8.688 16.672 -0.618 1 98.56 84 ALA B C 1
ATOM 2695 O O . ALA B 1 84 ? -9.344 17.422 -1.334 1 98.56 84 ALA B O 1
ATOM 2696 N N . LEU B 1 85 ? -9.117 15.453 -0.263 1 98.5 85 LEU B N 1
ATOM 2697 C CA . LEU B 1 85 ? -10.172 14.859 -1.074 1 98.5 85 LEU B CA 1
ATOM 2698 C C . LEU B 1 85 ? -11.422 14.594 -0.236 1 98.5 85 LEU B C 1
ATOM 2700 O O . LEU B 1 85 ? -12.5 14.336 -0.78 1 98.5 85 LEU B O 1
ATOM 2704 N N . ALA B 1 86 ? -11.297 14.719 1.138 1 98.75 86 ALA B N 1
ATOM 2705 C CA . ALA B 1 86 ? -12.414 14.211 1.921 1 98.75 86 ALA B CA 1
ATOM 2706 C C . ALA B 1 86 ? -12.586 15 3.213 1 98.75 86 ALA B C 1
ATOM 2708 O O . ALA B 1 86 ? -13.141 14.492 4.195 1 98.75 86 ALA B O 1
ATOM 2709 N N . LEU B 1 87 ? -12.039 16.203 3.322 1 98.62 87 LEU B N 1
ATOM 2710 C CA . LEU B 1 87 ? -12.188 17 4.535 1 98.62 87 LEU B CA 1
ATOM 2711 C C . LEU B 1 87 ? -13.664 17.266 4.832 1 98.62 87 LEU B C 1
ATOM 2713 O O . LEU B 1 87 ? -14.078 17.266 5.992 1 98.62 87 LEU B O 1
ATOM 2717 N N . ASP B 1 88 ? -14.43 17.5 3.797 1 98.44 88 ASP B N 1
ATOM 2718 C CA . ASP B 1 88 ? -15.859 17.75 3.941 1 98.44 88 ASP B CA 1
ATOM 2719 C C . ASP B 1 88 ? -16.562 16.547 4.57 1 98.44 88 ASP B C 1
ATOM 2721 O O . ASP B 1 88 ? -17.484 16.719 5.387 1 98.44 88 ASP B O 1
ATOM 2725 N N . VAL B 1 89 ? -16.156 15.328 4.199 1 98.75 89 VAL B N 1
ATOM 2726 C CA . VAL B 1 89 ? -16.719 14.109 4.766 1 98.75 89 VAL B CA 1
ATOM 2727 C C . VAL B 1 89 ? -16.406 14.031 6.258 1 98.75 89 VAL B C 1
ATOM 2729 O O . VAL B 1 89 ? -17.266 13.68 7.066 1 98.75 89 VAL B O 1
ATOM 2732 N N . VAL B 1 90 ? -15.18 14.406 6.609 1 98.81 90 VAL B N 1
ATOM 2733 C CA . VAL B 1 90 ? -14.75 14.375 8 1 98.81 90 VAL B CA 1
ATOM 2734 C C . VAL B 1 90 ? -15.547 15.391 8.812 1 98.81 90 VAL B C 1
ATOM 2736 O O . VAL B 1 90 ? -16.047 15.078 9.898 1 98.81 90 VAL B O 1
ATOM 2739 N N . GLU B 1 91 ? -15.695 16.578 8.312 1 98.38 91 GLU B N 1
ATOM 2740 C CA . GLU B 1 91 ? -16.453 17.641 8.992 1 98.38 91 GLU B CA 1
ATOM 2741 C C . GLU B 1 91 ? -17.891 17.219 9.227 1 98.38 91 GLU B C 1
ATOM 2743 O O . GLU B 1 91 ? -18.438 17.406 10.32 1 98.38 91 GLU B O 1
ATOM 2748 N N . LYS B 1 92 ? -18.484 16.641 8.211 1 98.31 92 LYS B N 1
ATOM 2749 C CA . LYS B 1 92 ? -19.859 16.188 8.328 1 98.31 92 LYS B CA 1
ATOM 2750 C C . LYS B 1 92 ? -20 15.086 9.375 1 98.31 92 LYS B C 1
ATOM 2752 O O . LYS B 1 92 ? -20.922 15.109 10.188 1 98.31 92 LYS B O 1
ATOM 2757 N N . THR B 1 93 ? -19.094 14.164 9.352 1 98.25 93 THR B N 1
ATOM 2758 C CA . THR B 1 93 ? -19.125 13.023 10.266 1 98.25 93 THR B CA 1
ATOM 2759 C C . THR B 1 93 ? -18.859 13.477 11.703 1 98.25 93 THR B C 1
ATOM 2761 O O . THR B 1 93 ? -19.422 12.93 12.648 1 98.25 93 THR B O 1
ATOM 2764 N N . ALA B 1 94 ? -18.016 14.523 11.844 1 97.5 94 ALA B N 1
ATOM 2765 C CA . ALA B 1 94 ? -17.609 15.016 13.156 1 97.5 94 ALA B CA 1
ATOM 2766 C C . ALA B 1 94 ? -18.703 15.867 13.789 1 97.5 94 ALA B C 1
ATOM 2768 O O . ALA B 1 94 ? -18.703 16.094 15 1 97.5 94 ALA B O 1
ATOM 2769 N N . GLY B 1 95 ? -19.641 16.406 12.969 1 95.88 95 GLY B N 1
ATOM 2770 C CA . GLY B 1 95 ? -20.719 17.234 13.484 1 95.88 95 GLY B CA 1
ATOM 2771 C C . GLY B 1 95 ? -20.234 18.562 14.062 1 95.88 95 GLY B C 1
ATOM 2772 O O . GLY B 1 95 ? -19.625 19.359 13.359 1 95.88 95 GLY B O 1
ATOM 2773 N N . SER B 1 96 ? -20.375 18.734 15.328 1 94.5 96 SER B N 1
ATOM 2774 C CA . SER B 1 96 ? -20.078 20.016 15.961 1 94.5 96 SER B CA 1
ATOM 2775 C C . SER B 1 96 ? -18.609 20.094 16.391 1 94.5 96 SER B C 1
ATOM 2777 O O . SER B 1 96 ? -18.125 21.156 16.75 1 94.5 96 SER B O 1
ATOM 2779 N N . ILE B 1 97 ? -17.938 18.984 16.344 1 96.69 97 ILE B N 1
ATOM 2780 C CA . ILE B 1 97 ? -16.531 18.969 16.734 1 96.69 97 ILE B CA 1
ATOM 2781 C C . ILE B 1 97 ? -15.672 19.609 15.641 1 96.69 97 ILE B C 1
ATOM 2783 O O . ILE B 1 97 ? -15.766 19.234 14.469 1 96.69 97 ILE B O 1
ATOM 2787 N N . PRO B 1 98 ? -14.875 20.578 16.016 1 97.69 98 PRO B N 1
ATOM 2788 C CA . PRO B 1 98 ? -14.039 21.234 15 1 97.69 98 PRO B CA 1
ATOM 2789 C C . PRO B 1 98 ? -13.062 20.266 14.336 1 97.69 98 PRO B C 1
ATOM 2791 O O . PRO B 1 98 ? -12.523 19.375 14.992 1 97.69 98 PRO B O 1
ATOM 2794 N N . VAL B 1 99 ? -12.844 20.469 13.008 1 98.44 99 VAL B N 1
ATOM 2795 C CA . VAL B 1 99 ? -11.93 19.656 12.211 1 98.44 99 VAL B CA 1
ATOM 2796 C C . VAL B 1 99 ? -10.883 20.547 11.555 1 98.44 99 VAL B C 1
ATOM 2798 O O . VAL B 1 99 ? -11.211 21.625 11.062 1 98.44 99 VAL B O 1
ATOM 2801 N N . ILE B 1 100 ? -9.672 20.141 11.609 1 98.25 100 ILE B N 1
ATOM 2802 C CA . ILE B 1 100 ? -8.609 20.859 10.906 1 98.25 100 ILE B CA 1
ATOM 2803 C C . ILE B 1 100 ? -7.77 19.859 10.109 1 98.25 100 ILE B C 1
ATOM 2805 O O . ILE B 1 100 ? -7.504 18.75 10.57 1 98.25 100 ILE B O 1
ATOM 2809 N N . GLY B 1 101 ? -7.414 20.203 8.922 1 98.19 101 GLY B N 1
ATOM 2810 C CA . GLY B 1 101 ? -6.574 19.375 8.07 1 98.19 101 GLY B CA 1
ATOM 2811 C C . GLY B 1 101 ? -5.18 19.938 7.879 1 98.19 101 GLY B C 1
ATOM 2812 O O . GLY B 1 101 ? -4.977 21.141 7.965 1 98.19 101 GLY B O 1
ATOM 2813 N N . VAL B 1 102 ? -4.297 19.094 7.551 1 98.38 102 VAL B N 1
ATOM 2814 C CA . VAL B 1 102 ? -2.902 19.484 7.367 1 98.38 102 VAL B CA 1
ATOM 2815 C C . VAL B 1 102 ? -2.764 20.328 6.098 1 98.38 102 VAL B C 1
ATOM 2817 O O . VAL B 1 102 ? -1.896 21.188 6.02 1 98.38 102 VAL B O 1
ATOM 2820 N N . LEU B 1 103 ? -3.592 20.094 5.148 1 98.31 103 LEU B N 1
ATOM 2821 C CA . LEU B 1 103 ? -3.445 20.75 3.857 1 98.31 103 LEU B CA 1
ATOM 2822 C C . LEU B 1 103 ? -3.639 22.266 4 1 98.31 103 LEU B C 1
ATOM 2824 O O . LEU B 1 103 ? -2.793 23.047 3.561 1 98.31 103 LEU B O 1
ATOM 2828 N N . LYS B 1 104 ? -4.707 22.656 4.645 1 97 104 LYS B N 1
ATOM 2829 C CA . LYS B 1 104 ? -4.98 24.094 4.797 1 97 104 LYS B CA 1
ATOM 2830 C C . LYS B 1 104 ? -3.896 24.766 5.633 1 97 104 LYS B C 1
ATOM 2832 O O . LYS B 1 104 ? -3.482 25.891 5.332 1 97 104 LYS B O 1
ATOM 2837 N N . ALA B 1 105 ? -3.52 24.078 6.676 1 96.94 105 ALA B N 1
ATOM 2838 C CA . ALA B 1 105 ? -2.457 24.609 7.52 1 96.94 105 ALA B CA 1
ATOM 2839 C C . ALA B 1 105 ? -1.173 24.812 6.723 1 96.94 105 ALA B C 1
ATOM 2841 O O . ALA B 1 105 ? -0.519 25.859 6.84 1 96.94 105 ALA B O 1
ATOM 2842 N N . GLY B 1 106 ? -0.786 23.828 5.902 1 97.06 106 GLY B N 1
ATOM 2843 C CA . GLY B 1 106 ? 0.394 23.938 5.059 1 97.06 106 GLY B CA 1
ATOM 2844 C C . GLY B 1 106 ? 0.282 25.031 4.012 1 97.06 106 GLY B C 1
ATOM 2845 O O . GLY B 1 106 ? 1.235 25.781 3.785 1 97.06 106 GLY B O 1
ATOM 2846 N N . ALA B 1 107 ? -0.864 25.141 3.426 1 98.31 107 ALA B N 1
ATOM 2847 C CA . ALA B 1 107 ? -1.106 26.172 2.418 1 98.31 107 ALA B CA 1
ATOM 2848 C C . ALA B 1 107 ? -0.989 27.562 3.023 1 98.31 107 ALA B C 1
ATOM 2850 O O . ALA B 1 107 ? -0.341 28.438 2.451 1 98.31 107 ALA B O 1
ATOM 2851 N N . ASP B 1 108 ? -1.629 27.719 4.152 1 97.44 108 ASP B N 1
ATOM 2852 C CA . ASP B 1 108 ? -1.565 29 4.852 1 97.44 108 ASP B CA 1
ATOM 2853 C C . ASP B 1 108 ? -0.118 29.422 5.113 1 97.44 108 ASP B C 1
ATOM 2855 O O . ASP B 1 108 ? 0.265 30.562 4.852 1 97.44 108 ASP B O 1
ATOM 2859 N N . LEU B 1 109 ? 0.62 28.469 5.637 1 97 109 LEU B N 1
ATOM 2860 C CA . LEU B 1 109 ? 2.01 28.766 5.973 1 97 109 LEU B CA 1
ATOM 2861 C C . LEU B 1 109 ? 2.822 29.062 4.719 1 97 109 LEU B C 1
ATOM 2863 O O . LEU B 1 109 ? 3.676 29.953 4.727 1 97 109 LEU B O 1
ATOM 2867 N N . ALA B 1 110 ? 2.623 28.344 3.613 1 97.81 110 ALA B N 1
ATOM 2868 C CA . ALA B 1 110 ? 3.328 28.562 2.355 1 97.81 110 ALA B CA 1
ATOM 2869 C C . ALA B 1 110 ? 3.102 30 1.855 1 97.81 110 ALA B C 1
ATOM 2871 O O . ALA B 1 110 ? 4.043 30.672 1.43 1 97.81 110 ALA B O 1
ATOM 2872 N N . VAL B 1 111 ? 1.876 30.453 1.948 1 98.12 111 VAL B N 1
ATOM 2873 C CA . VAL B 1 111 ? 1.506 31.797 1.49 1 98.12 111 VAL B CA 1
ATOM 2874 C C . VAL B 1 111 ? 2.203 32.844 2.35 1 98.12 111 VAL B C 1
ATOM 2876 O O . VAL B 1 111 ? 2.666 33.875 1.839 1 98.12 111 VAL B O 1
ATOM 2879 N N . GLN B 1 112 ? 2.281 32.562 3.592 1 96.94 112 GLN B N 1
ATOM 2880 C CA . GLN B 1 112 ? 2.855 33.5 4.543 1 96.94 112 GLN B CA 1
ATOM 2881 C C . GLN B 1 112 ? 4.359 33.656 4.336 1 96.94 112 GLN B C 1
ATOM 2883 O O . GLN B 1 112 ? 4.918 34.75 4.547 1 96.94 112 GLN B O 1
ATOM 2888 N N . VAL B 1 113 ? 5.02 32.625 3.848 1 96.56 113 VAL B N 1
ATOM 2889 C CA . VAL B 1 113 ? 6.473 32.625 3.967 1 96.56 113 VAL B CA 1
ATOM 2890 C C . VAL B 1 113 ? 7.102 32.844 2.6 1 96.56 113 VAL B C 1
ATOM 2892 O O . VAL B 1 113 ? 8.25 33.312 2.51 1 96.56 113 VAL B O 1
ATOM 2895 N N . THR B 1 114 ? 6.449 32.531 1.513 1 97.94 114 THR B N 1
ATOM 2896 C CA . THR B 1 114 ? 7.031 32.688 0.186 1 97.94 114 THR B CA 1
ATOM 2897 C C . THR B 1 114 ? 7.395 34.156 -0.067 1 97.94 114 THR B C 1
ATOM 2899 O O . THR B 1 114 ? 6.648 35.062 0.312 1 97.94 114 THR B O 1
ATOM 2902 N N . ARG B 1 115 ? 8.516 34.375 -0.645 1 96.56 115 ARG B N 1
ATOM 2903 C CA . ARG B 1 115 ? 9 35.719 -0.887 1 96.56 115 ARG B CA 1
ATOM 2904 C C . ARG B 1 115 ? 8.805 36.125 -2.346 1 96.56 115 ARG B C 1
ATOM 2906 O O . ARG B 1 115 ? 8.609 37.312 -2.648 1 96.56 115 ARG B O 1
ATOM 2913 N N . ASN B 1 116 ? 8.844 35.188 -3.201 1 96.75 116 ASN B N 1
ATOM 2914 C CA . ASN B 1 116 ? 8.781 35.5 -4.621 1 96.75 116 ASN B CA 1
ATOM 2915 C C . ASN B 1 116 ? 7.496 34.969 -5.262 1 96.75 116 ASN B C 1
ATOM 2917 O O . ASN B 1 116 ? 7.359 35 -6.484 1 96.75 116 ASN B O 1
ATOM 2921 N N . LYS B 1 117 ? 6.664 34.281 -4.473 1 97.88 117 LYS B N 1
ATOM 2922 C CA . LYS B 1 117 ? 5.328 33.844 -4.859 1 97.88 117 LYS B CA 1
ATOM 2923 C C . LYS B 1 117 ? 5.398 32.688 -5.832 1 97.88 117 LYS B C 1
ATOM 2925 O O . LYS B 1 117 ? 4.508 32.5 -6.668 1 97.88 117 LYS B O 1
ATOM 2930 N N . HIS B 1 118 ? 6.469 31.969 -5.816 1 98.06 118 HIS B N 1
ATOM 2931 C CA . HIS B 1 118 ? 6.598 30.688 -6.516 1 98.06 118 HIS B CA 1
ATOM 2932 C C . HIS B 1 118 ? 6.719 29.531 -5.535 1 98.06 118 HIS B C 1
ATOM 2934 O O . HIS B 1 118 ? 7.746 29.391 -4.867 1 98.06 118 HIS B O 1
ATOM 2940 N N . VAL B 1 119 ? 5.664 28.719 -5.496 1 98.5 119 VAL B N 1
ATOM 2941 C CA . VAL B 1 119 ? 5.578 27.688 -4.48 1 98.5 119 VAL B CA 1
ATOM 2942 C C . VAL B 1 119 ? 5.508 26.312 -5.156 1 98.5 119 VAL B C 1
ATOM 2944 O O . VAL B 1 119 ? 4.758 26.125 -6.113 1 98.5 119 VAL B O 1
ATOM 2947 N N . GLY B 1 120 ? 6.383 25.391 -4.746 1 98.5 120 GLY B N 1
ATOM 2948 C CA . GLY B 1 120 ? 6.289 23.984 -5.129 1 98.5 120 GLY B CA 1
ATOM 2949 C C . GLY B 1 120 ? 5.527 23.141 -4.125 1 98.5 120 GLY B C 1
ATOM 2950 O O . GLY B 1 120 ? 5.535 23.438 -2.928 1 98.5 120 GLY B O 1
ATOM 2951 N N . VAL B 1 121 ? 4.836 22.156 -4.594 1 98.81 121 VAL B N 1
ATOM 2952 C CA . VAL B 1 121 ? 4.152 21.203 -3.742 1 98.81 121 VAL B CA 1
ATOM 2953 C C . VAL B 1 121 ? 4.492 19.781 -4.195 1 98.81 121 VAL B C 1
ATOM 2955 O O . VAL B 1 121 ? 4.367 19.453 -5.379 1 98.81 121 VAL B O 1
ATOM 2958 N N . ILE B 1 122 ? 4.977 18.969 -3.283 1 98.69 122 ILE B N 1
ATOM 2959 C CA . ILE B 1 122 ? 5.094 17.547 -3.576 1 98.69 122 ILE B CA 1
ATOM 2960 C C . ILE B 1 122 ? 4.125 16.75 -2.699 1 98.69 122 ILE B C 1
ATOM 2962 O O . ILE B 1 122 ? 3.854 17.141 -1.561 1 98.69 122 ILE B O 1
ATOM 2966 N N . GLY B 1 123 ? 3.588 15.664 -3.178 1 98.19 123 GLY B N 1
ATOM 2967 C CA . GLY B 1 123 ? 2.617 14.852 -2.463 1 98.19 123 GLY B CA 1
ATOM 2968 C C . GLY B 1 123 ? 2.318 13.531 -3.156 1 98.19 123 GLY B C 1
ATOM 2969 O O . GLY B 1 123 ? 3.049 13.117 -4.059 1 98.19 123 GLY B O 1
ATOM 2970 N N . THR B 1 124 ? 1.32 12.852 -2.67 1 97.5 124 THR B N 1
ATOM 2971 C CA . THR B 1 124 ? 0.858 11.625 -3.305 1 97.5 124 THR B CA 1
ATOM 2972 C C . THR B 1 124 ? 0.165 11.93 -4.629 1 97.5 124 THR B C 1
ATOM 2974 O O . THR B 1 124 ? -0.17 13.078 -4.914 1 97.5 124 THR B O 1
ATOM 2977 N N . GLN B 1 125 ? -0.028 10.891 -5.402 1 96.88 125 GLN B N 1
ATOM 2978 C CA . GLN B 1 125 ? -0.735 11.047 -6.668 1 96.88 125 GLN B CA 1
ATOM 2979 C C . GLN B 1 125 ? -2.129 11.633 -6.449 1 96.88 125 GLN B C 1
ATOM 2981 O O . GLN B 1 125 ? -2.533 12.57 -7.141 1 96.88 125 GLN B O 1
ATOM 2986 N N . ALA B 1 126 ? -2.855 11.141 -5.465 1 97.12 126 ALA B N 1
ATOM 2987 C CA . ALA B 1 126 ? -4.215 11.602 -5.191 1 97.12 126 ALA B CA 1
ATOM 2988 C C . ALA B 1 126 ? -4.215 13.07 -4.762 1 97.12 126 ALA B C 1
ATOM 2990 O O . ALA B 1 126 ? -5.035 13.859 -5.234 1 97.12 126 ALA B O 1
ATOM 2991 N N . THR B 1 127 ? -3.26 13.453 -3.926 1 97.88 127 THR B N 1
ATOM 2992 C CA . THR B 1 127 ? -3.172 14.828 -3.445 1 97.88 127 THR B CA 1
ATOM 2993 C C . THR B 1 127 ? -2.879 15.781 -4.598 1 97.88 127 THR B C 1
ATOM 2995 O O . THR B 1 127 ? -3.578 16.781 -4.773 1 97.88 127 THR B O 1
ATOM 2998 N N . VAL B 1 128 ? -1.926 15.484 -5.418 1 98.31 128 VAL B N 1
ATOM 2999 C CA . VAL B 1 128 ? -1.479 16.359 -6.496 1 98.31 128 VAL B CA 1
ATOM 3000 C C . VAL B 1 128 ? -2.555 16.438 -7.578 1 98.31 128 VAL B C 1
ATOM 3002 O O . VAL B 1 128 ? -2.881 17.516 -8.062 1 98.31 128 VAL B O 1
ATOM 3005 N N . SER B 1 129 ? -3.158 15.266 -7.883 1 96.94 129 SER B N 1
ATOM 3006 C CA . SER B 1 129 ? -4.152 15.219 -8.953 1 96.94 129 SER B CA 1
ATOM 3007 C C . SER B 1 129 ? -5.414 15.984 -8.562 1 96.94 129 SER B C 1
ATOM 3009 O O . SER B 1 129 ? -6.152 16.438 -9.438 1 96.94 129 SER B O 1
ATOM 3011 N N . SER B 1 130 ? -5.656 16.141 -7.293 1 97.44 130 SER B N 1
ATOM 3012 C CA . SER B 1 130 ? -6.848 16.844 -6.828 1 97.44 130 SER B CA 1
ATOM 3013 C C . SER B 1 130 ? -6.688 18.359 -6.969 1 97.44 130 SER B C 1
ATOM 3015 O O . SER B 1 130 ? -7.664 19.109 -6.859 1 97.44 130 SER B O 1
ATOM 3017 N N . ASN B 1 131 ? -5.441 18.891 -7.098 1 98.19 131 ASN B N 1
ATOM 3018 C CA . ASN B 1 131 ? -5.094 20.312 -7.184 1 98.19 131 ASN B CA 1
ATOM 3019 C C . ASN B 1 131 ? -5.473 21.062 -5.91 1 98.19 131 ASN B C 1
ATOM 3021 O O . ASN B 1 131 ? -5.59 22.281 -5.918 1 98.19 131 ASN B O 1
ATOM 3025 N N . ALA B 1 132 ? -5.66 20.312 -4.883 1 98.25 132 ALA B N 1
ATOM 3026 C CA . ALA B 1 132 ? -6.207 20.891 -3.658 1 98.25 132 ALA B CA 1
ATOM 3027 C C . ALA B 1 132 ? -5.258 21.938 -3.078 1 98.25 132 ALA B C 1
ATOM 3029 O O . ALA B 1 132 ? -5.695 23 -2.611 1 98.25 132 ALA B O 1
ATOM 3030 N N . TYR B 1 133 ? -3.975 21.703 -3.09 1 98.44 133 TYR B N 1
ATOM 3031 C CA . TYR B 1 133 ? -3.006 22.656 -2.564 1 98.44 133 TYR B CA 1
ATOM 3032 C C . TYR B 1 133 ? -2.979 23.922 -3.41 1 98.44 133 TYR B C 1
ATOM 3034 O O . TYR B 1 133 ? -2.998 25.031 -2.873 1 98.44 133 TYR B O 1
ATOM 3042 N N . ALA B 1 134 ? -2.889 23.75 -4.703 1 98.44 134 ALA B N 1
ATOM 3043 C CA . ALA B 1 134 ? -2.883 24.906 -5.594 1 98.44 134 ALA B CA 1
ATOM 3044 C C . ALA B 1 134 ? -4.129 25.766 -5.383 1 98.44 134 ALA B C 1
ATOM 3046 O O . ALA B 1 134 ? -4.035 26.984 -5.293 1 98.44 134 ALA B O 1
ATOM 3047 N N . ASP B 1 135 ? -5.273 25.125 -5.285 1 98.56 135 ASP B N 1
ATOM 3048 C CA . ASP B 1 135 ? -6.531 25.828 -5.07 1 98.56 135 ASP B CA 1
ATOM 3049 C C . ASP B 1 135 ? -6.516 26.594 -3.746 1 98.56 135 ASP B C 1
ATOM 3051 O O . ASP B 1 135 ? -6.898 27.766 -3.691 1 98.56 135 ASP B O 1
ATOM 3055 N N . ALA B 1 136 ? -6.074 25.922 -2.691 1 98.31 136 ALA B N 1
ATOM 3056 C CA . ALA B 1 136 ? -6.047 26.531 -1.363 1 98.31 136 ALA B CA 1
ATOM 3057 C C . ALA B 1 136 ? -5.105 27.734 -1.332 1 98.31 136 ALA B C 1
ATOM 3059 O O . ALA B 1 136 ? -5.438 28.766 -0.759 1 98.31 136 ALA B O 1
ATOM 3060 N N . ILE B 1 137 ? -3.977 27.609 -1.957 1 98.5 137 ILE B N 1
ATOM 3061 C CA . ILE B 1 137 ? -2.969 28.656 -1.957 1 98.5 137 ILE B CA 1
ATOM 3062 C C . ILE B 1 137 ? -3.465 29.844 -2.781 1 98.5 137 ILE B C 1
ATOM 3064 O O . ILE B 1 137 ? -3.391 31 -2.336 1 98.5 137 ILE B O 1
ATOM 3068 N N . THR B 1 138 ? -4.027 29.547 -3.906 1 97.88 138 THR B N 1
ATOM 3069 C CA . THR B 1 138 ? -4.457 30.609 -4.805 1 97.88 138 THR B CA 1
ATOM 3070 C C . THR B 1 138 ? -5.672 31.344 -4.238 1 97.88 138 THR B C 1
ATOM 3072 O O . THR B 1 138 ? -5.863 32.531 -4.488 1 97.88 138 THR B O 1
ATOM 3075 N N . LEU B 1 139 ? -6.484 30.656 -3.51 1 97.75 139 LEU B N 1
ATOM 3076 C CA . LEU B 1 139 ? -7.605 31.297 -2.826 1 97.75 139 LEU B CA 1
ATOM 3077 C C . LEU B 1 139 ? -7.117 32.344 -1.831 1 97.75 139 LEU B C 1
ATOM 3079 O O . LEU B 1 139 ? -7.773 33.375 -1.63 1 97.75 139 LEU B O 1
ATOM 3083 N N . LEU B 1 140 ? -6.012 32.062 -1.221 1 97.81 140 LEU B N 1
ATOM 3084 C CA . LEU B 1 140 ? -5.438 32.969 -0.233 1 97.81 140 LEU B CA 1
ATOM 3085 C C . LEU B 1 140 ? -4.68 34.094 -0.913 1 97.81 140 LEU B C 1
ATOM 3087 O O . LEU B 1 140 ? -4.707 35.25 -0.442 1 97.81 140 LEU B O 1
ATOM 3091 N N . ASP B 1 141 ? -4.016 33.781 -1.998 1 98.31 141 ASP B N 1
ATOM 3092 C CA . ASP B 1 141 ? -3.273 34.75 -2.795 1 98.31 141 ASP B CA 1
ATOM 3093 C C . ASP B 1 141 ? -3.209 34.344 -4.258 1 98.31 141 ASP B C 1
ATOM 3095 O O . ASP B 1 141 ? -2.375 33.5 -4.637 1 98.31 141 ASP B O 1
ATOM 3099 N N . ALA B 1 142 ? -3.895 34.938 -5.09 1 97.81 142 ALA B N 1
ATOM 3100 C CA . ALA B 1 142 ? -4.086 34.562 -6.492 1 97.81 142 ALA B CA 1
ATOM 3101 C C . ALA B 1 142 ? -2.824 34.844 -7.309 1 97.81 142 ALA B C 1
ATOM 3103 O O . ALA B 1 142 ? -2.695 34.344 -8.438 1 97.81 142 ALA B O 1
ATOM 3104 N N . ASN B 1 143 ? -1.903 35.562 -6.711 1 98.06 143 ASN B N 1
ATOM 3105 C CA . ASN B 1 143 ? -0.682 35.875 -7.434 1 98.06 143 ASN B CA 1
ATOM 3106 C C . ASN B 1 143 ? 0.373 34.781 -7.293 1 98.06 143 ASN B C 1
ATOM 3108 O O . ASN B 1 143 ? 1.416 34.844 -7.949 1 98.06 143 ASN B O 1
ATOM 3112 N N . ILE B 1 144 ? 0.117 33.844 -6.48 1 98.56 144 ILE B N 1
ATOM 3113 C CA . ILE B 1 144 ? 1.106 32.781 -6.234 1 98.56 144 ILE B CA 1
ATOM 3114 C C . ILE B 1 144 ? 1.005 31.719 -7.316 1 98.56 144 ILE B C 1
ATOM 3116 O O . ILE B 1 144 ? -0.089 31.234 -7.617 1 98.56 144 ILE B O 1
ATOM 3120 N N . GLU B 1 145 ? 2.119 31.438 -7.934 1 98.19 145 GLU B N 1
ATOM 3121 C CA . GLU B 1 145 ? 2.223 30.312 -8.867 1 98.19 145 GLU B CA 1
ATOM 3122 C C . GLU B 1 145 ? 2.596 29.031 -8.141 1 98.19 145 GLU B C 1
ATOM 3124 O O . GLU B 1 145 ? 3.559 29 -7.371 1 98.19 145 GLU B O 1
ATOM 3129 N N . VAL B 1 146 ? 1.806 28.016 -8.406 1 98.69 146 VAL B N 1
ATOM 3130 C CA . VAL B 1 146 ? 2.041 26.75 -7.734 1 98.69 146 VAL B CA 1
ATOM 3131 C C . VAL B 1 146 ? 2.412 25.672 -8.766 1 98.69 146 VAL B C 1
ATOM 3133 O O . VAL B 1 146 ? 1.732 25.531 -9.781 1 98.69 146 VAL B O 1
ATOM 3136 N N . VAL B 1 147 ? 3.52 25.016 -8.594 1 98.5 147 VAL B N 1
ATOM 3137 C CA . VAL B 1 147 ? 3.91 23.844 -9.375 1 98.5 147 VAL B CA 1
ATOM 3138 C C . VAL B 1 147 ? 3.912 22.594 -8.484 1 98.5 147 VAL B C 1
ATOM 3140 O O . VAL B 1 147 ? 4.574 22.578 -7.445 1 98.5 147 VAL B O 1
ATOM 3143 N N . SER B 1 148 ? 3.123 21.578 -8.867 1 98.69 148 SER B N 1
ATOM 3144 C CA . SER B 1 148 ? 2.977 20.391 -8.039 1 98.69 148 SER B CA 1
ATOM 3145 C C . SER B 1 148 ? 3.574 19.172 -8.727 1 98.69 148 SER B C 1
ATOM 3147 O O . SER B 1 148 ? 3.586 19.078 -9.961 1 98.69 148 SER B O 1
ATOM 3149 N N . LYS B 1 149 ? 4.094 18.281 -7.93 1 98.69 149 LYS B N 1
ATOM 3150 C CA . LYS B 1 149 ? 4.656 17.031 -8.445 1 98.69 149 LYS B CA 1
ATOM 3151 C C . LYS B 1 149 ? 4.328 15.859 -7.531 1 98.69 149 LYS B C 1
ATOM 3153 O O . LYS B 1 149 ? 4.617 15.898 -6.332 1 98.69 149 LYS B O 1
ATOM 3158 N N . ALA B 1 150 ? 3.686 14.844 -8.094 1 98.38 150 ALA B N 1
ATOM 3159 C CA . ALA B 1 150 ? 3.447 13.609 -7.352 1 98.38 150 ALA B CA 1
ATOM 3160 C C . ALA B 1 150 ? 4.738 12.812 -7.188 1 98.38 150 ALA B C 1
ATOM 3162 O O . ALA B 1 150 ? 5.543 12.719 -8.117 1 98.38 150 ALA B O 1
ATOM 3163 N N . CYS B 1 151 ? 4.965 12.305 -6.031 1 98.38 151 CYS B N 1
ATOM 3164 C CA . CYS B 1 151 ? 6.156 11.523 -5.719 1 98.38 151 CYS B CA 1
ATOM 3165 C C . CYS B 1 151 ? 5.781 10.188 -5.078 1 98.38 151 CYS B C 1
ATOM 3167 O O . CYS B 1 151 ? 6.129 9.93 -3.926 1 98.38 151 CYS B O 1
ATOM 3169 N N . PRO B 1 152 ? 5.199 9.266 -5.793 1 97.06 152 PRO B N 1
ATOM 3170 C CA . PRO B 1 152 ? 4.582 8.055 -5.25 1 97.06 152 PRO B CA 1
ATOM 3171 C C . PRO B 1 152 ? 5.594 7.117 -4.605 1 97.06 152 PRO B C 1
ATOM 3173 O O . PRO B 1 152 ? 5.234 6.32 -3.734 1 97.06 152 PRO B O 1
ATOM 3176 N N . LEU B 1 153 ? 6.844 7.168 -4.883 1 98.12 153 LEU B N 1
ATOM 3177 C CA . LEU B 1 153 ? 7.812 6.211 -4.363 1 98.12 153 LEU B CA 1
ATOM 3178 C C . LEU B 1 153 ? 8.391 6.688 -3.037 1 98.12 153 LEU B C 1
ATOM 3180 O O . LEU B 1 153 ? 9.086 5.934 -2.35 1 98.12 153 LEU B O 1
ATOM 3184 N N . PHE B 1 154 ? 8.07 7.895 -2.617 1 98.19 154 PHE B N 1
ATOM 3185 C CA . PHE B 1 154 ? 8.656 8.445 -1.403 1 98.19 154 PHE B CA 1
ATOM 3186 C C . PHE B 1 154 ? 8.109 7.738 -0.168 1 98.19 154 PHE B C 1
ATOM 3188 O O . PHE B 1 154 ? 8.859 7.453 0.769 1 98.19 154 PHE B O 1
ATOM 3195 N N . VAL B 1 155 ? 6.812 7.383 -0.191 1 97 155 VAL B N 1
ATOM 3196 C CA . VAL B 1 155 ? 6.219 6.742 0.976 1 97 155 VAL B CA 1
ATOM 3197 C C . VAL B 1 155 ? 6.844 5.367 1.187 1 97 155 VAL B C 1
ATOM 3199 O O . VAL B 1 155 ? 7.352 5.066 2.27 1 97 155 VAL B O 1
ATOM 3202 N N . PRO B 1 156 ? 6.922 4.527 0.118 1 96.94 156 PRO B N 1
ATOM 3203 C CA . PRO B 1 156 ? 7.559 3.227 0.317 1 96.94 156 PRO B CA 1
ATOM 3204 C C . PRO B 1 156 ? 9.016 3.346 0.763 1 96.94 156 PRO B C 1
ATOM 3206 O O . PRO B 1 156 ? 9.461 2.59 1.629 1 96.94 156 PRO B O 1
ATOM 3209 N N . LEU B 1 157 ? 9.758 4.238 0.241 1 97.56 157 LEU B N 1
ATOM 3210 C CA . LEU B 1 157 ? 11.156 4.414 0.615 1 97.56 157 LEU B CA 1
ATOM 3211 C C . LEU B 1 157 ? 11.273 4.82 2.08 1 97.56 157 LEU B C 1
ATOM 3213 O O . LEU B 1 157 ? 12.109 4.273 2.811 1 97.56 157 LEU B O 1
ATOM 3217 N N . ALA B 1 158 ? 10.414 5.766 2.498 1 95.25 158 ALA B N 1
ATOM 3218 C CA . ALA B 1 158 ? 10.414 6.219 3.887 1 95.25 158 ALA B CA 1
ATOM 3219 C C . ALA B 1 158 ? 10.102 5.07 4.84 1 95.25 158 ALA B C 1
ATOM 3221 O O . ALA B 1 158 ? 10.789 4.883 5.848 1 95.25 158 ALA B O 1
ATOM 3222 N N . GLU B 1 159 ? 9.141 4.254 4.531 1 93.81 159 GLU B N 1
ATOM 3223 C CA . GLU B 1 159 ? 8.68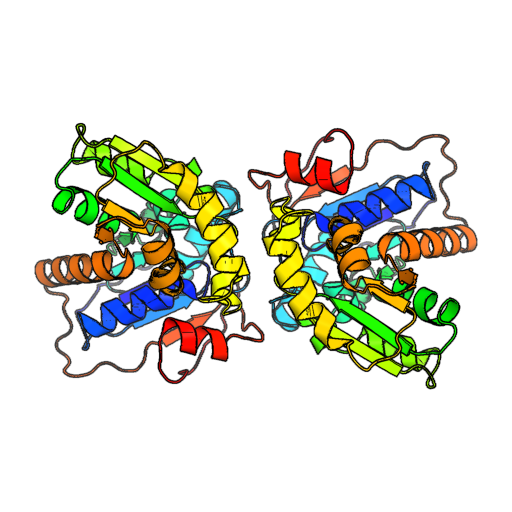8 3.18 5.414 1 93.81 159 GLU B CA 1
ATOM 3224 C C . GLU B 1 159 ? 9.727 2.062 5.492 1 93.81 159 GLU B C 1
ATOM 3226 O O . GLU B 1 159 ? 9.766 1.315 6.473 1 93.81 159 GLU B O 1
ATOM 3231 N N . GLU B 1 160 ? 10.555 1.955 4.43 1 94.06 160 GLU B N 1
ATOM 3232 C CA . GLU B 1 160 ? 11.594 0.925 4.445 1 94.06 160 GLU B CA 1
ATOM 3233 C C . GLU B 1 160 ? 12.875 1.441 5.086 1 94.06 160 GLU B C 1
ATOM 3235 O O . GLU B 1 160 ? 13.859 0.709 5.188 1 94.06 160 GLU B O 1
ATOM 3240 N N . GLY B 1 161 ? 12.891 2.715 5.457 1 93.19 161 GLY B N 1
ATOM 3241 C CA . GLY B 1 161 ? 14.055 3.299 6.102 1 93.19 161 GLY B CA 1
ATOM 3242 C C . GLY B 1 161 ? 15.156 3.656 5.125 1 93.19 161 GLY B C 1
ATOM 3243 O O . GLY B 1 161 ? 16.312 3.82 5.516 1 93.19 161 GLY B O 1
ATOM 3244 N N . PHE B 1 162 ? 14.844 3.727 3.83 1 95.19 162 PHE B N 1
ATOM 3245 C CA . PHE B 1 162 ? 15.812 4.105 2.807 1 95.19 162 PHE B CA 1
ATOM 3246 C C . PHE B 1 162 ? 15.93 5.621 2.711 1 95.19 162 PHE B C 1
ATOM 3248 O O . PHE B 1 162 ? 15.828 6.188 1.62 1 95.19 162 PHE B O 1
ATOM 3255 N N . THR B 1 163 ? 16.219 6.301 3.805 1 94.75 163 THR B N 1
ATOM 3256 C CA . THR B 1 163 ? 16.141 7.754 3.896 1 94.75 163 THR B CA 1
ATOM 3257 C C . THR B 1 163 ? 17.375 8.398 3.277 1 94.75 163 THR B C 1
ATOM 3259 O O . THR B 1 163 ? 17.297 9.492 2.709 1 94.75 163 THR B O 1
ATOM 3262 N N . GLU B 1 164 ? 18.547 7.695 3.383 1 94.56 164 GLU B N 1
ATOM 3263 C CA . GLU B 1 164 ? 19.797 8.242 2.848 1 94.56 164 GLU B CA 1
ATOM 3264 C C . GLU B 1 164 ? 20.375 7.332 1.772 1 94.56 164 GLU B C 1
ATOM 3266 O O . GLU B 1 164 ? 21.562 7.426 1.447 1 94.56 164 GLU B O 1
ATOM 3271 N N . HIS B 1 165 ? 19.594 6.512 1.299 1 96.06 165 HIS B N 1
ATOM 3272 C CA . HIS B 1 165 ? 20.031 5.535 0.311 1 96.06 165 HIS B CA 1
ATOM 3273 C C . HIS B 1 165 ? 20.266 6.188 -1.048 1 96.06 165 HIS B C 1
ATOM 3275 O O . HIS B 1 165 ? 19.562 7.125 -1.419 1 96.06 165 HIS B O 1
ATOM 3281 N N . ALA B 1 166 ? 21.219 5.648 -1.786 1 97.56 166 ALA B N 1
ATOM 3282 C CA . ALA B 1 166 ? 21.547 6.172 -3.109 1 97.56 166 ALA B CA 1
ATOM 3283 C C . ALA B 1 166 ? 20.328 6.094 -4.039 1 97.56 166 ALA B C 1
ATOM 3285 O O . ALA B 1 166 ? 20.109 6.988 -4.859 1 97.56 166 ALA B O 1
ATOM 3286 N N . ALA B 1 167 ? 19.578 5.039 -3.949 1 97.94 167 ALA B N 1
ATOM 3287 C CA . ALA B 1 167 ? 18.375 4.887 -4.766 1 97.94 167 ALA B CA 1
ATOM 3288 C C . ALA B 1 167 ? 17.375 6 -4.477 1 97.94 167 ALA B C 1
ATOM 3290 O O . ALA B 1 167 ? 16.703 6.496 -5.391 1 97.94 167 ALA B O 1
ATOM 3291 N N . THR B 1 168 ? 17.234 6.379 -3.186 1 98.38 168 THR B N 1
ATOM 3292 C CA . THR B 1 168 ? 16.344 7.461 -2.797 1 98.38 168 THR B CA 1
ATOM 3293 C C . THR B 1 168 ? 16.781 8.781 -3.418 1 98.38 168 THR B C 1
ATOM 3295 O O . THR B 1 168 ? 15.961 9.57 -3.885 1 98.38 168 THR B O 1
ATOM 3298 N N . ARG B 1 169 ? 18.031 9.008 -3.436 1 97.94 169 ARG B N 1
ATOM 3299 C CA . ARG B 1 169 ? 18.578 10.227 -4.039 1 97.94 169 ARG B CA 1
ATOM 3300 C C . ARG B 1 169 ? 18.281 10.281 -5.531 1 97.94 169 ARG B C 1
ATOM 3302 O O . ARG B 1 169 ? 17.922 11.336 -6.055 1 97.94 169 ARG B O 1
ATOM 3309 N N . LEU B 1 170 ? 18.438 9.164 -6.238 1 98.19 170 LEU B N 1
ATOM 3310 C CA . LEU B 1 170 ? 18.141 9.102 -7.668 1 98.19 170 LEU B CA 1
ATOM 3311 C C . LEU B 1 170 ? 16.672 9.391 -7.934 1 98.19 170 LEU B C 1
ATOM 3313 O O . LEU B 1 170 ? 16.344 10.156 -8.844 1 98.19 170 LEU B O 1
ATOM 3317 N N . ILE B 1 171 ? 15.828 8.82 -7.133 1 98.44 171 ILE B N 1
ATOM 3318 C CA . ILE B 1 171 ? 14.391 9 -7.301 1 98.44 171 ILE B CA 1
ATOM 3319 C C . ILE B 1 171 ? 14.008 10.438 -6.98 1 98.44 171 ILE B C 1
ATOM 3321 O O . ILE B 1 171 ? 13.211 11.055 -7.699 1 98.44 171 ILE B O 1
ATOM 3325 N N . ALA B 1 172 ? 14.594 10.977 -5.891 1 98.25 172 ALA B N 1
ATOM 3326 C CA . ALA B 1 172 ? 14.359 12.375 -5.547 1 98.25 172 ALA B CA 1
ATOM 3327 C C . ALA B 1 172 ? 14.781 13.297 -6.684 1 98.25 172 ALA B C 1
ATOM 3329 O O . ALA B 1 172 ? 14.07 14.242 -7.027 1 98.25 172 ALA B O 1
ATOM 3330 N N . SER B 1 173 ? 15.938 13.008 -7.234 1 97.69 173 SER B N 1
ATOM 3331 C CA . SER B 1 173 ? 16.422 13.805 -8.352 1 97.69 173 SER B CA 1
ATOM 3332 C C . SER B 1 173 ? 15.453 13.781 -9.523 1 97.69 173 SER B C 1
ATOM 3334 O O . SER B 1 173 ? 15.172 14.82 -10.125 1 97.69 173 SER B O 1
ATOM 3336 N N . ASP B 1 174 ? 14.93 12.625 -9.812 1 97.56 174 ASP B N 1
ATOM 3337 C CA . ASP B 1 174 ? 13.977 12.484 -10.906 1 97.56 174 ASP B CA 1
ATOM 3338 C C . ASP B 1 174 ? 12.703 13.289 -10.641 1 97.56 174 ASP B C 1
ATOM 3340 O O . ASP B 1 174 ? 12.242 14.039 -11.5 1 97.56 174 ASP B O 1
ATOM 3344 N N . TYR B 1 175 ? 12.141 13.156 -9.461 1 98.19 175 TYR B N 1
ATOM 3345 C CA . TYR B 1 175 ? 10.883 13.82 -9.125 1 98.19 175 TYR B CA 1
ATOM 3346 C C . TYR B 1 175 ? 11.07 15.336 -9.078 1 98.19 175 TYR B C 1
ATOM 3348 O O . TYR B 1 175 ? 10.281 16.078 -9.656 1 98.19 175 TYR B O 1
ATOM 3356 N N . LEU B 1 176 ? 12.141 15.781 -8.492 1 98.06 176 LEU B N 1
ATOM 3357 C CA . LEU B 1 176 ? 12.305 17.203 -8.195 1 98.06 176 LEU B CA 1
ATOM 3358 C C . LEU B 1 176 ? 12.781 17.953 -9.43 1 98.06 176 LEU B C 1
ATOM 3360 O O . LEU B 1 176 ? 12.719 19.188 -9.461 1 98.06 176 LEU B O 1
ATOM 3364 N N . ALA B 1 177 ? 13.219 17.219 -10.469 1 97.5 177 ALA B N 1
ATOM 3365 C CA . ALA B 1 177 ? 13.531 17.844 -11.75 1 97.5 177 ALA B CA 1
ATOM 3366 C C . ALA B 1 177 ? 12.312 18.578 -12.305 1 97.5 177 ALA B C 1
ATOM 3368 O O . ALA B 1 177 ? 12.453 19.469 -13.156 1 97.5 177 ALA B O 1
ATOM 3369 N N . ALA B 1 178 ? 11.133 18.266 -11.797 1 97.31 178 ALA B N 1
ATOM 3370 C CA . ALA B 1 178 ? 9.898 18.938 -12.211 1 97.31 178 ALA B CA 1
ATOM 3371 C C . ALA B 1 178 ? 9.938 20.422 -11.875 1 97.31 178 ALA B C 1
ATOM 3373 O O . ALA B 1 178 ? 9.219 21.219 -12.477 1 97.31 178 ALA B O 1
ATOM 3374 N N . PHE B 1 179 ? 10.773 20.781 -10.992 1 97.38 179 PHE B N 1
ATOM 3375 C CA . PHE B 1 179 ? 10.82 22.172 -10.555 1 97.38 179 PHE B CA 1
ATOM 3376 C C . PHE B 1 179 ? 11.938 22.922 -11.266 1 97.38 179 PHE B C 1
ATOM 3378 O O . PHE B 1 179 ? 12.102 24.125 -11.07 1 97.38 179 PHE B O 1
ATOM 3385 N N . ASP B 1 180 ? 12.664 22.141 -12.117 1 94.62 180 ASP B N 1
ATOM 3386 C CA . ASP B 1 180 ? 13.688 22.828 -12.914 1 94.62 180 ASP B CA 1
ATOM 3387 C C . ASP B 1 180 ? 13.078 23.906 -13.797 1 94.62 180 ASP B C 1
ATOM 3389 O O . ASP B 1 180 ? 12.062 23.672 -14.461 1 94.62 180 ASP B O 1
ATOM 3393 N N . GLY B 1 181 ? 13.625 25.062 -13.836 1 93.25 181 GLY B N 1
ATOM 3394 C CA . GLY B 1 181 ? 13.094 26.156 -14.625 1 93.25 181 GLY B CA 1
ATOM 3395 C C . GLY B 1 181 ? 12.062 26.984 -13.875 1 93.25 181 GLY B C 1
ATOM 3396 O O . GLY B 1 181 ? 11.609 28.016 -14.375 1 93.25 181 GLY B O 1
ATOM 3397 N N . HIS B 1 182 ? 11.625 26.469 -12.742 1 94.69 182 HIS B N 1
ATOM 3398 C CA . HIS B 1 182 ? 10.734 27.219 -11.875 1 94.69 182 HIS B CA 1
ATOM 3399 C C . HIS B 1 182 ? 11.5 27.828 -10.703 1 94.69 182 HIS B C 1
ATOM 3401 O O . HIS B 1 182 ? 12.328 27.156 -10.078 1 94.69 182 HIS B O 1
ATOM 3407 N N . ASP B 1 183 ? 11.297 29.047 -10.43 1 94.38 183 ASP B N 1
ATOM 3408 C CA . ASP B 1 183 ? 12.023 29.734 -9.367 1 94.38 183 ASP B CA 1
ATOM 3409 C C . ASP B 1 183 ? 11.273 29.641 -8.039 1 94.38 183 ASP B C 1
ATOM 3411 O O . ASP B 1 183 ? 10.984 30.656 -7.41 1 94.38 183 ASP B O 1
ATOM 3415 N N . ILE B 1 184 ? 11.023 28.422 -7.656 1 96.94 184 ILE B N 1
ATOM 3416 C CA . ILE B 1 184 ? 10.305 28.266 -6.395 1 96.94 184 ILE B CA 1
ATOM 3417 C C . ILE B 1 184 ? 11.219 28.656 -5.23 1 96.94 184 ILE B C 1
ATOM 3419 O O . ILE B 1 184 ? 12.414 28.344 -5.246 1 96.94 184 ILE B O 1
ATOM 3423 N N . ASP B 1 185 ? 10.688 29.344 -4.246 1 97.69 185 ASP B N 1
ATOM 3424 C CA . ASP B 1 185 ? 11.453 29.656 -3.049 1 97.69 185 ASP B CA 1
ATOM 3425 C C . ASP B 1 185 ? 10.906 28.922 -1.827 1 97.69 185 ASP B C 1
ATOM 3427 O O . ASP B 1 185 ? 11.469 29.016 -0.734 1 97.69 185 ASP B O 1
ATOM 3431 N N . THR B 1 186 ? 9.773 28.219 -2.016 1 97.81 186 THR B N 1
ATOM 3432 C CA . THR B 1 186 ? 9.062 27.484 -0.975 1 97.81 186 THR B CA 1
ATOM 3433 C C . THR B 1 186 ? 8.562 26.156 -1.502 1 97.81 186 THR B C 1
ATOM 3435 O O . THR B 1 186 ? 8.062 26.062 -2.625 1 97.81 186 THR B O 1
ATOM 3438 N N . LEU B 1 187 ? 8.805 25.062 -0.748 1 98.31 187 LEU B N 1
ATOM 3439 C CA . LEU B 1 187 ? 8.328 23.734 -1.115 1 98.31 187 LEU B CA 1
ATOM 3440 C C . LEU B 1 187 ? 7.496 23.125 0.006 1 98.31 187 LEU B C 1
ATOM 3442 O O . LEU B 1 187 ? 7.973 22.984 1.133 1 98.31 187 LEU B O 1
ATOM 3446 N N . VAL B 1 188 ? 6.281 22.797 -0.261 1 98.31 188 VAL B N 1
ATOM 3447 C CA . VAL B 1 188 ? 5.383 22.156 0.701 1 98.31 188 VAL B CA 1
ATOM 3448 C C . VAL B 1 188 ? 5.527 20.641 0.631 1 98.31 188 VAL B C 1
ATOM 3450 O O . VAL B 1 188 ? 5.434 20.062 -0.448 1 98.31 188 VAL B O 1
ATOM 3453 N N . LEU B 1 189 ? 5.793 20.062 1.757 1 98.19 189 LEU B N 1
ATOM 3454 C CA . LEU B 1 189 ? 5.719 18.609 1.874 1 98.19 189 LEU B CA 1
ATOM 3455 C C . LEU B 1 189 ? 4.281 18.156 2.109 1 98.19 189 LEU B C 1
ATOM 3457 O O . LEU B 1 189 ? 3.818 18.125 3.252 1 98.19 189 LEU B O 1
ATOM 3461 N N . GLY B 1 190 ? 3.631 17.766 1.011 1 97.75 190 GLY B N 1
ATOM 3462 C CA . GLY B 1 190 ? 2.215 17.438 1.052 1 97.75 190 GLY B CA 1
ATOM 3463 C C . GLY B 1 190 ? 1.948 15.977 1.377 1 97.75 190 GLY B C 1
ATOM 3464 O O . GLY B 1 190 ? 1.021 15.367 0.833 1 97.75 190 GLY B O 1
ATOM 3465 N N . CYS B 1 191 ? 2.725 15.367 2.158 1 97.31 191 CYS B N 1
ATOM 3466 C CA . CYS B 1 191 ? 2.58 14.023 2.707 1 97.31 191 CYS B CA 1
ATOM 3467 C C . CYS B 1 191 ? 3.27 13.906 4.062 1 97.31 191 CYS B C 1
ATOM 3469 O O . CYS B 1 191 ? 4.402 14.367 4.227 1 97.31 191 CYS B O 1
ATOM 3471 N N . THR B 1 192 ? 2.652 13.266 4.953 1 96.06 192 THR B N 1
ATOM 3472 C CA . THR B 1 192 ? 3.129 13.234 6.332 1 96.06 192 THR B CA 1
ATOM 3473 C C . THR B 1 192 ? 4.344 12.328 6.465 1 96.06 192 THR B C 1
ATOM 3475 O O . THR B 1 192 ? 5.062 12.375 7.465 1 96.06 192 THR B O 1
ATOM 3478 N N . HIS B 1 193 ? 4.637 11.5 5.492 1 96 193 HIS B N 1
ATOM 3479 C CA . HIS B 1 193 ? 5.84 10.68 5.496 1 96 193 HIS B CA 1
ATOM 3480 C C . HIS B 1 193 ? 7.059 11.492 5.066 1 96 193 HIS B C 1
ATOM 3482 O O . HIS B 1 193 ? 8.195 11.133 5.383 1 96 193 HIS B O 1
ATOM 3488 N N . TYR B 1 194 ? 6.898 12.562 4.34 1 97.12 194 TYR B N 1
ATOM 3489 C CA . TYR B 1 194 ? 7.949 13.195 3.557 1 97.12 194 TYR B CA 1
ATOM 3490 C C . TYR B 1 194 ? 8.961 13.891 4.461 1 97.12 194 TYR B C 1
ATOM 3492 O O . TYR B 1 194 ? 10.141 14 4.121 1 97.12 194 TYR B O 1
ATOM 3500 N N . PRO B 1 195 ? 8.562 14.328 5.652 1 95.31 195 PRO B N 1
ATOM 3501 C CA . PRO B 1 195 ? 9.562 14.93 6.531 1 95.31 195 PRO B CA 1
ATOM 3502 C C . PRO B 1 195 ? 10.719 13.984 6.844 1 95.31 195 PRO B C 1
ATOM 3504 O O . PRO B 1 195 ? 11.844 14.438 7.086 1 95.31 195 PRO B O 1
ATOM 3507 N N . ILE B 1 196 ? 10.5 12.688 6.805 1 94.19 196 ILE B N 1
ATOM 3508 C CA . ILE B 1 196 ? 11.547 11.711 7.066 1 94.19 196 ILE B CA 1
ATOM 3509 C C . ILE B 1 196 ? 12.602 11.773 5.965 1 94.19 196 ILE B C 1
ATOM 3511 O O . ILE B 1 196 ? 13.758 11.414 6.188 1 94.19 196 ILE B O 1
ATOM 3515 N N . LEU B 1 197 ? 12.258 12.273 4.793 1 96.62 197 LEU B N 1
ATOM 3516 C CA . LEU B 1 197 ? 13.141 12.375 3.641 1 96.62 197 LEU B CA 1
ATOM 3517 C C . LEU B 1 197 ? 13.617 13.812 3.445 1 96.62 197 LEU B C 1
ATOM 3519 O O . LEU B 1 197 ? 14.133 14.164 2.381 1 96.62 197 LEU B O 1
ATOM 3523 N N . ARG B 1 198 ? 13.414 14.641 4.418 1 95.38 198 ARG B N 1
ATOM 3524 C CA . ARG B 1 198 ? 13.688 16.062 4.305 1 95.38 198 ARG B CA 1
ATOM 3525 C C . ARG B 1 198 ? 15.133 16.312 3.863 1 95.38 198 ARG B C 1
ATOM 3527 O O . ARG B 1 198 ? 15.383 17.156 3.002 1 95.38 198 ARG B O 1
ATOM 3534 N N . HIS B 1 199 ? 16.062 15.609 4.414 1 95.56 199 HIS B N 1
ATOM 3535 C CA . HIS B 1 199 ? 17.484 15.828 4.125 1 95.56 199 HIS B CA 1
ATOM 3536 C C . HIS B 1 199 ? 17.797 15.57 2.654 1 95.56 199 HIS B C 1
ATOM 3538 O O . HIS B 1 199 ? 18.406 16.406 1.988 1 95.56 199 HIS B O 1
ATOM 3544 N N . VAL B 1 200 ? 17.328 14.414 2.111 1 97.06 200 VAL B N 1
ATOM 3545 C CA . VAL B 1 200 ? 17.594 14.062 0.721 1 97.06 200 VAL B CA 1
ATOM 3546 C C . VAL B 1 200 ? 16.875 15.039 -0.206 1 97.06 200 VAL B C 1
ATOM 3548 O O . VAL B 1 200 ? 17.422 15.438 -1.239 1 97.06 200 VAL B O 1
ATOM 3551 N N . ILE B 1 201 ? 15.68 15.492 0.178 1 97 201 ILE B N 1
ATOM 3552 C CA . ILE B 1 201 ? 14.906 16.438 -0.625 1 97 201 ILE B CA 1
ATOM 3553 C C . ILE B 1 201 ? 15.633 17.766 -0.697 1 97 201 ILE B C 1
ATOM 3555 O O . ILE B 1 201 ? 15.828 18.312 -1.784 1 97 201 ILE B O 1
ATOM 3559 N N . THR B 1 202 ? 16.094 18.219 0.442 1 95.25 202 THR B N 1
ATOM 3560 C CA . THR B 1 202 ? 16.781 19.5 0.518 1 95.25 202 THR B CA 1
ATOM 3561 C C . THR B 1 202 ? 18.109 19.453 -0.239 1 95.25 202 THR B C 1
ATOM 3563 O O . THR B 1 202 ? 18.438 20.375 -0.984 1 95.25 202 THR B O 1
ATOM 3566 N N . GLU B 1 203 ? 18.797 18.391 -0.096 1 94.56 203 GLU B N 1
ATOM 3567 C CA . GLU B 1 203 ? 20.078 18.25 -0.77 1 94.56 203 GLU B CA 1
ATOM 3568 C C . GLU B 1 203 ? 19.906 18.203 -2.285 1 94.56 203 GLU B C 1
ATOM 3570 O O . GLU B 1 203 ? 20.75 18.703 -3.029 1 94.56 203 GLU B O 1
ATOM 3575 N N . THR B 1 204 ? 18.859 17.609 -2.703 1 94.5 204 THR B N 1
ATOM 3576 C CA . THR B 1 204 ? 18.625 17.422 -4.129 1 94.5 204 THR B CA 1
ATOM 3577 C C . THR B 1 204 ? 18.234 18.734 -4.797 1 94.5 204 THR B C 1
ATOM 3579 O O . THR B 1 204 ? 18.578 18.969 -5.961 1 94.5 204 THR B O 1
ATOM 3582 N N . LEU B 1 205 ? 17.469 19.641 -4.227 1 91.94 205 LEU B N 1
ATOM 3583 C CA . LEU B 1 205 ? 17 20.891 -4.797 1 91.94 205 LEU B CA 1
ATOM 3584 C C . LEU B 1 205 ? 18.156 21.891 -4.965 1 91.94 205 LEU B C 1
ATOM 3586 O O . LEU B 1 205 ? 18.109 22.75 -5.844 1 91.94 205 LEU B O 1
ATOM 3590 N N . HIS B 1 206 ? 19.328 21.734 -4.41 1 80.31 206 HIS B N 1
ATOM 3591 C CA . HIS B 1 206 ? 20.547 22.531 -4.531 1 80.31 206 HIS B CA 1
ATOM 3592 C C . HIS B 1 206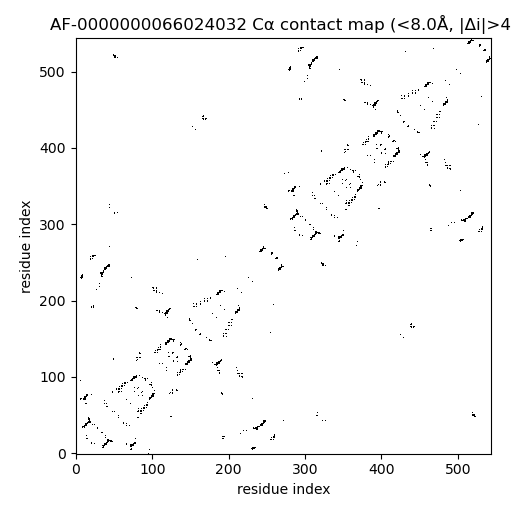 ? 20.234 24.031 -4.504 1 80.31 206 HIS B C 1
ATOM 3594 O O . HIS B 1 206 ? 20.797 24.797 -5.281 1 80.31 206 HIS B O 1
ATOM 3600 N N . ARG B 1 207 ? 19.297 24.594 -3.885 1 83.38 207 ARG B N 1
ATOM 3601 C CA . ARG B 1 207 ? 18.953 26 -3.742 1 83.38 207 ARG B CA 1
ATOM 3602 C C . ARG B 1 207 ? 18.406 26.297 -2.35 1 83.38 207 ARG B C 1
ATOM 3604 O O . ARG B 1 207 ? 18.094 25.359 -1.594 1 83.38 207 ARG B O 1
ATOM 3611 N N . ASP B 1 208 ? 18.438 27.594 -2.035 1 88 208 ASP B N 1
ATOM 3612 C CA . ASP B 1 208 ? 17.891 28.031 -0.757 1 88 208 ASP B CA 1
ATOM 3613 C C . ASP B 1 208 ? 16.359 28.047 -0.79 1 88 208 ASP B C 1
ATOM 3615 O O . ASP B 1 208 ? 15.75 29 -1.278 1 88 208 ASP B O 1
ATOM 3619 N N . ILE B 1 209 ? 15.773 26.953 -0.434 1 94.69 209 ILE B N 1
ATOM 3620 C CA . ILE B 1 209 ? 14.32 26.797 -0.471 1 94.69 209 ILE B CA 1
ATOM 3621 C C . ILE B 1 209 ? 13.789 26.578 0.944 1 94.69 209 ILE B C 1
ATOM 3623 O O . ILE B 1 209 ? 14.398 25.859 1.743 1 94.69 209 ILE B O 1
ATOM 3627 N N . ARG B 1 210 ? 12.734 27.219 1.237 1 96 210 ARG B N 1
ATOM 3628 C CA . ARG B 1 210 ? 12.047 27 2.506 1 96 210 ARG B CA 1
ATOM 3629 C C . ARG B 1 210 ? 11.117 25.797 2.418 1 96 210 ARG B C 1
ATOM 3631 O O . ARG B 1 210 ? 10.242 25.75 1.553 1 96 210 ARG B O 1
ATOM 3638 N N . ILE B 1 211 ? 11.32 24.875 3.355 1 96.75 211 ILE B N 1
ATOM 3639 C CA . ILE B 1 211 ? 10.5 23.656 3.369 1 96.75 211 ILE B CA 1
ATOM 3640 C C . ILE B 1 211 ? 9.359 23.828 4.371 1 96.75 211 ILE B C 1
ATOM 3642 O O . ILE B 1 211 ? 9.586 24.203 5.523 1 96.75 211 ILE B O 1
ATOM 3646 N N . ILE B 1 212 ? 8.211 23.609 3.924 1 96.25 212 ILE B N 1
ATOM 3647 C CA . ILE B 1 212 ? 7.035 23.656 4.789 1 96.25 212 ILE B CA 1
ATOM 3648 C C . ILE B 1 212 ? 6.633 22.234 5.191 1 96.25 212 ILE B C 1
ATOM 3650 O O . ILE B 1 212 ? 6.285 21.422 4.34 1 96.25 212 ILE B O 1
ATOM 3654 N N . ASP B 1 213 ? 6.68 22 6.473 1 93.62 213 ASP B N 1
ATOM 3655 C CA . ASP B 1 213 ? 6.191 20.766 7.078 1 93.62 213 ASP B CA 1
ATOM 3656 C C . ASP B 1 213 ? 4.754 20.922 7.57 1 93.62 213 ASP B C 1
ATOM 3658 O O . ASP B 1 213 ? 4.496 21.656 8.523 1 93.62 213 ASP B O 1
ATOM 3662 N N . SER B 1 214 ? 3.91 20.172 7.027 1 92.94 214 SER B N 1
ATOM 3663 C CA . SER B 1 214 ? 2.486 20.312 7.312 1 92.94 214 SER B CA 1
ATOM 3664 C C . SER B 1 214 ? 2.168 19.922 8.75 1 92.94 214 SER B C 1
ATOM 3666 O O . SER B 1 214 ? 1.194 20.406 9.336 1 92.94 214 SER B O 1
ATOM 3668 N N . ALA B 1 215 ? 2.994 19.062 9.328 1 94.06 215 ALA B N 1
ATOM 3669 C CA . ALA B 1 215 ? 2.789 18.641 10.711 1 94.06 215 ALA B CA 1
ATOM 3670 C C . ALA B 1 215 ? 3.006 19.812 11.672 1 94.06 215 ALA B C 1
ATOM 3672 O O . ALA B 1 215 ? 2.201 20.031 12.586 1 94.06 215 ALA B O 1
ATOM 3673 N N . GLU B 1 216 ? 4.023 20.594 11.469 1 93.12 216 GLU B N 1
ATOM 3674 C CA . GLU B 1 216 ? 4.305 21.766 12.305 1 93.12 216 GLU B CA 1
ATOM 3675 C C . GLU B 1 216 ? 3.25 22.844 12.109 1 93.12 216 GLU B C 1
ATOM 3677 O O . GLU B 1 216 ? 2.816 23.484 13.07 1 93.12 216 GLU B O 1
ATOM 3682 N N . ALA B 1 217 ? 2.895 23 10.836 1 94.44 217 ALA B N 1
ATOM 3683 C CA . ALA B 1 217 ? 1.908 24.016 10.508 1 94.44 217 ALA B CA 1
ATOM 3684 C C . ALA B 1 217 ? 0.577 23.75 11.203 1 94.44 217 ALA B C 1
ATOM 3686 O O . ALA B 1 217 ? -0.04 24.656 11.758 1 94.44 217 ALA B O 1
ATOM 3687 N N . VAL B 1 218 ? 0.16 22.531 11.289 1 97.56 218 VAL B N 1
ATOM 3688 C CA . VAL B 1 218 ? -1.156 22.203 11.828 1 97.56 218 VAL B CA 1
ATOM 3689 C C . VAL B 1 218 ? -1.123 22.297 13.352 1 97.56 218 VAL B C 1
ATOM 3691 O O . VAL B 1 218 ? -2.125 22.641 13.984 1 97.56 218 VAL B O 1
ATOM 3694 N N . ALA B 1 219 ? -0.015 21.984 13.969 1 97.31 219 ALA B N 1
ATOM 3695 C CA . ALA B 1 219 ? 0.12 22.078 15.422 1 97.31 219 ALA B CA 1
ATOM 3696 C C . ALA B 1 219 ? -0.101 23.5 15.906 1 97.31 219 ALA B C 1
ATOM 3698 O O . ALA B 1 219 ? -0.852 23.734 16.859 1 97.31 219 ALA B O 1
ATOM 3699 N N . GLY B 1 220 ? 0.535 24.438 15.203 1 96 220 GLY B N 1
ATOM 3700 C CA . GLY B 1 220 ? 0.351 25.844 15.555 1 96 220 GLY B CA 1
ATOM 3701 C C . GLY B 1 220 ? -1.081 26.312 15.391 1 96 220 GLY B C 1
ATOM 3702 O O . GLY B 1 220 ? -1.621 27 16.266 1 96 220 GLY B O 1
ATOM 3703 N N . ARG B 1 221 ? -1.679 25.922 14.344 1 96 221 ARG B N 1
ATOM 3704 C CA . ARG B 1 221 ? -3.061 26.312 14.078 1 96 221 ARG B CA 1
ATOM 3705 C C . ARG B 1 221 ? -4.004 25.703 15.109 1 96 221 ARG B C 1
ATOM 3707 O O . ARG B 1 221 ? -4.957 26.344 15.547 1 96 221 ARG B O 1
ATOM 3714 N N . THR B 1 222 ? -3.752 24.5 15.453 1 98.12 222 THR B N 1
ATOM 3715 C CA . THR B 1 222 ? -4.578 23.812 16.438 1 98.12 222 THR B CA 1
ATOM 3716 C C . THR B 1 222 ? -4.516 24.531 17.781 1 98.12 222 THR B C 1
ATOM 3718 O O . THR B 1 222 ? -5.539 24.719 18.438 1 98.12 222 THR B O 1
ATOM 3721 N N . ARG B 1 223 ? -3.334 24.922 18.203 1 97.75 223 ARG B N 1
ATOM 3722 C CA . ARG B 1 223 ? -3.178 25.641 19.469 1 97.75 223 ARG B CA 1
ATOM 3723 C C . ARG B 1 223 ? -4.02 26.906 19.484 1 97.75 223 ARG B C 1
ATOM 3725 O O . ARG B 1 223 ? -4.707 27.188 20.469 1 97.75 223 ARG B O 1
ATOM 3732 N N . LYS B 1 224 ? -3.928 27.609 18.391 1 96.81 224 LYS B N 1
ATOM 3733 C CA . LYS B 1 224 ? -4.68 28.859 18.281 1 96.81 224 LYS B CA 1
ATOM 3734 C C . LYS B 1 224 ? -6.184 28.609 18.375 1 96.81 224 LYS B C 1
ATOM 3736 O O . LYS B 1 224 ? -6.895 29.312 19.094 1 96.81 224 LYS B O 1
ATOM 3741 N N . LEU B 1 225 ? -6.641 27.594 17.672 1 96.81 225 LEU B N 1
ATOM 3742 C CA . LEU B 1 225 ? -8.062 27.266 17.688 1 96.81 225 LEU B CA 1
ATOM 3743 C C . LEU B 1 225 ? -8.531 26.891 19.078 1 96.81 225 LEU B C 1
ATOM 3745 O O . LEU B 1 225 ? -9.586 27.328 19.531 1 96.81 225 LEU B O 1
ATOM 3749 N N . LEU B 1 226 ? -7.762 26.062 19.766 1 97.81 226 LEU B N 1
ATOM 3750 C CA . LEU B 1 226 ? -8.125 25.609 21.094 1 97.81 226 LEU B CA 1
ATOM 3751 C C . LEU B 1 226 ? -8.078 26.766 22.094 1 97.81 226 LEU B C 1
ATOM 3753 O O . LEU B 1 226 ? -8.914 26.844 23 1 97.81 226 LEU B O 1
ATOM 3757 N N . ALA B 1 227 ? -7.086 27.625 21.938 1 97.44 227 ALA B N 1
ATOM 3758 C CA . ALA B 1 227 ? -6.984 28.812 22.797 1 97.44 227 ALA B CA 1
ATOM 3759 C C . ALA B 1 227 ? -8.203 29.719 22.625 1 97.44 227 ALA B C 1
ATOM 3761 O O . ALA B 1 227 ? -8.789 30.172 23.609 1 97.44 227 ALA B O 1
ATOM 3762 N N . ASP B 1 228 ? -8.562 29.969 21.422 1 97.19 228 ASP B N 1
ATOM 3763 C CA . ASP B 1 228 ? -9.703 30.812 21.125 1 97.19 228 ASP B CA 1
ATOM 3764 C C . ASP B 1 228 ? -11 30.219 21.688 1 97.19 228 ASP B C 1
ATOM 3766 O O . ASP B 1 228 ? -11.891 30.969 22.109 1 97.19 228 ASP B O 1
ATOM 3770 N N . ALA B 1 229 ? -11.078 28.922 21.75 1 96.38 229 ALA B N 1
ATOM 3771 C CA . ALA B 1 229 ? -12.273 28.234 22.219 1 96.38 229 ALA B CA 1
ATOM 3772 C C . ALA B 1 229 ? -12.203 27.969 23.719 1 96.38 229 ALA B C 1
ATOM 3774 O O . ALA B 1 229 ? -13.133 27.406 24.312 1 96.38 229 ALA B O 1
ATOM 3775 N N . LYS B 1 230 ? -11.055 28.328 24.359 1 96.56 230 LYS B N 1
ATOM 3776 C CA . LYS B 1 230 ? -10.828 28.078 25.781 1 96.56 230 LYS B CA 1
ATOM 3777 C C . LYS B 1 230 ? -10.898 26.594 26.094 1 96.56 230 LYS B C 1
ATOM 3779 O O . LYS B 1 230 ? -11.547 26.188 27.062 1 96.56 230 LYS B O 1
ATOM 3784 N N . LEU B 1 231 ? -10.273 25.844 25.219 1 97.25 231 LEU B N 1
ATOM 3785 C CA . LEU B 1 231 ? -10.328 24.391 25.375 1 97.25 231 LEU B CA 1
ATOM 3786 C C . LEU B 1 231 ? -8.93 23.812 25.578 1 97.25 231 LEU B C 1
ATOM 3788 O O . LEU B 1 231 ? -8.742 22.594 25.5 1 97.25 231 LEU B O 1
ATOM 3792 N N . LEU B 1 232 ? -7.957 24.656 25.797 1 97.38 232 LEU B N 1
ATOM 3793 C CA . LEU B 1 232 ? -6.633 24.141 26.141 1 97.38 232 LEU B CA 1
ATOM 3794 C C . LEU B 1 232 ? -6.664 23.406 27.484 1 97.38 232 LEU B C 1
ATOM 3796 O O . LEU B 1 232 ? -7.32 23.859 28.422 1 97.38 232 LEU B O 1
ATOM 3800 N N . SER B 1 233 ? -5.938 22.344 27.469 1 96.31 233 SER B N 1
ATOM 3801 C CA . SER B 1 233 ? -5.895 21.547 28.688 1 96.31 233 SER B CA 1
ATOM 3802 C C . SER B 1 233 ? -5.332 22.359 29.859 1 96.31 233 SER B C 1
ATOM 3804 O O . SER B 1 233 ? -4.406 23.156 29.672 1 96.31 233 SER B O 1
ATOM 3806 N N . THR B 1 234 ? -5.793 22.062 31.062 1 92.88 234 THR B N 1
ATOM 3807 C CA . THR B 1 234 ? -5.316 22.719 32.281 1 92.88 234 THR B CA 1
ATOM 3808 C C . THR B 1 234 ? -4.371 21.812 33.062 1 92.88 234 THR B C 1
ATOM 3810 O O . THR B 1 234 ? -3.83 22.219 34.094 1 92.88 234 THR B O 1
ATOM 3813 N N . GLU B 1 235 ? -4.18 20.688 32.5 1 91.31 235 GLU B N 1
ATOM 3814 C CA . GLU B 1 235 ? -3.295 19.734 33.156 1 91.31 235 GLU B CA 1
ATOM 3815 C C . GLU B 1 235 ? -1.829 20.094 32.938 1 91.31 235 GLU B C 1
ATOM 3817 O O . GLU B 1 235 ? -1.498 20.844 32.031 1 91.31 235 GLU B O 1
ATOM 3822 N N . LYS B 1 236 ? -0.96 19.594 33.844 1 88.12 236 LYS B N 1
ATOM 3823 C CA . LYS B 1 236 ? 0.471 19.875 33.75 1 88.12 236 LYS B CA 1
ATOM 3824 C C . LYS B 1 236 ? 1.165 18.875 32.812 1 88.12 236 LYS B C 1
ATOM 3826 O O . LYS B 1 236 ? 2.111 19.234 32.125 1 88.12 236 LYS B O 1
ATOM 3831 N N . HIS B 1 237 ? 0.683 17.609 32.906 1 87.56 237 HIS B N 1
ATOM 3832 C CA . HIS B 1 237 ? 1.294 16.578 32.062 1 87.56 237 HIS B CA 1
ATOM 3833 C C . HIS B 1 237 ? 0.235 15.742 31.359 1 87.56 237 HIS B C 1
ATOM 3835 O O . HIS B 1 237 ? -0.866 15.555 31.875 1 87.56 237 HIS B O 1
ATOM 3841 N N . ALA B 1 238 ? 0.632 15.32 30.203 1 87.81 238 ALA B N 1
ATOM 3842 C CA . ALA B 1 238 ? -0.27 14.43 29.484 1 87.81 238 ALA B CA 1
ATOM 3843 C C . ALA B 1 238 ? 0.256 13 29.484 1 87.81 238 ALA B C 1
ATOM 3845 O O . ALA B 1 238 ? 1.47 12.773 29.469 1 87.81 238 ALA B O 1
ATOM 3846 N N . PRO B 1 239 ? -0.676 11.992 29.562 1 89.12 239 PRO B N 1
ATOM 3847 C CA . PRO B 1 239 ? -0.246 10.609 29.344 1 89.12 239 PRO B CA 1
ATOM 3848 C C . PRO B 1 239 ? 0.29 10.383 27.938 1 89.12 239 PRO B C 1
ATOM 3850 O O . PRO B 1 239 ? 0.117 11.227 27.062 1 89.12 239 PRO B O 1
ATOM 3853 N N . PRO B 1 240 ? 1.007 9.227 27.719 1 91.5 240 PRO B N 1
ATOM 3854 C CA . PRO B 1 240 ? 1.377 8.875 26.344 1 91.5 240 PRO B CA 1
ATOM 3855 C C . PRO B 1 240 ? 0.169 8.781 25.422 1 91.5 240 PRO B C 1
ATOM 3857 O O . PRO B 1 240 ? -0.938 8.477 25.875 1 91.5 240 PRO B O 1
ATOM 3860 N N . PRO B 1 241 ? 0.413 9.086 24.188 1 94.62 241 PRO B N 1
ATOM 3861 C CA . PRO B 1 241 ? -0.708 9 23.25 1 94.62 241 PRO B CA 1
ATOM 3862 C C . PRO B 1 241 ? -1.354 7.621 23.219 1 94.62 241 PRO B C 1
ATOM 3864 O O . PRO B 1 241 ? -0.657 6.605 23.312 1 94.62 241 PRO B O 1
ATOM 3867 N N . HIS B 1 242 ? -2.668 7.637 23.156 1 96.12 242 HIS B N 1
ATOM 3868 C CA . HIS B 1 242 ? -3.412 6.406 22.906 1 96.12 242 HIS B CA 1
ATOM 3869 C C . HIS B 1 242 ? -3.406 6.051 21.422 1 96.12 242 HIS B C 1
ATOM 3871 O O . HIS B 1 242 ? -4.113 6.672 20.625 1 96.12 242 HIS B O 1
ATOM 3877 N N . LEU B 1 243 ? -2.674 4.957 21.109 1 96.62 243 LEU B N 1
ATOM 3878 C CA . LEU B 1 243 ? -2.473 4.594 19.703 1 96.62 243 LEU B CA 1
ATOM 3879 C C . LEU B 1 243 ? -3.463 3.514 19.281 1 96.62 243 LEU B C 1
ATOM 3881 O O . LEU B 1 243 ? -3.523 2.445 19.891 1 96.62 243 LEU B O 1
ATOM 3885 N N . LEU B 1 244 ? -4.219 3.818 18.281 1 97.62 244 LEU B N 1
ATOM 3886 C CA . LEU B 1 244 ? -5.094 2.875 17.594 1 97.62 244 LEU B CA 1
ATOM 3887 C C . LEU B 1 244 ? -4.602 2.609 16.172 1 97.62 244 LEU B C 1
ATOM 3889 O O . LEU B 1 244 ? -4.195 3.537 15.469 1 97.62 244 LEU B O 1
ATOM 3893 N N . VAL B 1 245 ? -4.52 1.358 15.781 1 97.25 245 VAL B N 1
ATOM 3894 C CA . VAL B 1 245 ? -4.191 1.008 14.406 1 97.25 245 VAL B CA 1
ATOM 3895 C C . VAL B 1 245 ? -5.172 -0.047 13.891 1 97.25 245 VAL B C 1
ATOM 3897 O O . VAL B 1 245 ? -5.77 -0.783 14.68 1 97.25 245 VAL B O 1
ATOM 3900 N N . SER B 1 246 ? -5.367 -0.087 12.609 1 97.56 246 SER B N 1
ATOM 3901 C CA . SER B 1 246 ? -6.285 -1.07 12.047 1 97.56 246 SER B CA 1
ATOM 3902 C C . SER B 1 246 ? -5.574 -2.385 11.75 1 97.56 246 SER B C 1
ATOM 3904 O O . SER B 1 246 ? -6.215 -3.381 11.406 1 97.56 246 SER B O 1
ATOM 3906 N N . ASP B 1 247 ? -4.266 -2.359 11.828 1 96.25 247 ASP B N 1
ATOM 3907 C CA . ASP B 1 247 ? -3.402 -3.525 11.68 1 96.25 247 ASP B CA 1
ATOM 3908 C C . ASP B 1 247 ? -2.068 -3.316 12.391 1 96.25 247 ASP B C 1
ATOM 3910 O O . ASP B 1 247 ? -1.665 -2.178 12.641 1 96.25 247 ASP B O 1
ATOM 3914 N N . LEU B 1 248 ? -1.503 -4.387 12.766 1 92.06 248 LEU B N 1
ATOM 3915 C CA . LEU B 1 248 ? -0.161 -4.328 13.336 1 92.06 248 LEU B CA 1
ATOM 3916 C C . LEU B 1 248 ? 0.863 -4.93 12.375 1 92.06 248 LEU B C 1
ATOM 3918 O O . LEU B 1 248 ? 1.179 -6.117 12.469 1 92.06 248 LEU B O 1
ATOM 3922 N N . PRO B 1 249 ? 1.353 -4.062 11.562 1 83.19 249 PRO B N 1
ATOM 3923 C CA . PRO B 1 249 ? 2.326 -4.574 10.594 1 83.19 249 PRO B CA 1
ATOM 3924 C C . PRO B 1 249 ? 3.559 -5.18 11.266 1 83.19 249 PRO B C 1
ATOM 3926 O O . PRO B 1 249 ? 3.891 -4.816 12.391 1 83.19 249 PRO B O 1
ATOM 3929 N N . GLN B 1 250 ? 4.238 -5.953 10.523 1 80.25 250 GLN B N 1
ATOM 3930 C CA . GLN B 1 250 ? 5.422 -6.633 11.047 1 80.25 250 GLN B CA 1
ATOM 3931 C C . GLN B 1 250 ? 6.488 -5.625 11.469 1 80.25 250 GLN B C 1
ATOM 3933 O O . GLN B 1 250 ? 7.168 -5.824 12.477 1 80.25 250 GLN B O 1
ATOM 3938 N N . LYS B 1 251 ? 6.559 -4.539 10.852 1 86.25 251 LYS B N 1
ATOM 3939 C CA . LYS B 1 251 ? 7.613 -3.559 11.102 1 86.25 251 LYS B CA 1
ATOM 3940 C C . LYS B 1 251 ? 7.082 -2.375 11.906 1 86.25 251 LYS B C 1
ATOM 3942 O O . LYS B 1 251 ? 7.621 -1.27 11.828 1 86.25 251 LYS B O 1
ATOM 3947 N N . PHE B 1 252 ? 6.059 -2.516 12.68 1 89.19 252 PHE B N 1
ATOM 3948 C CA . PHE B 1 252 ? 5.402 -1.382 13.32 1 89.19 252 PHE B CA 1
ATOM 3949 C C . PHE B 1 252 ? 6.344 -0.704 14.312 1 89.19 252 PHE B C 1
ATOM 3951 O O . PHE B 1 252 ? 6.414 0.525 14.359 1 89.19 252 PHE B O 1
ATOM 3958 N N . SER B 1 253 ? 7.051 -1.492 15.062 1 89.5 253 SER B N 1
ATOM 3959 C CA . SER B 1 253 ? 7.961 -0.938 16.062 1 89.5 253 SER B CA 1
ATOM 3960 C C . SER B 1 253 ? 9.039 -0.084 15.414 1 89.5 253 SER B C 1
ATOM 3962 O O . SER B 1 253 ? 9.344 1.012 15.898 1 89.5 253 SER B O 1
ATOM 3964 N N . MET B 1 254 ? 9.586 -0.565 14.328 1 88.81 254 MET B N 1
ATOM 3965 C CA . MET B 1 254 ? 10.609 0.179 13.602 1 88.81 254 MET B CA 1
ATOM 3966 C C . MET B 1 254 ? 10.039 1.474 13.031 1 88.81 254 MET B C 1
ATOM 3968 O O . MET B 1 254 ? 10.664 2.529 13.125 1 88.81 254 MET B O 1
ATOM 3972 N N . LEU B 1 255 ? 8.891 1.404 12.547 1 90.12 255 LEU B N 1
ATOM 3973 C CA . LEU B 1 255 ? 8.25 2.576 11.961 1 90.12 255 LEU B CA 1
ATOM 3974 C C . LEU B 1 255 ? 7.945 3.621 13.031 1 90.12 255 LEU B C 1
ATOM 3976 O O . LEU B 1 255 ? 8.188 4.812 12.82 1 90.12 255 LEU B O 1
ATOM 3980 N N . TYR B 1 256 ? 7.461 3.133 14.148 1 91.81 256 TYR B N 1
ATOM 3981 C CA . TYR B 1 256 ? 7.156 4.047 15.242 1 91.81 256 TYR B CA 1
ATOM 3982 C C . TYR B 1 256 ? 8.398 4.809 15.672 1 91.81 256 TYR B C 1
ATOM 3984 O O . TYR B 1 256 ? 8.359 6.027 15.867 1 91.81 256 TYR B O 1
ATOM 3992 N N . LYS B 1 257 ? 9.484 4.125 15.766 1 89.69 257 LYS B N 1
ATOM 3993 C CA . LYS B 1 257 ? 10.742 4.758 16.156 1 89.69 257 LYS B CA 1
ATOM 3994 C C . LYS B 1 257 ? 11.203 5.77 15.117 1 89.69 257 LYS B C 1
ATOM 3996 O O . LYS B 1 257 ? 11.711 6.84 15.461 1 89.69 257 LYS B O 1
ATOM 4001 N N . LEU B 1 258 ? 11.016 5.461 13.93 1 86.88 258 LEU B N 1
ATOM 4002 C CA . LEU B 1 258 ? 11.438 6.316 12.82 1 86.88 258 LEU B CA 1
ATOM 4003 C C . LEU B 1 258 ? 10.633 7.613 12.805 1 86.88 258 LEU B C 1
ATOM 4005 O O . LEU B 1 258 ? 11.188 8.688 12.562 1 86.88 258 LEU B O 1
ATOM 4009 N N . PHE B 1 259 ? 9.352 7.52 13.172 1 88.25 259 PHE B N 1
ATOM 4010 C CA . PHE B 1 259 ? 8.477 8.68 13.039 1 88.25 259 PHE B CA 1
ATOM 4011 C C . PHE B 1 259 ? 8.359 9.43 14.359 1 88.25 259 PHE B C 1
ATOM 4013 O O . PHE B 1 259 ? 8.234 10.656 14.367 1 88.25 259 PHE B O 1
ATOM 4020 N N . MET B 1 260 ? 8.359 8.773 15.547 1 86.56 260 MET B N 1
ATOM 4021 C CA . MET B 1 260 ? 8.156 9.391 16.859 1 86.56 260 MET B CA 1
ATOM 4022 C C . MET B 1 260 ? 9.477 9.539 17.594 1 86.56 260 MET B C 1
ATOM 4024 O O . MET B 1 260 ? 9.602 10.383 18.484 1 86.56 260 MET B O 1
ATOM 4028 N N . GLU B 1 261 ? 10.414 8.844 17.203 1 77.69 261 GLU B N 1
ATOM 4029 C CA . GLU B 1 261 ? 11.719 8.867 17.859 1 77.69 261 GLU B CA 1
ATOM 4030 C C . GLU B 1 261 ? 11.586 8.602 19.359 1 77.69 261 GLU B C 1
ATOM 4032 O O . GLU B 1 261 ? 12.195 9.297 20.172 1 77.69 261 GLU B O 1
ATOM 4037 N N . SER B 1 262 ? 10.641 7.887 19.844 1 77.94 262 SER B N 1
ATOM 4038 C CA . SER B 1 262 ? 10.406 7.496 21.234 1 77.94 262 SER B CA 1
ATOM 4039 C C . SER B 1 262 ? 10 6.031 21.328 1 77.94 262 SER B C 1
ATOM 4041 O O . SER B 1 262 ? 9.82 5.359 20.312 1 77.94 262 SER B O 1
ATOM 4043 N N . ASP B 1 263 ? 9.883 5.508 22.625 1 77.88 263 ASP B N 1
ATOM 4044 C CA . ASP B 1 263 ? 9.492 4.121 22.844 1 77.88 263 ASP B CA 1
ATOM 4045 C C . ASP B 1 263 ? 8.016 3.908 22.516 1 77.88 263 ASP B C 1
ATOM 4047 O O . ASP B 1 263 ? 7.199 4.816 22.703 1 77.88 263 ASP B O 1
ATOM 4051 N N . LEU B 1 264 ? 7.766 2.748 22.047 1 79.88 264 LEU B N 1
ATOM 4052 C CA . LEU B 1 264 ? 6.426 2.363 21.625 1 79.88 264 LEU B CA 1
ATOM 4053 C C . LEU B 1 264 ? 5.5 2.201 22.828 1 79.88 264 LEU B C 1
ATOM 4055 O O . LEU B 1 264 ? 5.762 1.387 23.719 1 79.88 264 LEU B O 1
ATOM 4059 N N . PRO B 1 265 ? 4.527 2.982 22.812 1 83.94 265 PRO B N 1
ATOM 4060 C CA . PRO B 1 265 ? 3.506 2.74 23.828 1 83.94 265 PRO B CA 1
ATOM 4061 C C . PRO B 1 265 ? 2.578 1.58 23.469 1 83.94 265 PRO B C 1
ATOM 4063 O O . PRO B 1 265 ? 2.812 0.875 22.484 1 83.94 265 PRO B O 1
ATOM 4066 N N . ASP B 1 266 ? 1.567 1.384 24.359 1 85.62 266 ASP B N 1
ATOM 4067 C CA . ASP B 1 266 ? 0.574 0.361 24.047 1 85.62 266 ASP B CA 1
ATOM 4068 C C . ASP B 1 266 ? -0.231 0.733 22.797 1 85.62 266 ASP B C 1
ATOM 4070 O O . ASP B 1 266 ? -0.592 1.897 22.609 1 85.62 266 ASP B O 1
ATOM 4074 N N . VAL B 1 267 ? -0.406 -0.24 21.938 1 90.12 267 VAL B N 1
ATOM 4075 C CA . VAL B 1 267 ? -1.13 -0.049 20.688 1 90.12 267 VAL B CA 1
ATOM 4076 C C . VAL B 1 267 ? -2.416 -0.871 20.703 1 90.12 267 VAL B C 1
ATOM 4078 O O . VAL B 1 267 ? -2.404 -2.049 21.062 1 90.12 267 VAL B O 1
ATOM 4081 N N . GLU B 1 268 ? -3.525 -0.225 20.359 1 93.44 268 GLU B N 1
ATOM 4082 C CA . GLU B 1 268 ? -4.824 -0.889 20.297 1 93.44 268 GLU B CA 1
ATOM 4083 C C . GLU B 1 268 ? -5.223 -1.177 18.844 1 93.44 268 GLU B C 1
ATOM 4085 O O . GLU B 1 268 ? -5.176 -0.285 18 1 93.44 268 GLU B O 1
ATOM 4090 N N . LEU B 1 269 ? -5.539 -2.439 18.578 1 92.62 269 LEU B N 1
ATOM 4091 C CA . LEU B 1 269 ? -6.016 -2.844 17.266 1 92.62 269 LEU B CA 1
ATOM 4092 C C . LEU B 1 269 ? -7.512 -2.574 17.125 1 92.62 269 LEU B C 1
ATOM 4094 O O . LEU B 1 269 ? -8.297 -2.941 18 1 92.62 269 LEU B O 1
ATOM 4098 N N . VAL B 1 270 ? -7.879 -1.909 16.062 1 93.44 270 VAL B N 1
ATOM 4099 C CA . VAL B 1 270 ? -9.281 -1.628 15.773 1 93.44 270 VAL B CA 1
ATOM 4100 C C . VAL B 1 270 ? -9.664 -2.225 14.422 1 93.44 270 VAL B C 1
ATOM 4102 O O . VAL B 1 270 ? -8.875 -2.184 13.469 1 93.44 270 VAL B O 1
ATOM 4105 N N . GLU B 1 271 ? -10.867 -2.766 14.305 1 87.12 271 GLU B N 1
ATOM 4106 C CA . GLU B 1 271 ? -11.32 -3.41 13.078 1 87.12 271 GLU B CA 1
ATOM 4107 C C . GLU B 1 271 ? -11.906 -2.393 12.102 1 87.12 271 GLU B C 1
ATOM 4109 O O . GLU B 1 271 ? -12.664 -1.508 12.5 1 87.12 271 GLU B O 1
ATOM 4114 N N . VAL B 1 272 ? -11.406 -2.494 10.953 1 86.94 272 VAL B N 1
ATOM 4115 C CA . VAL B 1 272 ? -12.008 -1.691 9.891 1 86.94 272 VAL B CA 1
ATOM 4116 C C . VAL B 1 272 ? -12.438 -2.596 8.734 1 86.94 272 VAL B C 1
ATOM 4118 O O . VAL B 1 272 ? -11.898 -3.691 8.562 1 86.94 272 VAL B O 1
#

Solvent-accessible surface area (backbone atoms only — not comparable to full-atom values): 27834 Å² total; per-residue (Å²): 128,85,85,72,87,64,45,34,79,32,24,40,25,34,35,18,45,24,71,35,28,36,39,34,51,50,30,32,42,72,71,42,55,28,47,38,40,36,37,39,20,36,45,54,43,31,64,57,34,57,44,25,68,69,57,50,35,52,50,40,40,55,53,44,54,60,46,54,75,66,52,36,43,30,38,36,34,37,24,26,46,47,33,50,69,21,44,68,46,35,40,61,71,48,56,87,38,50,66,49,36,21,45,62,30,32,28,54,51,50,66,72,64,40,84,79,39,24,35,34,37,37,21,27,48,43,28,44,74,63,42,35,59,52,52,54,32,29,72,76,38,72,79,44,44,66,51,70,42,53,44,70,65,53,53,61,35,49,74,69,66,39,45,84,35,70,36,44,48,51,50,45,45,61,52,56,52,75,46,62,96,50,78,49,40,25,36,36,43,43,35,48,48,44,69,72,35,41,66,48,52,52,62,61,67,74,58,90,54,46,75,42,54,22,36,56,35,29,28,56,52,47,51,52,53,30,52,76,68,68,34,55,44,86,51,87,67,37,68,79,59,45,37,33,23,40,41,68,33,83,58,43,68,62,47,44,34,72,48,54,70,51,83,82,67,72,72,42,81,43,91,123,128,84,86,71,84,64,45,34,78,34,24,41,26,34,37,18,45,25,70,35,27,37,38,33,53,48,30,32,42,72,73,41,55,27,48,38,39,36,38,38,20,36,45,54,43,30,66,56,34,58,44,27,68,70,57,49,34,52,50,40,41,54,53,45,54,60,47,54,74,65,52,36,42,30,39,36,35,39,23,26,46,46,34,50,70,24,45,69,48,35,39,62,72,48,58,86,39,51,67,48,37,22,44,62,30,32,29,53,51,50,65,71,64,40,83,79,39,24,35,32,37,38,20,27,46,43,27,44,74,63,42,36,60,52,52,54,32,29,73,77,39,72,79,43,45,65,50,71,41,53,45,70,64,54,54,61,34,48,74,70,63,40,45,83,36,70,37,45,47,50,50,47,46,60,50,56,51,72,48,63,95,51,79,51,39,25,36,36,42,43,36,49,46,46,69,72,36,41,66,48,51,51,61,61,67,74,59,90,56,46,74,42,53,21,35,55,36,31,28,56,52,49,51,52,54,30,53,76,67,68,35,54,45,86,52,87,66,37,67,79,58,44,37,33,23,42,40,66,33,83,57,44,71,62,48,45,36,73,50,56,69,52,83,83,66,73,72,41,80,44,90,124

Organism: Chlorobium phaeobacteroides (strain DSM 266 / SMG 266 / 2430) (NCBI:txid290317)

Sequence (544 aa):
MQHHKATPESPIGIFDSGVGGLTVVRAIQAEMPAERIIYFGDTARVPYGTKSPATIRKYAHEDTAILMSHLPKIIIVACNTVSALALDVVEKTAGSIPVIGVLKAGADLAVQVTRNKHVGVIGTQATVSSNAYADAITLLDANIEVVSKACPLFVPLAEEGFTEHAATRLIASDYLAAFDGHDIDTLVLGCTHYPILRHVITETLHRDIRIIDSAEAVAGRTRKLLADAKLLSTEKHAPPPHLLVSDLPQKFSMLYKLFMESDLPDVELVEVMQHHKATPESPIGIFDSGVGGLTVVRAIQAEMPAERIIYFGDTARVPYGTKSPATIRKYAHEDTAILMSHLPKIIIVACNTVSALALDVVEKTAGSIPVIGVLKAGADLAVQVTRNKHVGVIGTQATVSSNAYADAITLLDANIEVVSKACPLFVPLAEEGFTEHAATRLIASDYLAAFDGHDIDTLVLGCTHYPILRHVITETLHRDIRIIDSAEAVAGRTRKLLADAKLLSTEKHAPPPHLLVSDLPQKFSMLYKLFMESDLPDVELVEV